Protein AF-0000000084841914 (afdb_homodimer)

Nearest PDB structures (foldseek):
  1tdq-assembly1_B  TM=9.506E-01  e=5.770E-16  Rattus norvegicus
  1wmy-assembly1_A  TM=9.144E-01  e=4.106E-11  Pseudocnus echinatus
  4wqq-assembly2_D  TM=9.062E-01  e=3.680E-11  Pseudocnus echinatus
  3oxu-assembly1_F  TM=9.462E-01  e=2.216E-05  Homo sapiens
  4muc-assembly1_A  TM=9.239E-01  e=6.627E-05  Homo sapiens

Solvent-accessible surface area (backbone atoms only — not comparable to full-atom values): 25103 Å² total; per-residue (Å²): 88,91,74,60,76,29,28,70,77,20,39,35,39,72,48,93,96,44,68,47,39,51,48,38,47,40,37,32,64,78,34,16,73,39,77,74,52,69,52,60,89,82,37,45,69,57,78,42,29,22,32,33,77,38,80,66,62,28,28,51,50,56,44,33,53,54,21,41,76,66,68,27,23,28,29,75,59,63,43,69,69,54,45,51,50,53,28,49,52,52,58,71,70,42,49,74,64,49,55,72,60,58,64,66,50,26,38,38,19,42,27,20,62,73,37,82,89,48,70,40,33,74,74,68,54,80,81,63,43,85,51,58,30,90,82,38,77,53,66,81,56,88,78,53,38,34,27,30,26,32,30,44,82,61,82,36,24,29,42,50,35,55,42,76,49,67,32,24,34,32,27,31,29,65,47,40,50,16,58,60,79,81,88,51,71,60,39,46,66,54,68,85,88,55,76,60,36,54,49,70,38,74,46,40,49,41,47,36,91,95,44,61,76,35,40,54,46,59,41,42,24,33,70,86,24,42,66,53,80,78,61,48,42,71,85,91,72,60,75,28,28,70,79,19,38,36,40,71,48,92,96,44,69,46,37,51,48,39,47,41,36,32,65,78,35,16,73,39,78,75,54,70,51,60,91,83,35,44,71,57,78,40,27,23,34,34,79,39,79,67,62,29,28,51,51,57,45,34,52,56,22,40,76,67,68,28,23,27,28,74,58,62,43,70,69,53,45,50,49,54,27,50,52,51,60,70,68,41,48,74,65,51,57,72,59,58,62,65,52,27,39,36,19,40,28,18,63,73,38,82,91,48,70,41,34,74,74,69,54,78,81,62,45,84,53,58,31,90,83,40,76,53,64,80,60,85,76,51,37,32,26,28,27,32,30,43,83,60,82,36,23,29,42,51,35,54,42,76,49,68,32,24,33,33,28,30,29,67,46,39,51,16,58,59,79,81,88,49,72,61,40,45,67,54,69,84,88,53,75,60,35,55,51,71,38,73,46,40,49,41,47,36,90,96,44,60,77,35,42,53,46,60,42,43,25,32,70,86,26,43,67,55,79,79,61,48,42,69

Secondary structure (DSSP, 8-state):
-TT----TTPEEEEETTEEEEEPPTTEESTTS-EE---PPTT-EEETTEEEEEEEEEE-HHHHHHHHHHTTEEEPP--SHHHHHHHHHHHHHHS-HHHHHHT--EEEEEEE-SSSTT--EETT--------BPTT-S---STTT--EEEEEGGGTTEEEEE-TT--EEEEEEEES-EE-SPPP-TTEEESS---S-EETT-EEEEEEPTT---BS--EEEB-TTS-BPPP--B-/-TT----TTPEEEEETTEEEEEPPTTEESTTS-EE---PPTT-EEETTEEEEEEEEEE-HHHHHHHHHHTTEEEPP--SHHHHHHHHHHHHHHS-HHHHHHT--EEEEEEE-SSSTT--EETT--------BPTT-S---STT---EEEEEGGGTTEEEEE-TT--EEEEEEEES-EE-SPPP-TTEEESS---S-EETT-EEEEEEPTT---BS--EEEB-TTS-BPPP--B-

pLDDT: mean 90.04, std 8.28, range [49.47, 98.69]

Radius of gyration: 23.68 Å; Cα contacts (8 Å, |Δi|>4): 1047; chains: 2; bounding box: 60×65×50 Å

Foldseek 3Di:
DVVLQAPLPWDWDDDDVDIATDAAFQFDDRRSPDRRFDDDPQWHDHSQKTKHWDFFWFFLVVQQVVLVVVVWGFADDADLVRLQVVLVVVCVPDDPVCNVVLDAWAFGQWWCVPHPPDIAGPVRDDHRDAFADPPPPDPPPVRAFTTWTFRSSVVRHIYTGGRGGTHITMIMAGRAWAAWDDDAPQKDWPDDTDGIHGAQDKIFIDGHPPDDWDDGRMWGHHSNRYIDDDPIDD/DVVLQAPLPWDWDDDDVDIATDAAFQFDDRRSPDRRFDDDPQWDDHSQKTKHWDFFWFFLVVQQVVLVVVVWGFDDDADLVRLQVVLVVVCVPDDPVCNVVLDAWAFGQWWCVPHPPDIAGPVRDDHRDAFADPPPPDPPPVRQFTTWTFRSSVVRHIYTGHRGGTHITMIMAGRAWAAWDDDAPQKDWPDDTDGIHGAQDKIFIDGHPPDDWDDGRMWGHHSNRYIDDDPIDD

InterPro domains:
  IPR000152 EGF-type aspartate/asparagine hydroxylation site [PS00010] (12-23)
  IPR000436 Sushi/SCR/CCP domain [PF00084] (178-234)
  IPR000436 Sushi/SCR/CCP domain [PS50923] (176-234)
  IPR000436 Sushi/SCR/CCP domain [SM00032] (178-234)
  IPR000436 Sushi/SCR/CCP domain [cd00033] (178-234)
  IPR000742 EGF-like domain [PS00022] (21-32)
  IPR000742 EGF-like domain [PS50026] (1-33)
  IPR000742 EGF-like domain [SM00181] (1-33)
  IPR001304 C-type lectin-like [PF00059] (58-173)
  IPR001304 C-type lectin-like [PS50041] (46-172)
  IPR001304 C-type lectin-like [SM00034] (39-172)
  IPR001881 EGF-like calcium-binding domain [SM00179] (1-33)
  IPR013032 EGF-like, conserved site [PF12661] (6-25)
  IPR016186 C-type lectin-like/link domain superfamily [G3DSA:3.10.100.10] (37-176)
  IPR016187 C-type lectin fold [SSF56436] (11-175)
  IPR018378 C-type lectin, conserved site [PS00615] (147-171)
  IPR035976 Sushi/SCR/CCP superfamily [SSF57535] (176-234)
  IPR050691 Hyaluronan-binding Proteoglycan [PTHR22804] (1-222)

Organism: Latimeria chalumnae (NCBI:txid7897)

Structure (mmCIF, N/CA/C/O backbone):
data_AF-0000000084841914-model_v1
#
loop_
_entity.id
_entity.type
_entity.pdbx_description
1 polymer Neurocan
#
loop_
_atom_site.group_PDB
_atom_site.id
_atom_site.type_symbol
_atom_site.label_atom_id
_atom_site.label_alt_id
_atom_site.label_comp_id
_atom_site.label_asym_id
_atom_site.label_entity_id
_atom_site.label_seq_id
_atom_site.pdbx_PDB_ins_code
_atom_site.Cartn_x
_atom_site.Cartn_y
_atom_site.Cartn_z
_atom_site.occupancy
_atom_site.B_iso_or_equiv
_atom_site.auth_seq_id
_atom_site.auth_comp_id
_atom_site.auth_asym_id
_atom_site.auth_atom_id
_atom_site.pdbx_PDB_model_num
ATOM 1 N N . CYS A 1 1 ? -25.125 -18.172 -10.359 1 81 1 CYS A N 1
ATOM 2 C CA . CYS A 1 1 ? -23.719 -18.594 -10.344 1 81 1 CYS A CA 1
ATOM 3 C C . CYS A 1 1 ? -23.594 -20 -9.789 1 81 1 CYS A C 1
ATOM 5 O O . CYS A 1 1 ? -22.5 -20.438 -9.43 1 81 1 CYS A O 1
ATOM 7 N N . GLN A 1 2 ? -24.656 -20.609 -9.781 1 68.81 2 GLN A N 1
ATOM 8 C CA . GLN A 1 2 ? -24.734 -21.922 -9.156 1 68.81 2 GLN A CA 1
ATOM 9 C C . GLN A 1 2 ? -23.734 -22.891 -9.781 1 68.81 2 GLN A C 1
ATOM 11 O O . GLN A 1 2 ? -23.172 -23.75 -9.094 1 68.81 2 GLN A O 1
ATOM 16 N N . PHE A 1 3 ? -23.297 -22.688 -11 1 68.62 3 PHE A N 1
ATOM 17 C CA . PHE A 1 3 ? -22.391 -23.656 -11.609 1 68.62 3 PHE A CA 1
ATOM 18 C C . PHE A 1 3 ? -21.047 -23.031 -11.906 1 68.62 3 PHE A C 1
ATOM 20 O O . PHE A 1 3 ? -20.281 -23.547 -12.727 1 68.62 3 PHE A O 1
ATOM 27 N N . THR A 1 4 ? -20.703 -22.078 -11.305 1 78.38 4 THR A N 1
ATOM 28 C CA . THR A 1 4 ? -19.422 -21.391 -11.508 1 78.38 4 THR A CA 1
ATOM 29 C C . THR A 1 4 ? -19.094 -21.266 -12.992 1 78.38 4 THR A C 1
ATOM 31 O O . THR A 1 4 ? -18.094 -21.812 -13.453 1 78.38 4 THR A O 1
ATOM 34 N N . PRO A 1 5 ? -20.016 -20.672 -13.703 1 87.06 5 PRO A N 1
ATOM 35 C CA . PRO A 1 5 ? -19.906 -20.609 -15.164 1 87.06 5 PRO A CA 1
ATOM 36 C C . PRO A 1 5 ? -18.656 -19.859 -15.633 1 87.06 5 PRO A C 1
ATOM 38 O O . PRO A 1 5 ? -18.25 -20 -16.781 1 87.06 5 PRO A O 1
ATOM 41 N N . CYS A 1 6 ? -17.984 -19.141 -14.773 1 91.75 6 CYS A N 1
ATOM 42 C CA . CYS A 1 6 ? -16.875 -18.297 -15.195 1 91.75 6 CYS A CA 1
ATOM 43 C C . CYS A 1 6 ? -15.57 -19.078 -15.227 1 91.75 6 CYS A C 1
ATOM 45 O O . CYS A 1 6 ? -15.336 -19.938 -14.375 1 91.75 6 CYS A O 1
ATOM 47 N N . GLN A 1 7 ? -14.789 -18.734 -16.219 1 92.31 7 GLN A N 1
ATOM 48 C CA . GLN A 1 7 ? -13.516 -19.422 -16.406 1 92.31 7 GLN A CA 1
ATOM 49 C C . GLN A 1 7 ? -12.344 -18.531 -16 1 92.31 7 GLN A C 1
ATOM 51 O O . GLN A 1 7 ? -12.516 -17.344 -15.758 1 92.31 7 GLN A O 1
ATOM 56 N N . ASN A 1 8 ? -11.125 -19.172 -15.844 1 92.06 8 ASN A N 1
ATOM 57 C CA . ASN A 1 8 ? -9.859 -18.484 -15.617 1 92.06 8 ASN A CA 1
ATOM 58 C C . ASN A 1 8 ? -9.93 -17.578 -14.398 1 92.06 8 ASN A C 1
ATOM 60 O O . ASN A 1 8 ? -9.469 -16.422 -14.445 1 92.06 8 ASN A O 1
ATOM 64 N N . GLY A 1 9 ? -10.609 -18.016 -13.43 1 87.5 9 GLY A N 1
ATOM 65 C CA . GLY A 1 9 ? -10.648 -17.297 -12.172 1 87.5 9 GLY A CA 1
ATOM 66 C C . GLY A 1 9 ? -11.68 -16.188 -12.148 1 87.5 9 GLY A C 1
ATOM 67 O O . GLY A 1 9 ? -11.711 -15.383 -11.219 1 87.5 9 GLY A O 1
ATOM 68 N N . GLY A 1 10 ? -12.508 -16.094 -13.148 1 88.94 10 GLY A N 1
ATOM 69 C CA . GLY A 1 10 ? -13.562 -15.094 -13.18 1 88.94 10 GLY A CA 1
ATOM 70 C C . GLY A 1 10 ? -14.562 -15.25 -12.055 1 88.94 10 GLY A C 1
ATOM 71 O O . GLY A 1 10 ? -14.867 -16.359 -11.633 1 88.94 10 GLY A O 1
ATOM 72 N N . THR A 1 11 ? -15.055 -14.078 -11.625 1 83.81 11 THR A N 1
ATOM 73 C CA . THR A 1 11 ? -16.047 -14.07 -10.555 1 83.81 11 THR A CA 1
ATOM 74 C C . THR A 1 11 ? -17.453 -13.914 -11.125 1 83.81 11 THR A C 1
ATOM 76 O O . THR A 1 11 ? -17.734 -12.977 -11.867 1 83.81 11 THR A O 1
ATOM 79 N N . CYS A 1 12 ? -18.281 -14.805 -10.734 1 87.94 12 CYS A N 1
ATOM 80 C CA . CYS A 1 12 ? -19.656 -14.781 -11.227 1 87.94 12 CYS A CA 1
ATOM 81 C C . CYS A 1 12 ? -20.531 -13.922 -10.328 1 87.94 12 CYS A C 1
ATOM 83 O O . CYS A 1 12 ? -20.453 -13.992 -9.102 1 87.94 12 CYS A O 1
ATOM 85 N N . ILE A 1 13 ? -21.266 -13.039 -10.898 1 83.81 13 ILE A N 1
ATOM 86 C CA . ILE A 1 13 ? -22.266 -12.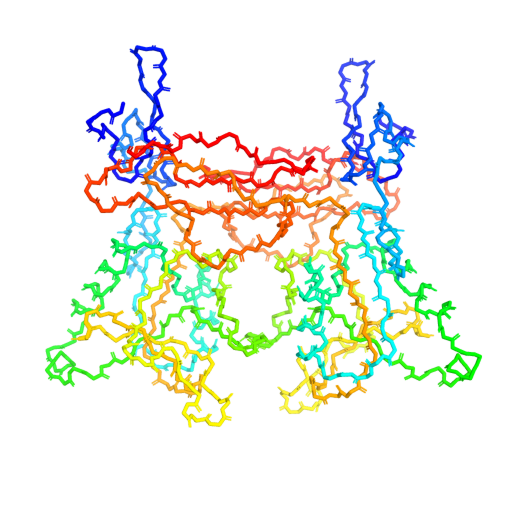234 -10.203 1 83.81 13 ILE A CA 1
ATOM 87 C C . ILE A 1 13 ? -23.656 -12.539 -10.75 1 83.81 13 ILE A C 1
ATOM 89 O O . ILE A 1 13 ? -23.891 -12.461 -11.961 1 83.81 13 ILE A O 1
ATOM 93 N N . ASP A 1 14 ? -24.531 -12.836 -9.789 1 84.31 14 ASP A N 1
ATOM 94 C CA . ASP A 1 14 ? -25.891 -13.156 -10.211 1 84.31 14 ASP A CA 1
ATOM 95 C C . ASP A 1 14 ? -26.641 -11.898 -10.609 1 84.31 14 ASP A C 1
ATOM 97 O O . ASP A 1 14 ? -26.516 -10.852 -9.969 1 84.31 14 ASP A O 1
ATOM 101 N N . GLU A 1 15 ? -27.25 -11.93 -11.758 1 83.75 15 GLU A N 1
ATOM 102 C CA . GLU A 1 15 ? -28.219 -10.914 -12.18 1 83.75 15 GLU A CA 1
ATOM 103 C C . GLU A 1 15 ? -29.625 -11.492 -12.312 1 83.75 15 GLU A C 1
ATOM 105 O O . GLU A 1 15 ? -29.844 -12.656 -11.977 1 83.75 15 GLU A O 1
ATOM 110 N N . ILE A 1 16 ? -30.562 -10.594 -12.602 1 86.94 16 ILE A N 1
ATOM 111 C CA . ILE A 1 16 ? -31.938 -11.07 -12.781 1 86.94 16 ILE A CA 1
ATOM 112 C C . ILE A 1 16 ? -31.984 -12.062 -13.945 1 86.94 16 ILE A C 1
ATOM 114 O O . ILE A 1 16 ? -31.891 -11.664 -15.109 1 86.94 16 ILE A O 1
ATOM 118 N N . ASN A 1 17 ? -32.125 -13.32 -13.711 1 84.88 17 ASN A N 1
ATOM 119 C CA . ASN A 1 17 ? -32.25 -14.438 -14.641 1 84.88 17 ASN A CA 1
ATOM 120 C C . ASN A 1 17 ? -30.984 -14.586 -15.508 1 84.88 17 ASN A C 1
ATOM 122 O O . ASN A 1 17 ? -31.062 -15.07 -16.641 1 84.88 17 ASN A O 1
ATOM 126 N N . SER A 1 18 ? -30.016 -13.898 -15.117 1 88.38 18 SER A N 1
ATOM 127 C CA . SER A 1 18 ? -28.75 -13.992 -15.852 1 88.38 18 SER A CA 1
ATOM 128 C C . SER A 1 18 ? -27.562 -13.883 -14.914 1 88.38 18 SER A C 1
ATOM 130 O O . SER A 1 18 ? -27.719 -13.875 -13.688 1 88.38 18 SER A O 1
ATOM 132 N N . PHE A 1 19 ? -26.359 -14.062 -15.469 1 88.69 19 PHE A N 1
ATOM 133 C CA . PHE A 1 19 ? -25.141 -13.875 -14.688 1 88.69 19 PHE A CA 1
ATOM 134 C C . PHE A 1 19 ? -24.094 -13.094 -15.492 1 88.69 19 PHE A C 1
ATOM 136 O O . PHE A 1 19 ? -24.188 -13 -16.719 1 88.69 19 PHE A O 1
ATOM 143 N N . VAL A 1 20 ? -23.234 -12.43 -14.812 1 90.62 20 VAL A N 1
ATOM 144 C CA . VAL A 1 20 ? -22.094 -11.758 -15.43 1 90.62 20 VAL A CA 1
ATOM 145 C C . VAL A 1 20 ? -20.797 -12.242 -14.789 1 90.62 20 VAL A C 1
ATOM 147 O O . VAL A 1 20 ? -20.766 -12.602 -13.609 1 90.62 20 VAL A O 1
ATOM 150 N N . CYS A 1 21 ? -19.812 -12.359 -15.664 1 91.19 21 CYS A N 1
ATOM 151 C CA . CYS A 1 21 ? -18.484 -12.75 -15.164 1 91.19 21 CYS A CA 1
ATOM 152 C C . CYS A 1 21 ? -17.547 -11.555 -15.148 1 91.19 21 CYS A C 1
ATOM 154 O O . CYS A 1 21 ? -17.375 -10.875 -16.156 1 91.19 21 CYS A O 1
ATOM 156 N N . LEU A 1 22 ? -17.031 -11.32 -13.953 1 88.69 22 LEU A N 1
ATOM 157 C CA . LEU A 1 22 ? -15.938 -10.352 -13.852 1 88.69 22 LEU A CA 1
ATOM 158 C C . LEU A 1 22 ? -14.594 -11.023 -14.102 1 88.69 22 LEU A C 1
ATOM 160 O O . LEU A 1 22 ? -14.125 -11.812 -13.281 1 88.69 22 LEU A O 1
ATOM 164 N N . CYS A 1 23 ? -14.008 -10.625 -15.227 1 92.38 23 CYS A N 1
ATOM 165 C CA . CYS A 1 23 ? -12.805 -11.32 -15.648 1 92.38 23 CYS A CA 1
ATOM 166 C C . CYS A 1 23 ? -11.562 -10.695 -15.016 1 92.38 23 CYS A C 1
ATOM 168 O O . CYS A 1 23 ? -11.531 -9.484 -14.766 1 92.38 23 CYS A O 1
ATOM 170 N N . LEU A 1 24 ? -10.57 -11.523 -14.789 1 91.75 24 LEU A N 1
ATOM 171 C CA . LEU A 1 24 ? -9.258 -11.047 -14.367 1 91.75 24 LEU A CA 1
ATOM 172 C C . LEU A 1 24 ? -8.547 -10.336 -15.516 1 91.75 24 LEU A C 1
ATOM 174 O O . LEU A 1 24 ? -8.93 -10.484 -16.688 1 91.75 24 LEU A O 1
ATOM 178 N N . PRO A 1 25 ? -7.496 -9.594 -15.117 1 91 25 PRO A N 1
ATOM 179 C CA . PRO A 1 25 ? -6.75 -8.922 -16.188 1 91 25 PRO A CA 1
ATOM 180 C C . PRO A 1 25 ? -6.215 -9.898 -17.234 1 91 25 PRO A C 1
ATOM 182 O O . PRO A 1 25 ? -5.773 -11 -16.891 1 91 25 PRO A O 1
ATOM 185 N N . SER A 1 26 ? -6.277 -9.531 -18.484 1 93.44 26 SER A N 1
ATOM 186 C CA . SER A 1 26 ? -5.77 -10.25 -19.641 1 93.44 26 SER A CA 1
ATOM 187 C C . SER A 1 26 ? -6.715 -11.375 -20.062 1 93.44 26 SER A C 1
ATOM 189 O O . SER A 1 26 ? -6.34 -12.258 -20.828 1 93.44 26 SER A O 1
ATOM 191 N N . TYR A 1 27 ? -7.91 -11.414 -19.422 1 94.25 27 TYR A N 1
ATOM 192 C CA . TYR A 1 27 ? -8.953 -12.336 -19.859 1 94.25 27 TYR A CA 1
ATOM 193 C C . TYR A 1 27 ? -10.188 -11.586 -20.328 1 94.25 27 TYR A C 1
ATOM 195 O O . TYR A 1 27 ? -10.477 -10.484 -19.844 1 94.25 27 TYR A O 1
ATOM 203 N N . GLY A 1 28 ? -10.844 -12.211 -21.312 1 93.38 28 GLY A N 1
ATOM 204 C CA . GLY A 1 28 ? -12.07 -11.633 -21.844 1 93.38 28 GLY A CA 1
ATOM 205 C C . GLY A 1 28 ? -13.078 -12.68 -22.281 1 93.38 28 GLY A C 1
ATOM 206 O O . GLY A 1 28 ? -12.93 -13.859 -21.969 1 93.38 28 GLY A O 1
ATOM 207 N N . GLY A 1 29 ? -14.156 -12.102 -22.797 1 93.94 29 GLY A N 1
ATOM 208 C CA . GLY A 1 29 ? -15.25 -12.984 -23.172 1 93.94 29 GLY A CA 1
ATOM 209 C C . GLY A 1 29 ? -16.359 -13.023 -22.141 1 93.94 29 GLY A C 1
ATOM 210 O O . GLY A 1 29 ? -16.172 -12.586 -21 1 93.94 29 GLY A O 1
ATOM 211 N N . GLY A 1 30 ? -17.469 -13.5 -22.5 1 92.62 30 GLY A N 1
ATOM 212 C CA . GLY A 1 30 ? -18.625 -13.523 -21.609 1 92.62 30 GLY A CA 1
ATOM 213 C C . GLY A 1 30 ? -18.391 -14.359 -20.375 1 92.62 30 GLY A C 1
ATOM 214 O O . GLY A 1 30 ? -18.969 -14.086 -19.312 1 92.62 30 GLY A O 1
ATOM 215 N N . ARG A 1 31 ? -17.578 -15.406 -20.5 1 94.5 31 ARG A N 1
ATOM 216 C CA . ARG A 1 31 ? -17.297 -16.281 -19.359 1 94.5 31 ARG A CA 1
ATOM 217 C C . ARG A 1 31 ? -15.82 -16.234 -18.984 1 94.5 31 ARG A C 1
ATOM 219 O O . ARG A 1 31 ? -15.328 -17.109 -18.281 1 94.5 31 ARG A O 1
ATOM 226 N N . CYS A 1 32 ? -15.078 -15.273 -19.484 1 95.5 32 CYS A N 1
ATOM 227 C CA . CYS A 1 32 ? -13.648 -15.102 -19.25 1 95.5 32 CYS A CA 1
ATOM 228 C C . CYS A 1 32 ? -12.844 -16.234 -19.875 1 95.5 32 CYS A C 1
ATOM 230 O O . CYS A 1 32 ? -11.852 -16.688 -19.297 1 95.5 32 CYS A O 1
ATOM 232 N N . GLU A 1 33 ? -13.344 -16.703 -21.062 1 95.69 33 GLU A N 1
ATOM 233 C CA . GLU A 1 33 ? -12.727 -17.875 -21.688 1 95.69 33 GLU A CA 1
ATOM 234 C C . GLU A 1 33 ? -11.578 -17.453 -22.594 1 95.69 33 GLU A C 1
ATOM 236 O O . GLU A 1 33 ? -10.742 -18.281 -22.953 1 95.69 33 GLU A O 1
ATOM 241 N N . LYS A 1 34 ? -11.492 -16.219 -22.953 1 95.69 34 LYS A N 1
ATOM 242 C CA . LYS A 1 34 ? -10.5 -15.758 -23.906 1 95.69 34 LYS A CA 1
ATOM 243 C C . LYS A 1 34 ? -9.25 -15.234 -23.203 1 95.69 34 LYS A C 1
ATOM 245 O O . LYS A 1 34 ? -9.344 -14.367 -22.328 1 95.69 34 LYS A O 1
ATOM 250 N N . ASP A 1 35 ? -8.141 -15.75 -23.516 1 93.75 35 ASP A N 1
ATOM 251 C CA . ASP A 1 35 ? -6.855 -15.227 -23.062 1 93.75 35 ASP A CA 1
ATOM 252 C C . ASP A 1 35 ? -6.324 -14.156 -24.016 1 93.75 35 ASP A C 1
ATOM 254 O O . ASP A 1 35 ? -5.93 -14.469 -25.141 1 93.75 35 ASP A O 1
ATOM 258 N N . THR A 1 36 ? -6.301 -12.93 -23.609 1 91.5 36 THR A N 1
ATOM 259 C CA . THR A 1 36 ? -6.066 -11.82 -24.531 1 91.5 36 THR A CA 1
ATOM 260 C C . THR A 1 36 ? -4.605 -11.383 -24.484 1 91.5 36 THR A C 1
ATOM 262 O O . THR A 1 36 ? -4.137 -10.68 -25.375 1 91.5 36 THR A O 1
ATOM 265 N N . GLU A 1 37 ? -3.896 -11.695 -23.422 1 91.38 37 GLU A N 1
ATOM 266 C CA . GLU A 1 37 ? -2.504 -11.281 -23.281 1 91.38 37 GLU A CA 1
ATOM 267 C C . GLU A 1 37 ? -1.692 -12.32 -22.516 1 91.38 37 GLU A C 1
ATOM 269 O O . GLU A 1 37 ? -2.145 -12.836 -21.5 1 91.38 37 GLU A O 1
ATOM 274 N N . GLY A 1 38 ? -0.531 -12.656 -22.984 1 92 38 GLY A N 1
ATOM 275 C CA . GLY A 1 38 ? 0.35 -13.602 -22.328 1 92 38 GLY A CA 1
ATOM 276 C C . GLY A 1 38 ? 1.521 -12.938 -21.625 1 92 38 GLY A C 1
ATOM 277 O O . GLY A 1 38 ? 1.534 -11.719 -21.453 1 92 38 GLY A O 1
ATOM 278 N N . CYS A 1 39 ? 2.379 -13.758 -21.078 1 95.12 39 CYS A N 1
ATOM 279 C CA . CYS A 1 39 ? 3.564 -13.266 -20.375 1 95.12 39 CYS A CA 1
ATOM 280 C C . CYS A 1 39 ? 4.777 -13.273 -21.297 1 95.12 39 CYS A C 1
ATOM 282 O O . CYS A 1 39 ? 4.773 -13.938 -22.344 1 95.12 39 CYS A O 1
ATOM 284 N N . GLU A 1 40 ? 5.793 -12.406 -20.969 1 93.31 40 GLU A N 1
ATOM 285 C CA . GLU A 1 40 ? 7.066 -12.383 -21.688 1 93.31 40 GLU A CA 1
ATOM 286 C C . GLU A 1 40 ? 7.762 -13.742 -21.609 1 93.31 40 GLU A C 1
ATOM 288 O O . GLU A 1 40 ? 7.391 -14.586 -20.797 1 93.31 40 GLU A O 1
ATOM 293 N N . HIS A 1 41 ? 8.766 -13.812 -22.438 1 93 41 HIS A N 1
ATOM 294 C CA . HIS A 1 41 ? 9.547 -15.047 -22.453 1 93 41 HIS A CA 1
ATOM 295 C C . HIS A 1 41 ? 10.102 -15.359 -21.062 1 93 41 HIS A C 1
ATOM 297 O O . HIS A 1 41 ? 10.523 -14.453 -20.344 1 93 41 HIS A O 1
ATOM 303 N N . SER A 1 42 ? 10.055 -16.578 -20.609 1 93.44 42 SER A N 1
ATOM 304 C CA . SER A 1 42 ? 10.617 -17.094 -19.359 1 93.44 42 SER A CA 1
ATOM 305 C C . SER A 1 42 ? 9.664 -16.859 -18.188 1 93.44 42 SER A C 1
ATOM 307 O O . SER A 1 42 ? 9.953 -17.25 -17.062 1 93.44 42 SER A O 1
ATOM 309 N N . TRP A 1 43 ? 8.648 -16.094 -18.5 1 97.25 43 TRP A N 1
ATOM 310 C CA . TRP A 1 43 ? 7.625 -15.891 -17.469 1 97.25 43 TRP A CA 1
ATOM 311 C C . TRP A 1 43 ? 6.461 -16.859 -17.672 1 97.25 43 TRP A C 1
ATOM 313 O O . TRP A 1 43 ? 6.148 -17.234 -18.812 1 97.25 43 TRP A O 1
ATOM 323 N N . HIS A 1 44 ? 5.805 -17.25 -16.625 1 97.44 44 HIS A N 1
ATOM 324 C CA . HIS A 1 44 ? 4.699 -18.188 -16.656 1 97.44 44 HIS A CA 1
ATOM 325 C C . HIS A 1 44 ? 3.414 -17.547 -16.125 1 97.44 44 HIS A C 1
ATOM 327 O O . HIS A 1 44 ? 3.414 -16.938 -15.062 1 97.44 44 HIS A O 1
ATOM 333 N N . LYS A 1 45 ? 2.422 -17.812 -16.844 1 96.81 45 LYS A N 1
ATOM 334 C CA . LYS A 1 45 ? 1.169 -17.125 -16.531 1 96.81 45 LYS A CA 1
ATOM 335 C C . LYS A 1 45 ? 0.294 -17.969 -15.609 1 96.81 45 LYS A C 1
ATOM 337 O O . LYS A 1 45 ? 0.198 -19.188 -15.781 1 96.81 45 LYS A O 1
ATOM 342 N N . PHE A 1 46 ? -0.306 -17.297 -14.633 1 96.5 46 PHE A N 1
ATOM 343 C CA . PHE A 1 46 ? -1.328 -17.891 -13.781 1 96.5 46 PHE A CA 1
ATOM 344 C C . PHE A 1 46 ? -2.359 -16.859 -13.359 1 96.5 46 PHE A C 1
ATOM 346 O O . PHE A 1 46 ? -2.039 -15.922 -12.625 1 96.5 46 PHE A O 1
ATOM 353 N N . LEU A 1 47 ? -3.557 -16.984 -13.812 1 93.69 47 LEU A N 1
ATOM 354 C CA . LEU A 1 47 ? -4.707 -16.172 -13.422 1 93.69 47 LEU A CA 1
ATOM 355 C C . LEU A 1 47 ? -4.398 -14.688 -13.531 1 93.69 47 LEU A C 1
ATOM 357 O O . LEU A 1 47 ? -4.586 -13.938 -12.578 1 93.69 47 LEU A O 1
ATOM 361 N N . GLY A 1 48 ? -3.906 -14.328 -14.625 1 93.75 48 GLY A N 1
ATOM 362 C CA . GLY A 1 48 ? -3.74 -12.922 -14.961 1 93.75 48 GLY A CA 1
ATOM 363 C C . GLY A 1 48 ? -2.455 -12.328 -14.414 1 93.75 48 GLY A C 1
ATOM 364 O O . GLY A 1 48 ? -2.285 -11.109 -14.406 1 93.75 48 GLY A O 1
ATOM 365 N N . GLN A 1 49 ? -1.576 -13.18 -13.883 1 96.31 49 GLN A N 1
ATOM 366 C CA . GLN A 1 49 ? -0.266 -12.773 -13.383 1 96.31 49 GLN A CA 1
ATOM 367 C C . GLN A 1 49 ? 0.848 -13.586 -14.039 1 96.31 49 GLN A C 1
ATOM 369 O O . GLN A 1 49 ? 0.608 -14.688 -14.539 1 96.31 49 GLN A O 1
ATOM 374 N N . CYS A 1 50 ? 2.004 -12.984 -14.07 1 97.75 50 CYS A N 1
ATOM 375 C CA . CYS A 1 50 ? 3.184 -13.641 -14.617 1 97.75 50 CYS A CA 1
ATOM 376 C C . CYS A 1 50 ? 4.227 -13.891 -13.531 1 97.75 50 CYS A C 1
ATOM 378 O O . CYS A 1 50 ? 4.461 -13.023 -12.688 1 97.75 50 CYS A O 1
ATOM 380 N N . TYR A 1 51 ? 4.793 -15.039 -13.617 1 98.5 51 TYR A N 1
ATOM 381 C CA . TYR A 1 51 ? 5.758 -15.453 -12.609 1 98.5 51 TYR A CA 1
ATOM 382 C C . TYR A 1 51 ? 7.07 -15.891 -13.258 1 98.5 51 TYR A C 1
ATOM 384 O O . TYR A 1 51 ? 7.07 -16.484 -14.336 1 98.5 51 TYR A O 1
ATOM 392 N N . ARG A 1 52 ? 8.156 -15.602 -12.594 1 98.12 52 ARG A N 1
ATOM 393 C CA . ARG A 1 52 ? 9.469 -16.016 -13.086 1 98.12 52 ARG A CA 1
ATOM 394 C C . ARG A 1 52 ? 10.359 -16.484 -11.938 1 98.12 52 ARG A C 1
ATOM 396 O O . ARG A 1 52 ? 10.57 -15.742 -10.969 1 98.12 52 ARG A O 1
ATOM 403 N N . TYR A 1 53 ? 10.797 -17.672 -12.078 1 96.56 53 TYR A N 1
ATOM 404 C CA . TYR A 1 53 ? 11.766 -18.219 -11.133 1 96.56 53 TYR A CA 1
ATOM 405 C C . TYR A 1 53 ? 13.188 -17.922 -11.57 1 96.56 53 TYR A C 1
ATOM 407 O O . TYR A 1 53 ? 13.555 -18.141 -12.727 1 96.56 53 TYR A O 1
ATOM 415 N N . SER A 1 54 ? 13.969 -17.359 -10.672 1 95.94 54 SER A N 1
ATOM 416 C CA . SER A 1 54 ? 15.375 -17.094 -10.945 1 95.94 54 SER A CA 1
ATOM 417 C C . SER A 1 54 ? 16.281 -17.953 -10.062 1 95.94 54 SER A C 1
ATOM 419 O O . SER A 1 54 ? 16.219 -17.859 -8.828 1 95.94 54 SER A O 1
ATOM 421 N N . SER A 1 55 ? 17.172 -18.641 -10.742 1 92.56 55 SER A N 1
ATOM 422 C CA . SER A 1 55 ? 18.109 -19.484 -10.008 1 92.56 55 SER A CA 1
ATOM 423 C C . SER A 1 55 ? 19.344 -18.703 -9.555 1 92.56 55 SER A C 1
ATOM 425 O O . SER A 1 55 ? 20.141 -19.188 -8.75 1 92.56 55 SER A O 1
ATOM 427 N N . HIS A 1 56 ? 19.469 -17.484 -10.047 1 94.25 56 HIS A N 1
ATOM 428 C CA . HIS A 1 56 ? 20.547 -16.625 -9.57 1 94.25 56 HIS A CA 1
ATOM 429 C C . HIS A 1 56 ? 20.391 -16.297 -8.086 1 94.25 56 HIS A C 1
ATOM 431 O O . HIS A 1 56 ? 19.375 -15.711 -7.688 1 94.25 56 HIS A O 1
ATOM 437 N N . ARG A 1 57 ? 21.344 -16.625 -7.363 1 96.56 57 ARG A N 1
ATOM 438 C CA . ARG A 1 57 ? 21.234 -16.469 -5.914 1 96.56 57 ARG A CA 1
ATOM 439 C C . ARG A 1 57 ? 21.531 -15.031 -5.5 1 96.56 57 ARG A C 1
ATOM 441 O O . ARG A 1 57 ? 22.531 -14.453 -5.906 1 96.56 57 ARG A O 1
ATOM 448 N N . ARG A 1 58 ? 20.609 -14.477 -4.742 1 97.81 58 ARG A N 1
ATOM 449 C CA . ARG A 1 58 ? 20.719 -13.086 -4.289 1 97.81 58 ARG A CA 1
ATOM 450 C C . ARG A 1 58 ? 20.156 -12.922 -2.885 1 97.81 58 ARG A C 1
ATOM 452 O O . ARG A 1 58 ? 19.422 -13.789 -2.402 1 97.81 58 ARG A O 1
ATOM 459 N N . SER A 1 59 ? 20.609 -11.875 -2.225 1 97.5 59 SER A N 1
ATOM 460 C CA . SER A 1 59 ? 19.922 -11.492 -0.996 1 97.5 59 SER A CA 1
ATOM 461 C C . SER A 1 59 ? 18.469 -11.094 -1.275 1 97.5 59 SER A C 1
ATOM 463 O O . SER A 1 59 ? 18.109 -10.844 -2.424 1 97.5 59 SER A O 1
ATOM 465 N N . TRP A 1 60 ? 17.688 -11.078 -0.271 1 97.62 60 TRP A N 1
ATOM 466 C CA . TRP A 1 60 ? 16.281 -10.742 -0.429 1 97.62 60 TRP A CA 1
ATOM 467 C C . TRP A 1 60 ? 16.109 -9.375 -1.082 1 97.62 60 TRP A C 1
ATOM 469 O O . TRP A 1 60 ? 15.305 -9.211 -1.999 1 97.62 60 TRP A O 1
ATOM 479 N N . GLU A 1 61 ? 16.922 -8.383 -0.632 1 96.69 61 GLU A N 1
ATOM 480 C CA . GLU A 1 61 ? 16.844 -7.02 -1.158 1 96.69 61 GLU A CA 1
ATOM 481 C C . GLU A 1 61 ? 17.234 -6.977 -2.631 1 96.69 61 GLU A C 1
ATOM 483 O O . GLU A 1 61 ? 16.578 -6.332 -3.441 1 96.69 61 GLU A O 1
ATOM 488 N N . GLU A 1 62 ? 18.297 -7.641 -2.904 1 97.81 62 GLU A N 1
ATOM 489 C CA . GLU A 1 62 ? 18.766 -7.668 -4.289 1 97.81 62 GLU A CA 1
ATOM 490 C C . GLU A 1 62 ? 17.75 -8.383 -5.191 1 97.81 62 GLU A C 1
ATOM 492 O O . GLU A 1 62 ? 17.578 -8 -6.348 1 97.81 62 GLU A O 1
ATOM 497 N N . ALA A 1 63 ? 17.188 -9.438 -4.695 1 98.38 63 ALA A N 1
ATOM 498 C CA . ALA A 1 63 ? 16.156 -10.148 -5.438 1 98.38 63 ALA A CA 1
ATOM 499 C C . ALA A 1 63 ? 14.969 -9.242 -5.73 1 98.38 63 ALA A C 1
ATOM 501 O O . ALA A 1 63 ? 14.461 -9.219 -6.855 1 98.38 63 ALA A O 1
ATOM 502 N N . GLU A 1 64 ? 14.547 -8.5 -4.707 1 98.19 64 GLU A N 1
ATOM 503 C CA . GLU A 1 64 ? 13.453 -7.551 -4.895 1 98.19 64 GLU A CA 1
ATOM 504 C C . GLU A 1 64 ? 13.805 -6.5 -5.945 1 98.19 64 GLU A C 1
ATOM 506 O O . GLU A 1 64 ? 12.984 -6.176 -6.805 1 98.19 64 GLU A O 1
ATOM 511 N N . LYS A 1 65 ? 14.992 -5.984 -5.906 1 96.94 65 LYS A N 1
ATOM 512 C CA . LYS A 1 65 ? 15.438 -4.992 -6.883 1 96.94 65 LYS A CA 1
ATOM 513 C C . LYS A 1 65 ? 15.391 -5.559 -8.297 1 96.94 65 LYS A C 1
ATOM 515 O O . LYS A 1 65 ? 14.977 -4.871 -9.234 1 96.94 65 LYS A O 1
ATOM 520 N N . ASP A 1 66 ? 15.781 -6.75 -8.422 1 97.44 66 ASP A N 1
ATOM 521 C CA . ASP A 1 66 ? 15.75 -7.387 -9.734 1 97.44 66 ASP A CA 1
ATOM 522 C C . ASP A 1 66 ? 14.32 -7.508 -10.25 1 97.44 66 ASP A C 1
ATOM 524 O O . ASP A 1 66 ? 14.047 -7.238 -11.422 1 97.44 66 ASP A O 1
ATOM 528 N N . CYS A 1 67 ? 13.383 -7.949 -9.391 1 97.25 67 CYS A N 1
ATOM 529 C CA . CYS A 1 67 ? 11.992 -8.086 -9.789 1 97.25 67 CYS A CA 1
ATOM 530 C C . CYS A 1 67 ? 11.414 -6.73 -10.195 1 97.25 67 CYS A C 1
ATOM 532 O O . CYS A 1 67 ? 10.633 -6.645 -11.148 1 97.25 67 CYS A O 1
ATOM 534 N N . ARG A 1 68 ? 11.781 -5.727 -9.523 1 94.12 68 ARG A N 1
ATOM 535 C CA . ARG A 1 68 ? 11.266 -4.387 -9.805 1 94.12 68 ARG A CA 1
ATOM 536 C C . ARG A 1 68 ? 11.75 -3.887 -11.164 1 94.12 68 ARG A C 1
ATOM 538 O O . ARG A 1 68 ? 11.047 -3.125 -11.828 1 94.12 68 ARG A O 1
ATOM 545 N N . LYS A 1 69 ? 12.945 -4.316 -11.586 1 93.31 69 LYS A N 1
ATOM 546 C CA . LYS A 1 69 ? 13.438 -3.965 -12.922 1 93.31 69 LYS A CA 1
ATOM 547 C C . LYS A 1 69 ? 12.477 -4.438 -14.008 1 93.31 69 LYS A C 1
ATOM 549 O O . LYS A 1 69 ? 12.461 -3.891 -15.109 1 93.31 69 LYS A O 1
ATOM 554 N N . HIS A 1 70 ? 11.68 -5.379 -13.664 1 92.94 70 HIS A N 1
ATOM 555 C CA . HIS A 1 70 ? 10.719 -5.93 -14.617 1 92.94 70 HIS A CA 1
ATOM 556 C C . HIS A 1 70 ? 9.297 -5.516 -14.266 1 92.94 70 HIS A C 1
ATOM 558 O O . HIS A 1 70 ? 8.344 -6.223 -14.594 1 92.94 70 HIS A O 1
ATOM 564 N N . VAL A 1 71 ? 9.148 -4.477 -13.5 1 92.31 71 VAL A N 1
ATOM 565 C CA . VAL A 1 71 ? 7.859 -3.908 -13.109 1 92.31 71 VAL A CA 1
ATOM 566 C C . VAL A 1 71 ? 7.102 -4.898 -12.234 1 92.31 71 VAL A C 1
ATOM 568 O O . VAL A 1 71 ? 5.887 -5.059 -12.375 1 92.31 71 VAL A O 1
ATOM 571 N N . GLY A 1 72 ? 7.812 -5.633 -11.516 1 95.56 72 GLY A N 1
ATOM 572 C CA . GLY A 1 72 ? 7.234 -6.602 -10.602 1 95.56 72 GLY A CA 1
ATOM 573 C C . GLY A 1 72 ? 7.828 -6.531 -9.203 1 95.56 72 GLY A C 1
ATOM 574 O O . GLY A 1 72 ? 8.391 -5.508 -8.82 1 95.56 72 GLY A O 1
ATOM 575 N N . HIS A 1 73 ? 7.539 -7.574 -8.445 1 97.19 73 HIS A N 1
ATOM 576 C CA . HIS A 1 73 ? 8.031 -7.75 -7.086 1 97.19 73 HIS A CA 1
ATOM 577 C C . HIS A 1 73 ? 8.289 -9.227 -6.781 1 97.19 73 HIS A C 1
ATOM 579 O O . HIS A 1 73 ? 7.879 -10.102 -7.543 1 97.19 73 HIS A O 1
ATOM 585 N N . LEU A 1 74 ? 9.086 -9.391 -5.734 1 98.69 74 LEU A N 1
ATOM 586 C CA . LEU A 1 74 ? 9.039 -10.742 -5.203 1 98.69 74 LEU A CA 1
ATOM 587 C C . LEU A 1 74 ? 7.602 -11.195 -4.992 1 98.69 74 LEU A C 1
ATOM 589 O O . LEU A 1 74 ? 6.758 -10.414 -4.543 1 98.69 74 LEU A O 1
ATOM 593 N N . ALA A 1 75 ? 7.312 -12.398 -5.242 1 98.62 75 ALA A N 1
ATOM 594 C CA . ALA A 1 75 ? 5.953 -12.891 -5.441 1 98.62 75 ALA A CA 1
ATOM 595 C C . ALA A 1 75 ? 5.145 -12.797 -4.148 1 98.62 75 ALA A C 1
ATOM 597 O O . ALA A 1 75 ? 5.621 -13.188 -3.08 1 98.62 75 ALA A O 1
ATOM 598 N N . SER A 1 76 ? 4.016 -12.188 -4.293 1 97.69 76 SER A N 1
ATOM 599 C CA . SER A 1 76 ? 2.994 -12.273 -3.254 1 97.69 76 SER A CA 1
ATOM 600 C C . SER A 1 76 ? 2.031 -13.43 -3.527 1 97.69 76 SER A C 1
ATOM 602 O O . SER A 1 76 ? 1.816 -13.805 -4.68 1 97.69 76 SER A O 1
ATOM 604 N N . ILE A 1 77 ? 1.485 -14.039 -2.523 1 96.56 77 ILE A N 1
ATOM 605 C CA . ILE A 1 77 ? 0.61 -15.195 -2.646 1 96.56 77 ILE A CA 1
ATOM 606 C C . ILE A 1 77 ? -0.708 -14.93 -1.923 1 96.56 77 ILE A C 1
ATOM 608 O O . ILE A 1 77 ? -0.716 -14.633 -0.726 1 96.56 77 ILE A O 1
ATOM 612 N N . HIS A 1 78 ? -1.784 -15.125 -2.678 1 91 78 HIS A N 1
ATOM 613 C CA . HIS A 1 78 ? -3.037 -14.633 -2.117 1 91 78 HIS A CA 1
ATOM 614 C C . HIS A 1 78 ? -4.051 -15.758 -1.958 1 91 78 HIS A C 1
ATOM 616 O O . HIS A 1 78 ? -5.086 -15.578 -1.307 1 91 78 HIS A O 1
ATOM 622 N N . MET A 1 79 ? -3.783 -16.891 -2.486 1 88 79 MET A N 1
ATOM 623 C CA . MET A 1 79 ? -4.723 -18 -2.398 1 88 79 MET A CA 1
ATOM 624 C C . MET A 1 79 ? -4 -19.344 -2.531 1 88 79 MET A C 1
ATOM 626 O O . MET A 1 79 ? -2.885 -19.391 -3.055 1 88 79 MET A O 1
ATOM 630 N N . PRO A 1 80 ? -4.648 -20.406 -2.127 1 89.5 80 PRO A N 1
ATOM 631 C CA . PRO A 1 80 ? -4.016 -21.734 -2.174 1 89.5 80 PRO A CA 1
ATOM 632 C C . PRO A 1 80 ? -3.658 -22.156 -3.596 1 89.5 80 PRO A C 1
ATOM 634 O O . PRO A 1 80 ? -2.611 -22.781 -3.811 1 89.5 80 PRO A O 1
ATOM 637 N N . GLU A 1 81 ? -4.531 -21.828 -4.527 1 91.81 81 GLU A N 1
ATOM 638 C CA . GLU A 1 81 ? -4.266 -22.203 -5.91 1 91.81 81 GLU A CA 1
ATOM 639 C C . GLU A 1 81 ? -2.998 -21.531 -6.43 1 91.81 81 GLU A C 1
ATOM 641 O O . GLU A 1 81 ? -2.209 -22.156 -7.145 1 91.81 81 GLU A O 1
ATOM 646 N N . GLU A 1 82 ? -2.871 -20.344 -6.027 1 95.19 82 GLU A N 1
ATOM 647 C CA . GLU A 1 82 ? -1.673 -19.609 -6.41 1 95.19 82 GLU A CA 1
ATOM 648 C C . GLU A 1 82 ? -0.428 -20.188 -5.75 1 95.19 82 GLU A C 1
ATOM 650 O O . GLU A 1 82 ? 0.615 -20.328 -6.395 1 95.19 82 GLU A O 1
ATOM 655 N N . GLN A 1 83 ? -0.54 -20.594 -4.531 1 96.12 83 GLN A N 1
ATOM 656 C CA . GLN A 1 83 ? 0.534 -21.234 -3.783 1 96.12 83 GLN A CA 1
ATOM 657 C C . GLN A 1 83 ? 0.991 -22.516 -4.477 1 96.12 83 GLN A C 1
ATOM 659 O O . GLN A 1 83 ? 2.189 -22.75 -4.645 1 96.12 83 GLN A O 1
ATOM 664 N N . ASN A 1 84 ? 0.068 -23.312 -4.832 1 96.38 84 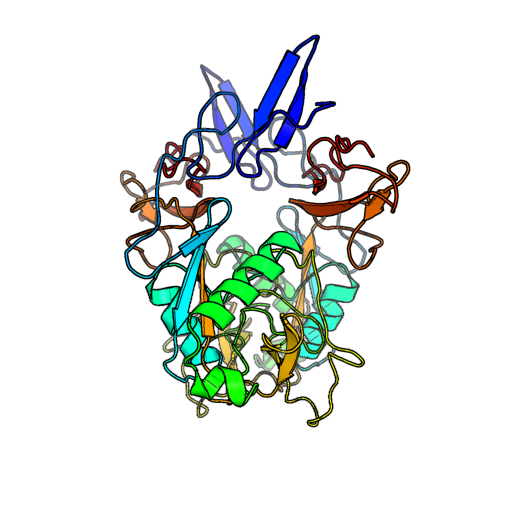ASN A N 1
ATOM 665 C CA . ASN A 1 84 ? 0.371 -24.594 -5.488 1 96.38 84 ASN A CA 1
ATOM 666 C C . ASN A 1 84 ? 1.008 -24.375 -6.859 1 96.38 84 ASN A C 1
ATOM 668 O O . ASN A 1 84 ? 1.927 -25.094 -7.242 1 96.38 84 ASN A O 1
ATOM 672 N N . PHE A 1 85 ? 0.477 -23.406 -7.523 1 97 85 PHE A N 1
ATOM 673 C CA . PHE A 1 85 ? 1.052 -23.094 -8.828 1 97 85 PHE A CA 1
ATOM 674 C C . PHE A 1 85 ? 2.529 -22.75 -8.695 1 97 85 PHE A C 1
ATOM 676 O O . PHE A 1 85 ? 3.365 -23.266 -9.438 1 97 85 PHE A O 1
ATOM 683 N N . ILE A 1 86 ? 2.83 -21.797 -7.77 1 97.44 86 ILE A N 1
ATOM 684 C CA . ILE A 1 86 ? 4.199 -21.328 -7.57 1 97.44 86 ILE A CA 1
ATOM 685 C C . ILE A 1 86 ? 5.082 -22.5 -7.141 1 97.44 86 ILE A C 1
ATOM 687 O O . ILE A 1 86 ? 6.188 -22.672 -7.668 1 97.44 86 ILE A O 1
ATOM 691 N N . LYS A 1 87 ? 4.625 -23.312 -6.215 1 95.38 87 LYS A N 1
ATOM 692 C CA . LYS A 1 87 ? 5.359 -24.5 -5.758 1 95.38 87 LYS A CA 1
ATOM 693 C C . LYS A 1 87 ? 5.688 -25.422 -6.926 1 95.38 87 LYS A C 1
ATOM 695 O O . LYS A 1 87 ? 6.836 -25.844 -7.09 1 95.38 87 LYS A O 1
ATOM 700 N N . A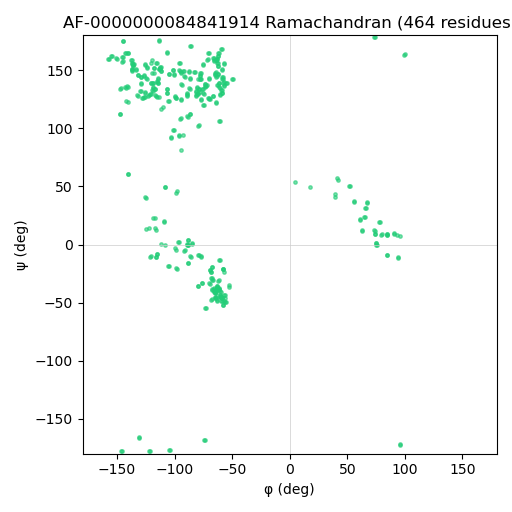SP A 1 88 ? 4.711 -25.703 -7.703 1 95.25 88 ASP A N 1
ATOM 701 C CA . ASP A 1 88 ? 4.887 -26.609 -8.828 1 95.25 88 ASP A CA 1
ATOM 702 C C . ASP A 1 88 ? 5.852 -26.031 -9.859 1 95.25 88 ASP A C 1
ATOM 704 O O . ASP A 1 88 ? 6.637 -26.75 -10.469 1 95.25 88 ASP A O 1
ATOM 708 N N . LEU A 1 89 ? 5.703 -24.75 -10.102 1 94.94 89 LEU A N 1
ATOM 709 C CA . LEU A 1 89 ? 6.613 -24.094 -11.023 1 94.94 89 LEU A CA 1
ATOM 710 C C . LEU A 1 89 ? 8.055 -24.219 -10.562 1 94.94 89 LEU A C 1
ATOM 712 O O . LEU A 1 89 ? 8.938 -24.594 -11.352 1 94.94 89 LEU A O 1
ATOM 716 N N . ILE A 1 90 ? 8.281 -23.984 -9.328 1 94.06 90 ILE A N 1
ATOM 717 C CA . ILE A 1 90 ? 9.625 -24.047 -8.766 1 94.06 90 ILE A CA 1
ATOM 718 C C . ILE A 1 90 ? 10.164 -25.469 -8.883 1 94.06 90 ILE A C 1
ATOM 720 O O . ILE A 1 90 ? 11.297 -25.672 -9.344 1 94.06 90 ILE A O 1
ATOM 724 N N . LEU A 1 91 ? 9.359 -26.422 -8.5 1 91.44 91 LEU A N 1
ATOM 725 C CA . LEU A 1 91 ? 9.773 -27.828 -8.531 1 91.44 91 LEU A CA 1
ATOM 726 C C . LEU A 1 91 ? 10.062 -28.266 -9.961 1 91.44 91 LEU A C 1
ATOM 728 O O . LEU A 1 91 ? 10.984 -29.047 -10.203 1 91.44 91 LEU A O 1
ATOM 732 N N . SER A 1 92 ? 9.281 -27.75 -10.891 1 91.31 92 SER A N 1
ATOM 733 C CA . SER A 1 92 ? 9.453 -28.141 -12.281 1 91.31 92 SER A CA 1
ATOM 734 C C . SER A 1 92 ? 10.766 -27.609 -12.852 1 91.31 92 SER A C 1
ATOM 736 O O . SER A 1 92 ? 11.289 -28.141 -13.828 1 91.31 92 SER A O 1
ATOM 738 N N . LEU A 1 93 ? 11.273 -26.547 -12.242 1 87.88 93 LEU A N 1
ATOM 739 C CA . LEU A 1 93 ? 12.469 -25.906 -12.766 1 87.88 93 LEU A CA 1
ATOM 740 C C . LEU A 1 93 ? 13.711 -26.344 -11.992 1 87.88 93 LEU A C 1
ATOM 742 O O . LEU A 1 93 ? 14.82 -25.922 -12.297 1 87.88 93 LEU A O 1
ATOM 746 N N . TRP A 1 94 ? 13.453 -27.141 -11.008 1 84.69 94 TRP A N 1
ATOM 747 C CA . TRP A 1 94 ? 14.57 -27.703 -10.266 1 84.69 94 TRP A CA 1
ATOM 748 C C . TRP A 1 94 ? 15.273 -28.781 -11.086 1 84.69 94 TRP A C 1
ATOM 750 O O . TRP A 1 94 ? 14.617 -29.562 -11.773 1 84.69 94 TRP A O 1
ATOM 760 N N . SER A 1 95 ? 16.609 -28.703 -11.062 1 75.88 95 SER A N 1
ATOM 761 C CA . SER A 1 95 ? 17.344 -29.844 -11.594 1 75.88 95 SER A CA 1
ATOM 762 C C . SER A 1 95 ? 17.094 -31.094 -10.766 1 75.88 95 SER A C 1
ATOM 764 O O . SER A 1 95 ? 16.609 -31.016 -9.633 1 75.88 95 SER A O 1
ATOM 766 N N . LYS A 1 96 ? 17.359 -32.188 -11.477 1 75.5 96 LYS A N 1
ATOM 767 C CA . LYS A 1 96 ? 17.219 -33.469 -10.781 1 75.5 96 LYS A CA 1
ATOM 768 C C . LYS A 1 96 ? 18.016 -33.5 -9.484 1 75.5 96 LYS A C 1
ATOM 770 O O . LYS A 1 96 ? 17.562 -34.031 -8.469 1 75.5 96 LYS A O 1
ATOM 775 N N . GLU A 1 97 ? 19.094 -32.844 -9.578 1 73.69 97 GLU A N 1
ATOM 776 C CA . GLU A 1 97 ? 19.969 -32.781 -8.406 1 73.69 97 GLU A CA 1
ATOM 777 C C . GLU A 1 97 ? 19.344 -31.969 -7.289 1 73.69 97 GLU A C 1
ATOM 779 O O . GLU A 1 97 ? 19.344 -32.375 -6.129 1 73.69 97 GLU A O 1
ATOM 784 N N . LEU A 1 98 ? 18.844 -30.828 -7.605 1 72.69 98 LEU A N 1
ATOM 785 C CA . LEU A 1 98 ? 18.219 -29.953 -6.617 1 72.69 98 LEU A CA 1
ATOM 786 C C . LEU A 1 98 ? 16.984 -30.625 -6.016 1 72.69 98 LEU A C 1
ATOM 788 O O . LEU A 1 98 ? 16.734 -30.484 -4.812 1 72.69 98 LEU A O 1
ATOM 792 N N . TYR A 1 99 ? 16.344 -31.281 -6.805 1 71 99 TYR A N 1
ATOM 793 C CA . TYR A 1 99 ? 15.141 -31.969 -6.363 1 71 99 TYR A CA 1
ATOM 794 C C . TYR A 1 99 ? 15.477 -33.031 -5.324 1 71 99 TYR A C 1
ATOM 796 O O . TYR A 1 99 ? 14.773 -33.188 -4.324 1 71 99 TYR A O 1
ATOM 804 N N . ARG A 1 100 ? 16.531 -33.688 -5.629 1 70.38 100 ARG A N 1
ATOM 805 C CA . ARG A 1 100 ? 16.953 -34.781 -4.742 1 70.38 100 ARG A CA 1
ATOM 806 C C . ARG A 1 100 ? 17.422 -34.219 -3.395 1 70.38 100 ARG A C 1
ATOM 808 O O . ARG A 1 100 ? 17.141 -34.812 -2.35 1 70.38 100 ARG A O 1
ATOM 815 N N . LEU A 1 101 ? 17.922 -33.031 -3.424 1 71.44 101 LEU A N 1
ATOM 816 C CA . LEU A 1 101 ? 18.516 -32.5 -2.205 1 71.44 101 LEU A CA 1
ATOM 817 C C . LEU A 1 101 ? 17.484 -31.734 -1.393 1 71.44 101 LEU A C 1
ATOM 819 O O . LEU A 1 101 ? 17.719 -31.406 -0.225 1 71.44 101 LEU A O 1
ATOM 823 N N . ALA A 1 102 ? 16.422 -31.609 -1.938 1 63.12 102 ALA A N 1
ATOM 824 C CA . ALA A 1 102 ? 15.258 -30.984 -1.319 1 63.12 102 ALA A CA 1
ATOM 825 C C . ALA A 1 102 ? 15.656 -29.781 -0.492 1 63.12 102 ALA A C 1
ATOM 827 O O . ALA A 1 102 ? 15.234 -29.641 0.66 1 63.12 102 ALA A O 1
ATOM 828 N N . ARG A 1 103 ? 16.453 -29.047 -0.978 1 65.75 103 ARG A N 1
ATOM 829 C CA . ARG A 1 103 ? 17.031 -28.141 0 1 65.75 103 ARG A CA 1
ATOM 830 C C . ARG A 1 103 ? 16.859 -26.688 -0.437 1 65.75 103 ARG A C 1
ATOM 832 O O . ARG A 1 103 ? 17.25 -25.766 0.285 1 65.75 103 ARG A O 1
ATOM 839 N N . GLU A 1 104 ? 16.062 -26.469 -1.363 1 84 104 GLU A N 1
ATOM 840 C CA . GLU A 1 104 ? 16.297 -25.094 -1.796 1 84 104 GLU A CA 1
ATOM 841 C C . GLU A 1 104 ? 15.141 -24.188 -1.417 1 84 104 GLU A C 1
ATOM 843 O O . GLU A 1 104 ? 13.992 -24.469 -1.759 1 84 104 GLU A O 1
ATOM 848 N N . ASN A 1 105 ? 15.445 -23.219 -0.597 1 92.62 105 ASN A N 1
ATOM 849 C CA . ASN A 1 105 ? 14.523 -22.156 -0.249 1 92.62 105 ASN A CA 1
ATOM 850 C C . ASN A 1 105 ? 14.461 -21.094 -1.344 1 92.62 105 ASN A C 1
ATOM 852 O O . ASN A 1 105 ? 15.445 -20.844 -2.037 1 92.62 105 ASN A O 1
ATOM 856 N N . THR A 1 106 ? 13.273 -20.609 -1.525 1 96.88 106 THR A N 1
ATOM 857 C CA . THR A 1 106 ? 13.062 -19.594 -2.545 1 96.88 106 THR A CA 1
ATOM 858 C C . THR A 1 106 ? 12.461 -18.328 -1.932 1 96.88 106 THR A C 1
ATOM 860 O O . THR A 1 106 ? 11.453 -18.406 -1.222 1 96.88 106 THR A O 1
ATOM 863 N N . TRP A 1 107 ? 13.125 -17.188 -2.232 1 98.25 107 TRP A N 1
ATOM 864 C CA . TRP A 1 107 ? 12.594 -15.93 -1.718 1 98.25 107 TRP A CA 1
ATOM 865 C C . TRP A 1 107 ? 11.211 -15.648 -2.283 1 98.25 107 TRP A C 1
ATOM 867 O O . TRP A 1 107 ? 10.969 -15.836 -3.479 1 98.25 107 TRP A O 1
ATOM 877 N N . ILE A 1 108 ? 10.297 -15.188 -1.41 1 98.56 108 ILE A N 1
ATOM 878 C CA . ILE A 1 108 ? 9.047 -14.555 -1.82 1 98.56 108 ILE A CA 1
ATOM 879 C C . ILE A 1 108 ? 8.961 -13.141 -1.236 1 98.56 108 ILE A C 1
ATOM 881 O O . ILE A 1 108 ? 9.891 -12.688 -0.562 1 98.56 108 ILE A O 1
ATOM 885 N N . GLY A 1 109 ? 7.855 -12.453 -1.479 1 98.56 109 GLY A N 1
ATOM 886 C CA . GLY A 1 109 ? 7.836 -11.016 -1.223 1 98.56 109 GLY A CA 1
ATOM 887 C C . GLY A 1 109 ? 7.406 -10.672 0.19 1 98.56 109 GLY A C 1
ATOM 888 O O . GLY A 1 109 ? 7.352 -9.492 0.556 1 98.56 109 GLY A O 1
ATOM 889 N N . LEU A 1 110 ? 7.109 -11.625 0.997 1 97.19 110 LEU A N 1
ATOM 890 C CA . LEU A 1 110 ? 6.637 -11.375 2.354 1 97.19 110 LEU A CA 1
ATOM 891 C C . LEU A 1 110 ? 7.797 -11.023 3.279 1 97.19 110 LEU A C 1
ATOM 893 O O . LEU A 1 110 ? 8.859 -11.648 3.217 1 97.19 110 LEU A O 1
ATOM 897 N N . ASN A 1 111 ? 7.648 -9.945 4.125 1 95.69 111 ASN A N 1
ATOM 898 C CA . ASN A 1 111 ? 8.688 -9.508 5.051 1 95.69 111 ASN A CA 1
ATOM 899 C C . ASN A 1 111 ? 8.102 -8.703 6.207 1 95.69 111 ASN A C 1
ATOM 901 O O . ASN A 1 111 ? 6.953 -8.258 6.141 1 95.69 111 ASN A O 1
ATOM 905 N N . ASP A 1 112 ? 8.781 -8.586 7.273 1 92.94 112 ASP A N 1
ATOM 906 C CA . ASP A 1 112 ? 8.414 -7.711 8.383 1 92.94 112 ASP A CA 1
ATOM 907 C C . ASP A 1 112 ? 9.555 -6.754 8.727 1 92.94 112 ASP A C 1
ATOM 909 O O . ASP A 1 112 ? 9.82 -6.496 9.906 1 92.94 112 ASP A O 1
ATOM 913 N N . ARG A 1 113 ? 10.195 -6.254 7.719 1 91.88 113 ARG A N 1
ATOM 914 C CA . ARG A 1 113 ? 11.367 -5.395 7.859 1 91.88 113 ARG A CA 1
ATOM 915 C C . ARG A 1 113 ? 10.984 -4.039 8.438 1 91.88 113 ARG A C 1
ATOM 917 O O . ARG A 1 113 ? 11.773 -3.418 9.156 1 91.88 113 ARG A O 1
ATOM 924 N N . ILE A 1 114 ? 9.797 -3.533 8.117 1 90.25 114 ILE A N 1
ATOM 925 C CA . ILE A 1 114 ? 9.367 -2.213 8.578 1 90.25 114 ILE A CA 1
ATOM 926 C C . ILE A 1 114 ? 9.039 -2.264 10.07 1 90.25 114 ILE A C 1
ATOM 928 O O . ILE A 1 114 ? 9.609 -1.51 10.859 1 90.25 114 ILE A O 1
ATOM 932 N N . VAL A 1 115 ? 8.227 -3.1 10.422 1 88.25 115 VAL A N 1
ATOM 933 C CA . VAL A 1 115 ? 7.844 -3.326 11.812 1 88.25 115 VAL A CA 1
ATOM 934 C C . VAL A 1 115 ? 7.883 -4.82 12.125 1 88.25 115 VAL A C 1
ATOM 936 O O . VAL A 1 115 ? 7.219 -5.617 11.461 1 88.25 115 VAL A O 1
ATOM 939 N N . GLU A 1 116 ? 8.562 -5.16 13.164 1 86.75 116 GLU A N 1
ATOM 940 C CA . GLU A 1 116 ? 8.719 -6.559 13.547 1 86.75 116 GLU A CA 1
ATOM 941 C C . GLU A 1 116 ? 7.367 -7.219 13.805 1 86.75 116 GLU A C 1
ATOM 943 O O . GLU A 1 116 ? 6.508 -6.645 14.469 1 86.75 116 GLU A O 1
ATOM 948 N N . GLN A 1 117 ? 7.223 -8.469 13.195 1 84.69 117 GLN A N 1
ATOM 949 C CA . GLN A 1 117 ? 6.062 -9.336 13.367 1 84.69 117 GLN A CA 1
ATOM 950 C C . GLN A 1 117 ? 4.867 -8.812 12.578 1 84.69 117 GLN A C 1
ATOM 952 O O . GLN A 1 117 ? 3.779 -9.391 12.625 1 84.69 117 GLN A O 1
ATOM 957 N N . ASP A 1 118 ? 5.062 -7.73 11.914 1 85.94 118 ASP A N 1
ATOM 958 C CA . ASP A 1 118 ? 4.043 -7.246 10.992 1 85.94 118 ASP A CA 1
ATOM 959 C C . ASP A 1 118 ? 4.426 -7.547 9.539 1 85.94 118 ASP A C 1
ATOM 961 O O . ASP A 1 118 ? 5.027 -6.707 8.867 1 85.94 118 ASP A O 1
ATOM 965 N N . PHE A 1 119 ? 3.951 -8.68 9.117 1 90.88 119 PHE A N 1
ATOM 966 C CA . PHE A 1 119 ? 4.352 -9.156 7.801 1 90.88 119 PHE A CA 1
ATOM 967 C C . PHE A 1 119 ? 3.531 -8.484 6.707 1 90.88 119 PHE A C 1
ATOM 969 O O . PHE A 1 119 ? 2.309 -8.375 6.82 1 90.88 119 PHE A O 1
ATOM 976 N N . GLN A 1 120 ? 4.297 -8 5.719 1 92 120 GLN A N 1
ATOM 977 C CA . GLN A 1 120 ? 3.652 -7.336 4.59 1 92 120 GLN A CA 1
ATOM 978 C C . GLN A 1 120 ? 4.273 -7.773 3.268 1 92 120 GLN A C 1
ATOM 980 O O . GLN A 1 120 ? 5.453 -8.133 3.219 1 92 120 GLN A O 1
ATOM 985 N N . TRP A 1 121 ? 3.438 -7.727 2.273 1 94.88 121 TRP A N 1
ATOM 986 C CA . TRP A 1 121 ? 3.953 -7.984 0.934 1 94.88 121 TRP A CA 1
ATOM 987 C C . TRP A 1 121 ? 4.684 -6.758 0.39 1 94.88 121 TRP A C 1
ATOM 989 O O . TRP A 1 121 ? 4.262 -5.621 0.624 1 94.88 121 TRP A O 1
ATOM 999 N N . THR A 1 122 ? 5.734 -6.973 -0.372 1 95.31 122 THR A N 1
ATOM 1000 C CA . THR A 1 122 ? 6.508 -5.867 -0.931 1 95.31 122 THR A CA 1
ATOM 1001 C C . THR A 1 122 ? 5.695 -5.121 -1.986 1 95.31 122 THR A C 1
ATOM 1003 O O . THR A 1 122 ? 5.98 -3.959 -2.287 1 95.31 122 THR A O 1
ATOM 1006 N N . ASP A 1 123 ? 4.699 -5.797 -2.541 1 91.94 123 ASP A N 1
ATOM 1007 C CA . ASP A 1 123 ? 3.891 -5.137 -3.562 1 91.94 123 ASP A CA 1
ATOM 1008 C C . ASP A 1 123 ? 2.727 -4.375 -2.936 1 91.94 123 ASP A C 1
ATOM 1010 O O . ASP A 1 123 ? 1.828 -3.912 -3.641 1 91.94 123 ASP A O 1
ATOM 1014 N N . SER A 1 124 ? 2.648 -4.332 -1.646 1 87.19 124 SER A N 1
ATOM 1015 C CA . SER A 1 124 ? 1.695 -3.551 -0.863 1 87.19 124 SER A CA 1
ATOM 1016 C C . SER A 1 124 ? 0.301 -4.168 -0.917 1 87.19 124 SER A C 1
ATOM 1018 O O . SER A 1 124 ? -0.675 -3.543 -0.492 1 87.19 124 SER A O 1
ATOM 1020 N N . SER A 1 125 ? 0.174 -5.355 -1.473 1 88.44 125 SER A N 1
ATOM 1021 C CA . SER A 1 125 ? -1.11 -6.043 -1.413 1 88.44 125 SER A CA 1
ATOM 1022 C C . SER A 1 125 ? -1.404 -6.543 -0.003 1 88.44 125 SER A C 1
ATOM 1024 O O . SER A 1 125 ? -0.498 -6.648 0.826 1 88.44 125 SER A O 1
ATOM 1026 N N . THR A 1 126 ? -2.666 -6.773 0.234 1 84.5 126 THR A N 1
ATOM 1027 C CA . THR A 1 126 ? -3.088 -7.203 1.562 1 84.5 126 THR A CA 1
ATOM 1028 C C . THR A 1 126 ? -2.777 -8.68 1.777 1 84.5 126 THR A C 1
ATOM 1030 O O . THR A 1 126 ? -2.898 -9.484 0.853 1 84.5 126 THR A O 1
ATOM 1033 N N . LEU A 1 127 ? -2.389 -8.977 2.975 1 86.94 127 LEU A N 1
ATOM 1034 C CA . LEU A 1 127 ? -2.127 -10.359 3.354 1 86.94 127 LEU A CA 1
ATOM 1035 C C . LEU A 1 127 ? -3.428 -11.094 3.646 1 86.94 127 LEU A C 1
ATOM 1037 O O . LEU A 1 127 ? -4.016 -10.93 4.715 1 86.94 127 LEU A O 1
ATOM 1041 N N . GLN A 1 128 ? -3.846 -11.891 2.701 1 82 128 GLN A N 1
ATOM 1042 C CA . GLN A 1 128 ? -5.145 -12.547 2.811 1 82 128 GLN A CA 1
ATOM 1043 C C . GLN A 1 128 ? -4.984 -14.062 2.916 1 82 128 GLN A C 1
ATOM 1045 O O . GLN A 1 128 ? -5.969 -14.789 3.092 1 82 128 GLN A O 1
ATOM 1050 N N . TYR A 1 129 ? -3.861 -14.508 2.738 1 85.88 129 TYR A N 1
ATOM 1051 C CA . TYR A 1 129 ? -3.533 -15.922 2.756 1 85.88 129 TYR A CA 1
ATOM 1052 C C . TYR A 1 129 ? -2.172 -16.156 3.398 1 85.88 129 TYR A C 1
ATOM 1054 O O . TYR A 1 129 ? -1.229 -15.398 3.174 1 85.88 129 TYR A O 1
ATOM 1062 N N . GLU A 1 130 ? -2.137 -17.188 4.281 1 88.81 130 GLU A N 1
ATOM 1063 C CA . GLU A 1 130 ? -0.872 -17.562 4.906 1 88.81 130 GLU A CA 1
ATOM 1064 C C . GLU A 1 130 ? -0.641 -19.062 4.828 1 88.81 130 GLU A C 1
ATOM 1066 O O . GLU A 1 130 ? -1.595 -19.844 4.84 1 88.81 130 GLU A O 1
ATOM 1071 N N . ASN A 1 131 ? 0.618 -19.422 4.684 1 93 131 ASN A N 1
ATOM 1072 C CA . ASN A 1 131 ? 1.001 -20.828 4.617 1 93 131 ASN A CA 1
ATOM 1073 C C . ASN A 1 131 ? 2.297 -21.094 5.375 1 93 131 ASN A C 1
ATOM 1075 O O . ASN A 1 131 ? 3.234 -21.688 4.824 1 93 131 ASN A O 1
ATOM 1079 N N . TRP A 1 132 ? 2.256 -20.828 6.605 1 93.38 132 TRP A N 1
ATOM 1080 C CA . TRP A 1 132 ? 3.451 -20.922 7.438 1 93.38 132 TRP A CA 1
ATOM 1081 C C . TRP A 1 132 ? 3.766 -22.375 7.781 1 93.38 132 TRP A C 1
ATOM 1083 O O . TRP A 1 132 ? 2.855 -23.188 7.957 1 93.38 132 TRP A O 1
ATOM 1093 N N . ARG A 1 133 ? 5 -22.609 7.891 1 91.31 133 ARG A N 1
ATOM 1094 C CA . ARG A 1 133 ? 5.449 -23.859 8.484 1 91.31 133 ARG A CA 1
ATOM 1095 C C . ARG A 1 133 ? 5.074 -23.938 9.961 1 91.31 133 ARG A C 1
ATOM 1097 O O . ARG A 1 133 ? 4.832 -22.906 10.594 1 91.31 133 ARG A O 1
ATOM 1104 N N . GLU A 1 134 ? 5.074 -25.125 10.43 1 86.81 134 GLU A N 1
ATOM 1105 C CA . GLU A 1 134 ? 4.758 -25.281 11.844 1 86.81 134 GLU A CA 1
ATOM 1106 C C . GLU A 1 134 ? 5.73 -24.5 12.719 1 86.81 134 GLU A C 1
ATOM 1108 O O . GLU A 1 134 ? 6.941 -24.531 12.484 1 86.81 134 GLU A O 1
ATOM 1113 N N . ASN A 1 135 ? 5.289 -23.672 13.688 1 81.88 135 ASN A N 1
ATOM 1114 C CA . ASN A 1 135 ? 6.043 -22.891 14.656 1 81.88 135 ASN A CA 1
ATOM 1115 C C . ASN A 1 135 ? 6.715 -21.688 14.008 1 81.88 135 ASN A C 1
ATOM 1117 O O . ASN A 1 135 ? 7.684 -21.141 14.539 1 81.88 135 ASN A O 1
ATOM 1121 N N . GLN A 1 136 ? 6.297 -21.5 12.852 1 84.62 136 GLN A N 1
ATOM 1122 C CA . GLN A 1 136 ? 6.781 -20.312 12.148 1 84.62 136 GLN A CA 1
ATOM 1123 C C . GLN A 1 136 ? 5.66 -19.312 11.938 1 84.62 136 GLN A C 1
ATOM 1125 O O . GLN A 1 136 ? 4.484 -19.672 11.875 1 84.62 136 GLN A O 1
ATOM 1130 N N . PRO A 1 137 ? 5.953 -18 11.828 1 76.94 137 PRO A N 1
ATOM 1131 C CA . PRO A 1 137 ? 7.27 -17.359 11.914 1 76.94 137 PRO A CA 1
ATOM 1132 C C . PRO A 1 137 ? 7.828 -17.344 13.336 1 76.94 137 PRO A C 1
ATOM 1134 O O . PRO A 1 137 ? 7.062 -17.281 14.297 1 76.94 137 PRO A O 1
ATOM 1137 N N . ASP A 1 138 ? 9.055 -17.625 13.539 1 75.31 138 ASP A N 1
ATOM 1138 C CA . ASP A 1 138 ? 9.688 -17.578 14.852 1 75.31 138 ASP A CA 1
ATOM 1139 C C . ASP A 1 138 ? 10.852 -16.594 14.875 1 75.31 138 ASP A C 1
ATOM 1141 O O . ASP A 1 138 ? 11.141 -15.945 13.859 1 75.31 138 ASP A O 1
ATOM 1145 N N . ASN A 1 139 ? 11.227 -16.078 16.047 1 64.81 139 ASN A N 1
ATOM 1146 C CA . ASN A 1 139 ? 12.367 -15.195 16.203 1 64.81 139 ASN A CA 1
ATOM 1147 C C . ASN A 1 139 ? 13.609 -15.961 16.672 1 64.81 139 ASN A C 1
ATOM 1149 O O . ASN A 1 139 ? 14.188 -15.641 17.719 1 64.81 139 ASN A O 1
ATOM 1153 N N . PHE A 1 140 ? 13.773 -17.047 15.992 1 57.38 140 PHE A N 1
ATOM 1154 C CA . PHE A 1 140 ? 14.875 -17.891 16.469 1 57.38 140 PHE A CA 1
ATOM 1155 C C . PHE A 1 140 ? 16.172 -17.094 16.469 1 57.38 140 PHE A C 1
ATOM 1157 O O . PHE A 1 140 ? 16.969 -17.219 17.406 1 57.38 140 PHE A O 1
ATOM 1164 N N . PHE A 1 141 ? 16.453 -16.453 15.445 1 52.81 141 PHE A N 1
ATOM 1165 C CA . PHE A 1 141 ? 17.672 -15.656 15.375 1 52.81 141 PHE A CA 1
ATOM 1166 C C . PHE A 1 141 ? 17.406 -14.219 15.805 1 52.81 141 PHE A C 1
ATOM 1168 O O . PHE A 1 141 ? 16.875 -13.422 15.039 1 52.81 141 PHE A O 1
ATOM 1175 N N . ALA A 1 142 ? 17.656 -13.922 17.172 1 49.47 142 ALA A N 1
ATOM 1176 C CA . ALA A 1 142 ? 17.609 -12.656 17.891 1 49.47 142 ALA A CA 1
ATOM 1177 C C . ALA A 1 142 ? 17.109 -11.523 17 1 49.47 142 ALA A C 1
ATOM 1179 O O . ALA A 1 142 ? 17.797 -10.516 16.844 1 49.47 142 ALA A O 1
ATOM 1180 N N . GLY A 1 143 ? 16.016 -11.617 16.375 1 60.69 143 GLY A N 1
ATOM 1181 C CA . GLY A 1 143 ? 15.453 -10.406 15.789 1 60.69 143 GLY A CA 1
ATOM 1182 C C . GLY A 1 143 ? 15.844 -10.195 14.344 1 60.69 143 GLY A C 1
ATOM 1183 O O . GLY A 1 143 ? 15.469 -9.188 13.734 1 60.69 143 GLY A O 1
ATOM 1184 N N . GLY A 1 144 ? 16.484 -11.141 13.68 1 72.62 144 GLY A N 1
ATOM 1185 C CA . GLY A 1 144 ? 17.078 -10.891 12.383 1 72.62 144 GLY A CA 1
ATOM 1186 C C . GLY A 1 144 ? 16.391 -11.625 11.25 1 72.62 144 GLY A C 1
ATOM 1187 O O . GLY A 1 144 ? 16.719 -11.414 10.078 1 72.62 144 GLY A O 1
ATOM 1188 N N . GLU A 1 145 ? 15.336 -12.391 11.586 1 86.5 145 GLU A N 1
ATOM 1189 C CA . GLU A 1 145 ? 14.664 -13.117 10.516 1 86.5 145 GLU A CA 1
ATOM 1190 C C . GLU A 1 145 ? 13.445 -12.352 10.008 1 86.5 145 GLU A C 1
ATOM 1192 O O . GLU A 1 145 ? 12.328 -12.555 10.492 1 86.5 145 GLU A O 1
ATOM 1197 N N . ASP A 1 146 ? 13.664 -11.617 9.023 1 92.44 146 ASP A N 1
ATOM 1198 C CA . ASP A 1 146 ? 12.633 -10.672 8.617 1 92.44 146 ASP A CA 1
ATOM 1199 C C . ASP A 1 146 ? 12.109 -11 7.219 1 92.44 146 ASP A C 1
ATOM 1201 O O . ASP A 1 146 ? 11.133 -10.406 6.758 1 92.44 146 ASP A O 1
ATOM 1205 N N . CYS A 1 147 ? 12.758 -11.883 6.523 1 96.62 147 CYS A N 1
ATOM 1206 C CA . CYS A 1 147 ? 12.391 -12.188 5.145 1 96.62 147 CYS A CA 1
ATOM 1207 C C . CYS A 1 147 ? 11.875 -13.609 5.023 1 96.62 147 CYS A C 1
ATOM 1209 O O . CYS A 1 147 ? 12.289 -14.5 5.77 1 96.62 147 CYS A O 1
ATOM 1211 N N . VAL A 1 148 ? 11 -13.828 4.055 1 97.12 148 VAL A N 1
ATOM 1212 C CA . VAL A 1 148 ? 10.281 -15.094 4.031 1 97.12 148 VAL A CA 1
ATOM 1213 C C . VAL A 1 148 ? 10.672 -15.891 2.785 1 97.12 148 VAL A C 1
ATOM 1215 O O . VAL A 1 148 ? 10.828 -15.32 1.702 1 97.12 148 VAL A O 1
ATOM 1218 N N . VAL A 1 149 ? 10.805 -17.188 3.02 1 97.12 149 VAL A N 1
ATOM 1219 C CA . VAL A 1 149 ? 11.109 -18.109 1.93 1 97.12 149 VAL A CA 1
ATOM 1220 C C . VAL A 1 149 ? 9.969 -19.109 1.772 1 97.12 149 VAL A C 1
ATOM 1222 O O . VAL A 1 149 ? 9.211 -19.359 2.711 1 97.12 149 VAL A O 1
ATOM 1225 N N . LEU A 1 150 ? 9.828 -19.562 0.618 1 96.56 150 LEU A N 1
ATOM 1226 C CA . LEU A 1 150 ? 8.969 -20.688 0.295 1 96.56 150 LEU A CA 1
ATOM 1227 C C . LEU A 1 150 ? 9.781 -21.969 0.176 1 96.56 150 LEU A C 1
ATOM 1229 O O . LEU A 1 150 ? 10.766 -22.016 -0.562 1 96.56 150 LEU A O 1
ATOM 1233 N N . VAL A 1 151 ? 9.352 -22.953 0.919 1 93.5 151 VAL A N 1
ATOM 1234 C CA . VAL A 1 151 ? 10.023 -24.25 0.889 1 93.5 151 VAL A CA 1
ATOM 1235 C C . VAL A 1 151 ? 9.227 -25.234 0.017 1 93.5 151 VAL A C 1
ATOM 1237 O O . VAL A 1 151 ? 8.359 -25.938 0.511 1 93.5 151 VAL A O 1
ATOM 1240 N N . ALA A 1 152 ? 9.695 -25.344 -1.196 1 88.69 152 ALA A N 1
ATOM 1241 C CA . ALA A 1 152 ? 8.891 -26.016 -2.215 1 88.69 152 ALA A CA 1
ATOM 1242 C C . ALA A 1 152 ? 8.727 -27.5 -1.887 1 88.69 152 ALA A C 1
ATOM 1244 O O . ALA A 1 152 ? 7.641 -28.062 -2.068 1 88.69 152 ALA A O 1
ATOM 1245 N N . HIS A 1 153 ? 9.719 -28.156 -1.364 1 85.31 153 HIS A N 1
ATOM 1246 C CA . HIS A 1 153 ? 9.672 -29.594 -1.141 1 85.31 153 HIS A CA 1
ATOM 1247 C C . HIS A 1 153 ? 8.883 -29.938 0.121 1 85.31 153 HIS A C 1
ATOM 1249 O O . HIS A 1 153 ? 8.539 -31.094 0.352 1 85.31 153 HIS A O 1
ATOM 1255 N N . GLU A 1 154 ? 8.547 -28.891 0.876 1 87.56 154 GLU A N 1
ATOM 1256 C CA . GLU A 1 154 ? 7.676 -29.047 2.037 1 87.56 154 GLU A CA 1
ATOM 1257 C C . GLU A 1 154 ? 6.297 -28.453 1.785 1 87.56 154 GLU A C 1
ATOM 1259 O O . GLU A 1 154 ? 5.812 -27.641 2.58 1 87.56 154 GLU A O 1
ATOM 1264 N N . HIS A 1 155 ? 5.762 -28.828 0.689 1 87.44 155 HIS A N 1
ATOM 1265 C CA . HIS A 1 155 ? 4.418 -28.422 0.294 1 87.44 155 HIS A CA 1
ATOM 1266 C C . HIS A 1 155 ? 4.316 -26.906 0.153 1 87.44 155 HIS A C 1
ATOM 1268 O O . HIS A 1 155 ? 3.244 -26.328 0.353 1 87.44 155 HIS A O 1
ATOM 1274 N N . GLY A 1 156 ? 5.461 -26.297 -0.029 1 92.56 156 GLY A N 1
ATOM 1275 C CA . GLY A 1 156 ? 5.461 -24.875 -0.283 1 92.56 156 GLY A CA 1
ATOM 1276 C C . GLY A 1 156 ? 5.27 -24.047 0.974 1 92.56 156 GLY A C 1
ATOM 1277 O O . GLY A 1 156 ? 4.875 -22.875 0.9 1 92.56 156 GLY A O 1
ATOM 1278 N N . LYS A 1 157 ? 5.508 -24.625 2.1 1 94.88 157 LYS A N 1
ATOM 1279 C CA . LYS A 1 157 ? 5.348 -23.891 3.357 1 94.88 157 LYS A CA 1
ATOM 1280 C C . LYS A 1 157 ? 6.312 -22.719 3.439 1 94.88 157 LYS A C 1
ATOM 1282 O O . LYS A 1 157 ? 7.316 -22.688 2.727 1 94.88 157 LYS A O 1
ATOM 1287 N N . TRP A 1 158 ? 5.883 -21.719 4.305 1 96.06 158 TRP A N 1
ATOM 1288 C CA . TRP A 1 158 ? 6.668 -20.484 4.418 1 96.06 158 TRP A CA 1
ATOM 1289 C C . TRP A 1 158 ? 7.539 -20.516 5.672 1 96.06 158 TRP A C 1
ATOM 1291 O O . TRP A 1 158 ? 7.16 -21.109 6.684 1 96.06 158 TRP A O 1
ATOM 1301 N N . ASN A 1 159 ? 8.711 -19.938 5.609 1 93.69 159 ASN A N 1
ATOM 1302 C CA . ASN A 1 159 ? 9.633 -19.781 6.73 1 93.69 159 ASN A CA 1
ATOM 1303 C C . ASN A 1 159 ? 10.32 -18.422 6.715 1 93.69 159 ASN A C 1
ATOM 1305 O O . ASN A 1 159 ? 10.719 -17.938 5.656 1 93.69 159 ASN A O 1
ATOM 1309 N N . ASP A 1 160 ? 10.406 -17.781 7.867 1 93.31 160 ASP A N 1
ATOM 1310 C CA . ASP A 1 160 ? 11.164 -16.531 7.93 1 93.31 160 ASP A CA 1
ATOM 1311 C C . ASP A 1 160 ? 12.641 -16.797 8.203 1 93.31 160 ASP A C 1
ATOM 1313 O O . ASP A 1 160 ? 12.984 -17.641 9.031 1 93.31 160 ASP A O 1
ATOM 1317 N N . VAL A 1 161 ? 13.5 -16.172 7.5 1 93.12 161 VAL A N 1
ATOM 1318 C CA . VAL A 1 161 ? 14.945 -16.359 7.582 1 93.12 161 VAL A CA 1
ATOM 1319 C C . VAL A 1 161 ? 15.641 -15 7.461 1 93.12 161 VAL A C 1
ATOM 1321 O O . VAL A 1 161 ? 15.008 -13.992 7.141 1 93.12 161 VAL A O 1
ATOM 1324 N N . PRO A 1 162 ? 16.938 -15.008 7.836 1 93.25 162 PRO A N 1
ATOM 1325 C CA . PRO A 1 162 ? 17.672 -13.75 7.645 1 93.25 162 PRO A CA 1
ATOM 1326 C C . PRO A 1 162 ? 17.672 -13.289 6.191 1 93.25 162 PRO A C 1
ATOM 1328 O O . PRO A 1 162 ? 17.797 -14.102 5.277 1 93.25 162 PRO A O 1
ATOM 1331 N N . CYS A 1 163 ? 17.609 -11.984 5.965 1 95.06 163 CYS A N 1
ATOM 1332 C CA . CYS A 1 163 ? 17.406 -11.391 4.645 1 95.06 163 CYS A CA 1
ATOM 1333 C C . CYS A 1 163 ? 18.688 -11.43 3.828 1 95.06 163 CYS A C 1
ATOM 1335 O O . CYS A 1 163 ? 18.672 -11.18 2.621 1 95.06 163 CYS A O 1
ATOM 1337 N N . ASN A 1 164 ? 19.781 -11.766 4.473 1 94.56 164 ASN A N 1
ATOM 1338 C CA . ASN A 1 164 ? 21.062 -11.641 3.785 1 94.56 164 ASN A CA 1
ATOM 1339 C C . ASN A 1 164 ? 21.5 -12.969 3.166 1 94.56 164 ASN A C 1
ATOM 1341 O O . ASN A 1 164 ? 22.594 -13.062 2.602 1 94.56 164 ASN A O 1
ATOM 1345 N N . TYR A 1 165 ? 20.641 -14.008 3.305 1 94.44 165 TYR A N 1
ATOM 1346 C CA . TYR A 1 165 ? 20.953 -15.242 2.6 1 94.44 165 TYR A CA 1
ATOM 1347 C C . TYR A 1 165 ? 20.922 -15.039 1.09 1 94.44 165 TYR A C 1
ATOM 1349 O O . TYR A 1 165 ? 20.203 -14.172 0.591 1 94.44 165 TYR A O 1
ATOM 1357 N N . ASN A 1 166 ? 21.828 -15.75 0.448 1 96.81 166 ASN A N 1
ATOM 1358 C CA . ASN A 1 166 ? 21.75 -15.781 -1.01 1 96.81 166 ASN A CA 1
ATOM 1359 C C . ASN A 1 166 ? 20.969 -16.984 -1.515 1 96.81 166 ASN A C 1
ATOM 1361 O O . ASN A 1 166 ? 21.438 -18.125 -1.427 1 96.81 166 ASN A O 1
ATOM 1365 N N . LEU A 1 167 ? 19.734 -16.672 -2.041 1 96.62 167 LEU A N 1
ATOM 1366 C CA . LEU A 1 167 ? 18.812 -17.734 -2.428 1 96.62 167 LEU A CA 1
ATOM 1367 C C . LEU A 1 167 ? 18.172 -17.438 -3.781 1 96.62 167 LEU A C 1
ATOM 1369 O O . LEU A 1 167 ? 18.188 -16.281 -4.234 1 96.62 167 LEU A O 1
ATOM 1373 N N . PRO A 1 168 ? 17.734 -18.5 -4.457 1 96.5 168 PRO A N 1
ATOM 1374 C CA . PRO A 1 168 ? 16.875 -18.234 -5.609 1 96.5 168 PRO A CA 1
ATOM 1375 C C . PRO A 1 168 ? 15.578 -17.531 -5.223 1 96.5 168 PRO A C 1
ATOM 1377 O O . PRO A 1 168 ? 15.258 -17.422 -4.035 1 96.5 168 PRO A O 1
ATOM 1380 N N . TYR A 1 169 ? 14.906 -16.984 -6.191 1 97.94 169 TYR A N 1
ATOM 1381 C CA . TYR A 1 169 ? 13.719 -16.188 -5.879 1 97.94 169 TYR A CA 1
ATOM 1382 C C . TYR A 1 169 ? 12.703 -16.25 -7.016 1 97.94 169 TYR A C 1
ATOM 1384 O O . TYR A 1 169 ? 13.047 -16.656 -8.133 1 97.94 169 TYR A O 1
ATOM 1392 N N . ILE A 1 170 ? 11.492 -15.945 -6.676 1 98.38 170 ILE A N 1
ATOM 1393 C CA . ILE A 1 170 ? 10.414 -15.914 -7.656 1 98.38 170 ILE A CA 1
ATOM 1394 C C . ILE A 1 170 ? 9.797 -14.523 -7.707 1 98.38 170 ILE A C 1
ATOM 1396 O O . ILE A 1 170 ? 9.5 -13.93 -6.664 1 98.38 170 ILE A O 1
ATOM 1400 N N . CYS A 1 171 ? 9.672 -13.984 -8.945 1 98.62 171 CYS A N 1
ATOM 1401 C CA . CYS A 1 171 ? 9.078 -12.672 -9.188 1 98.62 171 CYS A CA 1
ATOM 1402 C C . CYS A 1 171 ? 7.641 -12.805 -9.68 1 98.62 171 CYS A C 1
ATOM 1404 O O . CYS A 1 171 ? 7.281 -13.812 -10.289 1 98.62 171 CYS A O 1
ATOM 1406 N N . LYS A 1 172 ? 6.906 -11.828 -9.344 1 98.38 172 LYS A N 1
ATOM 1407 C CA . LYS A 1 172 ? 5.523 -11.719 -9.797 1 98.38 172 LYS A CA 1
ATOM 1408 C C . LYS A 1 172 ? 5.246 -10.336 -10.391 1 98.38 172 LYS A C 1
ATOM 1410 O O . LYS A 1 172 ? 5.676 -9.32 -9.844 1 98.38 172 LYS A O 1
ATOM 1415 N N . LYS A 1 173 ? 4.617 -10.297 -11.594 1 96.62 173 LYS A N 1
ATOM 1416 C CA . LYS A 1 173 ? 4.199 -9.047 -12.211 1 96.62 173 LYS A CA 1
ATOM 1417 C C . LYS A 1 173 ? 2.859 -9.203 -12.922 1 96.62 173 LYS A C 1
ATOM 1419 O O . LYS A 1 173 ? 2.389 -10.32 -13.133 1 96.62 173 LYS A O 1
ATOM 1424 N N . GLY A 1 174 ? 2.281 -8.117 -13.227 1 95 174 GLY A N 1
ATOM 1425 C CA . GLY A 1 174 ? 1.023 -8.148 -13.953 1 95 174 GLY A CA 1
ATOM 1426 C C . GLY A 1 174 ? 1.195 -8.477 -15.43 1 95 174 GLY A C 1
ATOM 1427 O O . GLY A 1 174 ? 2.242 -8.195 -16.016 1 95 174 GLY A O 1
ATOM 1428 N N . THR A 1 175 ? 0.126 -9.023 -15.984 1 95.19 175 THR A N 1
ATOM 1429 C CA . THR A 1 175 ? 0.127 -9.312 -17.406 1 95.19 175 THR A CA 1
ATOM 1430 C C . THR A 1 175 ? -0.156 -8.055 -18.219 1 95.19 175 THR A C 1
ATOM 1432 O O . THR A 1 175 ? 0.35 -7.898 -19.328 1 95.19 175 THR A O 1
ATOM 1435 N N . VAL A 1 176 ? -1.012 -7.262 -17.625 1 93.88 176 VAL A N 1
ATOM 1436 C CA . VAL A 1 176 ? -1.432 -6.035 -18.297 1 93.88 176 VAL A CA 1
ATOM 1437 C C . VAL A 1 176 ? -0.771 -4.832 -17.625 1 93.88 176 VAL A C 1
ATOM 1439 O O . VAL A 1 176 ? -0.783 -4.707 -16.406 1 93.88 176 VAL A O 1
ATOM 1442 N N . LEU A 1 177 ? -0.191 -3.992 -18.438 1 93.44 177 LEU A N 1
ATOM 1443 C CA . LEU A 1 177 ? 0.498 -2.805 -17.953 1 93.44 177 LEU A CA 1
ATOM 1444 C C . LEU A 1 177 ? 0.104 -1.573 -18.75 1 93.44 177 LEU A C 1
ATOM 1446 O O . LEU A 1 177 ? -0.236 -1.685 -19.938 1 93.44 177 LEU A O 1
ATOM 1450 N N . CYS A 1 178 ? 0.146 -0.483 -18.094 1 94.69 178 CYS A N 1
ATOM 1451 C CA . CYS A 1 178 ? -0.06 0.782 -18.781 1 94.69 178 CYS A CA 1
ATOM 1452 C C . CYS A 1 178 ? 1.265 1.363 -19.266 1 94.69 178 CYS A C 1
ATOM 1454 O O . CYS A 1 178 ? 2.297 1.186 -18.625 1 94.69 178 CYS A O 1
ATOM 1456 N N . GLY A 1 179 ? 1.203 1.994 -20.422 1 94.31 179 GLY A N 1
ATOM 1457 C CA . GLY A 1 179 ? 2.35 2.775 -20.859 1 94.31 179 GLY A CA 1
ATOM 1458 C C . GLY A 1 179 ? 2.508 4.078 -20.094 1 94.31 179 GLY A C 1
ATOM 1459 O O . GLY A 1 179 ? 1.913 4.258 -19.031 1 94.31 179 GLY A O 1
ATOM 1460 N N . PRO A 1 180 ? 3.35 4.934 -20.578 1 94.38 180 PRO A N 1
ATOM 1461 C CA . PRO A 1 180 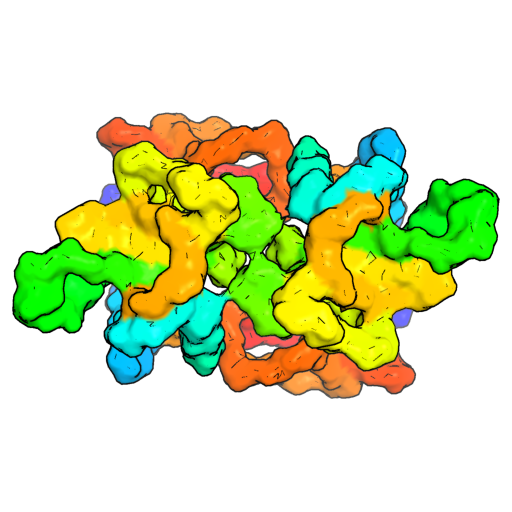? 3.516 6.23 -19.922 1 94.38 180 PRO A CA 1
ATOM 1462 C C . PRO A 1 180 ? 2.215 7.027 -19.844 1 94.38 180 PRO A C 1
ATOM 1464 O O . PRO A 1 180 ? 1.387 6.949 -20.75 1 94.38 180 PRO A O 1
ATOM 1467 N N . PRO A 1 181 ? 2.031 7.723 -18.719 1 94.88 181 PRO A N 1
ATOM 1468 C CA . PRO A 1 181 ? 0.819 8.539 -18.609 1 94.88 181 PRO A CA 1
ATOM 1469 C C . PRO A 1 181 ? 0.719 9.586 -19.719 1 94.88 181 PRO A C 1
ATOM 1471 O O . PRO A 1 181 ? 1.74 10.023 -20.25 1 94.88 181 PRO A O 1
ATOM 1474 N N . PRO A 1 182 ? -0.506 9.914 -20.062 1 95.56 182 PRO A N 1
ATOM 1475 C CA . PRO A 1 182 ? -0.7 10.914 -21.109 1 95.56 182 PRO A CA 1
ATOM 1476 C C . PRO A 1 182 ? -0.139 12.281 -20.734 1 95.56 182 PRO A C 1
ATOM 1478 O O . PRO A 1 182 ? -0.072 12.625 -19.547 1 95.56 182 PRO A O 1
ATOM 1481 N N . VAL A 1 183 ? 0.195 12.984 -21.797 1 94.44 183 VAL A N 1
ATOM 1482 C CA . VAL A 1 183 ? 0.722 14.328 -21.594 1 94.44 183 VAL A CA 1
ATOM 1483 C C . VAL A 1 183 ? -0.429 15.305 -21.359 1 94.44 183 VAL A C 1
ATOM 1485 O O . VAL A 1 183 ? -1.461 15.234 -22.031 1 94.44 183 VAL A O 1
ATOM 1488 N N . VAL A 1 184 ? -0.255 16.141 -20.375 1 94.75 184 VAL A N 1
ATOM 1489 C CA . VAL A 1 184 ? -1.217 17.188 -20.078 1 94.75 184 VAL A CA 1
ATOM 1490 C C . VAL A 1 184 ? -0.565 18.562 -20.266 1 94.75 184 VAL A C 1
ATOM 1492 O O . VAL A 1 184 ? 0.546 18.797 -19.797 1 94.75 184 VAL A O 1
ATOM 1495 N N . GLU A 1 185 ? -1.281 19.422 -20.938 1 95.19 185 GLU A N 1
ATOM 1496 C CA . GLU A 1 185 ? -0.75 20.75 -21.234 1 95.19 185 GLU A CA 1
ATOM 1497 C C . GLU A 1 185 ? -0.444 21.516 -19.938 1 95.19 185 GLU A C 1
ATOM 1499 O O . GLU A 1 185 ? -1.278 21.578 -19.031 1 95.19 185 GLU A O 1
ATOM 1504 N N . ASN A 1 186 ? 0.771 22.047 -19.859 1 95.69 186 ASN A N 1
ATOM 1505 C CA . ASN A 1 186 ? 1.229 22.906 -18.766 1 95.69 186 ASN A CA 1
ATOM 1506 C C . ASN A 1 186 ? 1.292 22.156 -17.438 1 95.69 186 ASN A C 1
ATOM 1508 O O . ASN A 1 186 ? 1.029 22.734 -16.391 1 95.69 186 ASN A O 1
ATOM 1512 N N . ALA A 1 187 ? 1.405 20.906 -17.484 1 95.19 187 ALA A N 1
ATOM 1513 C CA . ALA A 1 187 ? 1.511 20.094 -16.281 1 95.19 187 ALA A CA 1
ATOM 1514 C C . ALA A 1 187 ? 2.57 19 -16.453 1 95.19 187 ALA A C 1
ATOM 1516 O O . ALA A 1 187 ? 3.004 18.719 -17.562 1 95.19 187 ALA A O 1
ATOM 1517 N N . PHE A 1 188 ? 3.053 18.516 -15.414 1 93.19 188 PHE A N 1
ATOM 1518 C CA . PHE A 1 188 ? 3.975 17.375 -15.445 1 93.19 188 PHE A CA 1
ATOM 1519 C C . PHE A 1 188 ? 3.631 16.375 -14.352 1 93.19 188 PHE A C 1
ATOM 1521 O O . PHE A 1 188 ? 2.951 16.719 -13.383 1 93.19 188 PHE A O 1
ATOM 1528 N N . VAL A 1 189 ? 4.031 15.125 -14.555 1 90.38 189 VAL A N 1
ATOM 1529 C CA . VAL A 1 189 ? 3.779 14.062 -13.586 1 90.38 189 VAL A CA 1
ATOM 1530 C C . VAL A 1 189 ? 4.809 14.133 -12.461 1 90.38 189 VAL A C 1
ATOM 1532 O O . VAL A 1 189 ? 6.008 14.242 -12.711 1 90.38 189 VAL A O 1
ATOM 1535 N N . ILE A 1 190 ? 4.312 14.117 -11.328 1 84.62 190 ILE A N 1
ATOM 1536 C CA . ILE A 1 190 ? 5.191 14.172 -10.164 1 84.62 190 ILE A CA 1
ATOM 1537 C C . ILE A 1 190 ? 5.902 12.836 -9.984 1 84.62 190 ILE A C 1
ATOM 1539 O O . ILE A 1 190 ? 5.285 11.773 -10.109 1 84.62 190 ILE A O 1
ATOM 1543 N N . GLY A 1 191 ? 7.188 12.828 -9.656 1 77.94 191 GLY A N 1
ATOM 1544 C CA . GLY A 1 191 ? 7.934 11.609 -9.383 1 77.94 191 GLY A CA 1
ATOM 1545 C C . GLY A 1 191 ? 8.695 11.094 -10.586 1 77.94 191 GLY A C 1
ATOM 1546 O O . GLY A 1 191 ? 8.789 11.781 -11.609 1 77.94 191 GLY A O 1
ATOM 1547 N N . ARG A 1 192 ? 9.242 9.898 -10.438 1 76.38 192 ARG A N 1
ATOM 1548 C CA . ARG A 1 192 ? 10.047 9.289 -11.492 1 76.38 192 ARG A CA 1
ATOM 1549 C C . ARG A 1 192 ? 9.164 8.68 -12.578 1 76.38 192 ARG A C 1
ATOM 1551 O O . ARG A 1 192 ? 8.234 7.938 -12.281 1 76.38 192 ARG A O 1
ATOM 1558 N N . LYS A 1 193 ? 9.492 9.047 -13.805 1 81.88 193 LYS A N 1
ATOM 1559 C CA . LYS A 1 193 ? 8.773 8.508 -14.953 1 81.88 193 LYS A CA 1
ATOM 1560 C C . LYS A 1 193 ? 9.188 7.066 -15.234 1 81.88 193 LYS A C 1
ATOM 1562 O O . LYS A 1 193 ? 10.367 6.73 -15.156 1 81.88 193 LYS A O 1
ATOM 1567 N N . LYS A 1 194 ? 8.203 6.203 -15.461 1 86.69 194 LYS A N 1
ATOM 1568 C CA . LYS A 1 194 ? 8.438 4.805 -15.812 1 86.69 194 LYS A CA 1
ATOM 1569 C C . LYS A 1 194 ? 7.918 4.496 -17.219 1 86.69 194 LYS A C 1
ATOM 1571 O O . LYS A 1 194 ? 7.078 5.227 -17.75 1 86.69 194 LYS A O 1
ATOM 1576 N N . GLU A 1 195 ? 8.539 3.414 -17.781 1 91.06 195 GLU A N 1
ATOM 1577 C CA . GLU A 1 195 ? 8.086 3.012 -19.109 1 91.06 195 GLU A CA 1
ATOM 1578 C C . GLU A 1 195 ? 6.75 2.281 -19.031 1 91.06 195 GLU A C 1
ATOM 1580 O O . GLU A 1 195 ? 5.969 2.311 -19.984 1 91.06 195 GLU A O 1
ATOM 1585 N N . ARG A 1 196 ? 6.582 1.601 -18 1 93.5 196 ARG A N 1
ATOM 1586 C CA . ARG A 1 196 ? 5.355 0.842 -17.781 1 93.5 196 ARG A CA 1
ATOM 1587 C C . ARG A 1 196 ? 4.871 0.99 -16.344 1 93.5 196 ARG A C 1
ATOM 1589 O O . ARG A 1 196 ? 5.664 1.272 -15.438 1 93.5 196 ARG A O 1
ATOM 1596 N N . TYR A 1 197 ? 3.549 0.903 -16.234 1 92 197 TYR A N 1
ATOM 1597 C CA . TYR A 1 197 ? 2.906 1.034 -14.938 1 92 197 TYR A CA 1
ATOM 1598 C C . TYR A 1 197 ? 1.941 -0.118 -14.688 1 92 197 TYR A C 1
ATOM 1600 O O . TYR A 1 197 ? 1.233 -0.553 -15.602 1 92 197 TYR A O 1
ATOM 1608 N N . SER A 1 198 ? 1.972 -0.6 -13.484 1 91.44 198 SER A N 1
ATOM 1609 C CA . SER A 1 198 ? 1.021 -1.648 -13.125 1 91.44 198 SER A CA 1
ATOM 1610 C C . SER A 1 198 ? -0.412 -1.127 -13.148 1 91.44 198 SER A C 1
ATOM 1612 O O . SER A 1 198 ? -0.647 0.067 -12.953 1 91.44 198 SER A O 1
ATOM 1614 N N . ILE A 1 199 ? -1.275 -2.006 -13.273 1 91.75 199 ILE A N 1
ATOM 1615 C CA . ILE A 1 199 ? -2.684 -1.628 -13.195 1 91.75 199 ILE A CA 1
ATOM 1616 C C . ILE A 1 199 ? -3.006 -1.108 -11.797 1 91.75 199 ILE A C 1
ATOM 1618 O O . ILE A 1 199 ? -2.375 -1.513 -10.82 1 91.75 199 ILE A O 1
ATOM 1622 N N . HIS A 1 200 ? -3.947 -0.118 -11.734 1 86.56 200 HIS A N 1
ATOM 1623 C CA . HIS A 1 200 ? -4.434 0.504 -10.508 1 86.56 200 HIS A CA 1
ATOM 1624 C C . HIS A 1 200 ? -3.398 1.46 -9.93 1 86.56 200 HIS A C 1
ATOM 1626 O O . HIS A 1 200 ? -3.609 2.035 -8.859 1 86.56 200 HIS A O 1
ATOM 1632 N N . SER A 1 201 ? -2.275 1.607 -10.609 1 88 201 SER A N 1
ATOM 1633 C CA . SER A 1 201 ? -1.328 2.645 -10.219 1 88 201 SER A CA 1
ATOM 1634 C C . SER A 1 201 ? -1.921 4.035 -10.406 1 88 201 SER A C 1
ATOM 1636 O O . SER A 1 201 ? -2.77 4.242 -11.281 1 88 201 SER A O 1
ATOM 1638 N N . MET A 1 202 ? -1.481 4.918 -9.516 1 88.75 202 MET A N 1
ATOM 1639 C CA . MET A 1 202 ? -1.936 6.305 -9.586 1 88.75 202 MET A CA 1
ATOM 1640 C C . MET A 1 202 ? -0.758 7.254 -9.781 1 88.75 202 MET A C 1
ATOM 1642 O O . MET A 1 202 ? 0.295 7.078 -9.164 1 88.75 202 MET A O 1
ATOM 1646 N N . VAL A 1 203 ? -0.997 8.242 -10.648 1 90.56 203 VAL A N 1
ATOM 1647 C CA . VAL A 1 203 ? 0.003 9.289 -10.836 1 90.56 203 VAL A CA 1
ATOM 1648 C C . VAL A 1 203 ? -0.623 10.656 -10.57 1 90.56 203 VAL A C 1
ATOM 1650 O O . VAL A 1 203 ? -1.841 10.82 -10.664 1 90.56 203 VAL A O 1
ATOM 1653 N N . ARG A 1 204 ? 0.186 11.539 -10.164 1 90.12 204 ARG A N 1
ATOM 1654 C CA . ARG A 1 204 ? -0.293 12.891 -9.875 1 90.12 204 ARG A CA 1
ATOM 1655 C C . ARG A 1 204 ? 0.396 13.922 -10.766 1 90.12 204 ARG A C 1
ATOM 1657 O O . ARG A 1 204 ? 1.617 13.883 -10.93 1 90.12 204 ARG A O 1
ATOM 1664 N N . TYR A 1 205 ? -0.415 14.734 -11.305 1 90.44 205 TYR A N 1
ATOM 1665 C CA . TYR A 1 205 ? 0.089 15.844 -12.109 1 90.44 205 TYR A CA 1
ATOM 1666 C C . TYR A 1 205 ? 0.232 17.109 -11.273 1 90.44 205 TYR A C 1
ATOM 1668 O O . TYR A 1 205 ? -0.498 17.297 -10.297 1 90.44 205 TYR A O 1
ATOM 1676 N N . GLN A 1 206 ? 1.176 17.844 -11.641 1 88.56 206 GLN A N 1
ATOM 1677 C CA . GLN A 1 206 ? 1.357 19.172 -11.07 1 88.56 206 GLN A CA 1
ATOM 1678 C C . GLN A 1 206 ? 1.42 20.234 -12.156 1 88.56 206 GLN A C 1
ATOM 1680 O O . GLN A 1 206 ? 2.086 20.062 -13.18 1 88.56 206 GLN A O 1
ATOM 1685 N N . CYS A 1 207 ? 0.62 21.297 -11.938 1 90.56 207 CYS A N 1
ATOM 1686 C CA . CYS A 1 207 ? 0.622 22.391 -12.906 1 90.56 207 CYS A CA 1
ATOM 1687 C C . CYS A 1 207 ? 1.931 23.156 -12.844 1 90.56 207 CYS A C 1
ATOM 1689 O O . CYS A 1 207 ? 2.502 23.344 -11.766 1 90.56 207 CYS A O 1
ATOM 1691 N N . GLU A 1 208 ? 2.348 23.562 -14.039 1 92.69 208 GLU A N 1
ATOM 1692 C CA . GLU A 1 208 ? 3.545 24.391 -14.125 1 92.69 208 GLU A CA 1
ATOM 1693 C C . GLU A 1 208 ? 3.338 25.719 -13.414 1 92.69 208 GLU A C 1
ATOM 1695 O O . GLU A 1 208 ? 2.201 26.141 -13.172 1 92.69 208 GLU A O 1
ATOM 1700 N N . ASP A 1 209 ? 4.52 26.312 -13.094 1 89.38 209 ASP A N 1
ATOM 1701 C CA . ASP A 1 209 ? 4.457 27.609 -12.422 1 89.38 209 ASP A CA 1
ATOM 1702 C C . ASP A 1 209 ? 3.643 28.609 -13.242 1 89.38 209 ASP A C 1
ATOM 1704 O O . ASP A 1 209 ? 3.793 28.688 -14.461 1 89.38 209 ASP A O 1
ATOM 1708 N N . GLY A 1 210 ? 2.873 29.344 -12.617 1 89.69 210 GLY A N 1
ATOM 1709 C CA . GLY A 1 210 ? 2.049 30.344 -13.289 1 89.69 210 GLY A CA 1
ATOM 1710 C C . GLY A 1 210 ? 0.659 29.828 -13.625 1 89.69 210 GLY A C 1
ATOM 1711 O O . GLY A 1 210 ? -0.204 30.609 -14.039 1 89.69 210 GLY A O 1
ATOM 1712 N N . PHE A 1 211 ? 0.426 28.516 -13.492 1 88.31 211 PHE A N 1
ATOM 1713 C CA . PHE A 1 211 ? -0.873 27.922 -13.781 1 88.31 211 PHE A CA 1
ATOM 1714 C C . PHE A 1 211 ? -1.54 27.422 -12.508 1 88.31 211 PHE A C 1
ATOM 1716 O O . PHE A 1 211 ? -0.858 27.062 -11.547 1 88.31 211 PHE A O 1
ATOM 1723 N N . ILE A 1 212 ? -2.852 27.469 -12.539 1 81.06 212 ILE A N 1
ATOM 1724 C CA . ILE A 1 212 ? -3.629 27 -11.398 1 81.06 212 ILE A CA 1
ATOM 1725 C C . ILE A 1 212 ? -4.281 25.656 -11.734 1 81.06 212 ILE A C 1
ATOM 1727 O O . ILE A 1 212 ? -4.844 25.484 -12.82 1 81.06 212 ILE A O 1
ATOM 1731 N N . GLN A 1 213 ? -4.168 24.75 -10.805 1 83.31 213 GLN A N 1
ATOM 1732 C CA . GLN A 1 213 ? -4.73 23.406 -11 1 83.31 213 GLN A CA 1
ATOM 1733 C C . GLN A 1 213 ? -6.25 23.438 -10.852 1 83.31 213 GLN A C 1
ATOM 1735 O O . GLN A 1 213 ? -6.77 23.875 -9.82 1 83.31 213 GLN A O 1
ATOM 1740 N N . ARG A 1 214 ? -6.789 23.047 -11.922 1 83 214 ARG A N 1
ATOM 1741 C CA . ARG A 1 214 ? -8.227 22.812 -11.859 1 83 214 ARG A CA 1
ATOM 1742 C C . ARG A 1 214 ? -8.562 21.344 -12.062 1 83 214 ARG A C 1
ATOM 1744 O O . ARG A 1 214 ? -7.891 20.656 -12.828 1 83 214 ARG A O 1
ATOM 1751 N N . HIS A 1 215 ? -9.617 20.734 -11.344 1 84.56 215 HIS A N 1
ATOM 1752 C CA . HIS A 1 215 ? -10.07 19.344 -11.422 1 84.56 215 HIS A CA 1
ATOM 1753 C C . HIS A 1 215 ? -9.086 18.406 -10.742 1 84.56 215 HIS A C 1
ATOM 1755 O O . HIS A 1 215 ? -8.117 18.844 -10.133 1 84.56 215 HIS A O 1
ATOM 1761 N N . VAL A 1 216 ? -9.438 17.188 -10.758 1 84.88 216 VAL A N 1
ATOM 1762 C CA . VAL A 1 216 ? -8.648 16.188 -10.039 1 84.88 216 VAL A CA 1
ATOM 1763 C C . VAL A 1 216 ? -7.309 15.992 -10.734 1 84.88 216 VAL A C 1
ATOM 1765 O O . VAL A 1 216 ? -7.262 15.789 -11.953 1 84.88 216 VAL A O 1
ATOM 1768 N N . PRO A 1 217 ? -6.23 16.156 -9.977 1 88.06 217 PRO A N 1
ATOM 1769 C CA . PRO A 1 217 ? -4.898 16.094 -10.594 1 88.06 217 PRO A CA 1
ATOM 1770 C C . PRO A 1 217 ? -4.383 14.656 -10.703 1 88.06 217 PRO A C 1
ATOM 1772 O O . PRO A 1 217 ? -3.273 14.438 -11.195 1 88.06 217 PRO A O 1
ATOM 1775 N N . THR A 1 218 ? -5.125 13.688 -10.281 1 89.25 218 THR A N 1
ATOM 1776 C CA . THR A 1 218 ? -4.637 12.312 -10.25 1 89.25 218 THR A CA 1
ATOM 1777 C C . THR A 1 218 ? -5.242 11.492 -11.383 1 89.25 218 THR A C 1
ATOM 1779 O O . THR A 1 218 ? -6.344 11.789 -11.852 1 89.25 218 THR A O 1
ATOM 1782 N N . LEU A 1 219 ? -4.418 10.578 -11.836 1 92.25 219 LEU A N 1
ATOM 1783 C CA . LEU A 1 219 ? -4.824 9.664 -12.898 1 92.25 219 LEU A CA 1
ATOM 1784 C C . LEU A 1 219 ? -4.539 8.219 -12.508 1 92.25 219 LEU A C 1
ATOM 1786 O O . LEU A 1 219 ? -3.508 7.926 -11.898 1 92.25 219 LEU A O 1
ATOM 1790 N N . LYS A 1 220 ? -5.438 7.332 -12.922 1 93.69 220 LYS A N 1
ATOM 1791 C CA . LYS A 1 220 ? -5.293 5.926 -12.555 1 93.69 220 LYS A CA 1
ATOM 1792 C C . LYS A 1 220 ? -5.145 5.051 -13.797 1 93.69 220 LYS A C 1
ATOM 1794 O O . LYS A 1 220 ? -5.824 5.266 -14.797 1 93.69 220 LYS A O 1
ATOM 1799 N N . CYS A 1 221 ? -4.227 4.035 -13.742 1 95.06 221 CYS A N 1
ATOM 1800 C CA . CYS A 1 221 ? -4.145 2.98 -14.75 1 95.06 221 CYS A CA 1
ATOM 1801 C C . CYS A 1 221 ? -5.246 1.949 -14.547 1 95.06 221 CYS A C 1
ATOM 1803 O O . CYS A 1 221 ? -5.344 1.333 -13.484 1 95.06 221 CYS A O 1
ATOM 1805 N N . ARG A 1 222 ? -6.027 1.74 -15.633 1 92.62 222 ARG A N 1
ATOM 1806 C CA . ARG A 1 222 ? -7.168 0.838 -15.531 1 92.62 222 ARG A CA 1
ATOM 1807 C C . ARG A 1 222 ? -6.75 -0.606 -15.781 1 92.62 222 ARG A C 1
ATOM 1809 O O . ARG A 1 222 ? -5.625 -0.866 -16.203 1 92.62 222 ARG A O 1
ATOM 1816 N N . SER A 1 223 ? -7.68 -1.5 -15.516 1 88.12 223 SER A N 1
ATOM 1817 C CA . SER A 1 223 ? -7.395 -2.93 -15.602 1 88.12 223 SER A CA 1
ATOM 1818 C C . SER A 1 223 ? -7.148 -3.359 -17.047 1 88.12 223 SER A C 1
ATOM 1820 O O . SER A 1 223 ? -6.57 -4.418 -17.281 1 88.12 223 SER A O 1
ATOM 1822 N N . ASN A 1 224 ? -7.617 -2.533 -17.953 1 88.38 224 ASN A N 1
ATOM 1823 C CA . ASN A 1 224 ? -7.457 -2.877 -19.359 1 88.38 224 ASN A CA 1
ATOM 1824 C C . ASN A 1 224 ? -6.129 -2.371 -19.906 1 88.38 224 ASN A C 1
ATOM 1826 O O . ASN A 1 224 ? -5.863 -2.494 -21.109 1 88.38 224 ASN A O 1
ATOM 1830 N N . GLY A 1 225 ? -5.34 -1.721 -19.078 1 92.06 225 GLY A N 1
ATOM 1831 C CA . GLY A 1 225 ? -4.023 -1.263 -19.5 1 92.06 225 GLY A CA 1
ATOM 1832 C C . GLY A 1 225 ? -4.039 0.139 -20.078 1 92.06 225 GLY A C 1
ATOM 1833 O O . GLY A 1 225 ? -3.068 0.568 -20.703 1 92.06 225 GLY A O 1
ATOM 1834 N N . LYS A 1 226 ? -5.148 0.747 -19.922 1 94.12 226 LYS A N 1
ATOM 1835 C CA . LYS A 1 226 ? -5.254 2.125 -20.391 1 94.12 226 LYS A CA 1
ATOM 1836 C C . LYS A 1 226 ? -5.41 3.096 -19.219 1 94.12 226 LYS A C 1
ATOM 1838 O O . LYS A 1 226 ? -5.934 2.727 -18.172 1 94.12 226 LYS A O 1
ATOM 1843 N N . TRP A 1 227 ? -4.906 4.352 -19.469 1 95.56 227 TRP A N 1
ATOM 1844 C CA . TRP A 1 227 ? -5.059 5.383 -18.453 1 95.56 227 TRP A CA 1
ATOM 1845 C C . TRP A 1 227 ? -6.441 6.027 -18.531 1 95.56 227 TRP A C 1
ATOM 1847 O O . TRP A 1 227 ? -7.02 6.133 -19.609 1 95.56 227 TRP A O 1
ATOM 1857 N N . ASP A 1 228 ? -6.93 6.453 -17.375 1 94.62 228 ASP A N 1
ATOM 1858 C CA . ASP A 1 228 ? -8.094 7.336 -17.391 1 94.62 228 ASP A CA 1
ATOM 1859 C C . ASP A 1 228 ? -7.82 8.586 -18.219 1 94.62 228 ASP A C 1
ATOM 1861 O O . ASP A 1 228 ? -6.664 8.969 -18.422 1 94.62 228 ASP A O 1
ATOM 1865 N N . ARG A 1 229 ? -8.914 9.133 -18.672 1 92.44 229 ARG A N 1
ATOM 1866 C CA . ARG A 1 229 ? -8.75 10.438 -19.312 1 92.44 229 ARG A CA 1
ATOM 1867 C C . ARG A 1 229 ? -8.422 11.508 -18.281 1 92.44 229 ARG A C 1
ATOM 1869 O O . ARG A 1 229 ? -9.125 11.664 -17.281 1 92.44 229 ARG A O 1
ATOM 1876 N N . PRO A 1 230 ? -7.328 12.18 -18.562 1 92.44 230 PRO A N 1
ATOM 1877 C CA . PRO A 1 230 ? -6.988 13.219 -17.594 1 92.44 230 PRO A CA 1
ATOM 1878 C C . PRO A 1 230 ? -8.07 14.297 -17.484 1 92.44 230 PRO A C 1
ATOM 1880 O O . PRO A 1 230 ? -8.594 14.758 -18.5 1 92.44 230 PRO A O 1
ATOM 1883 N N . LYS A 1 231 ? -8.375 14.648 -16.312 1 88.25 231 LYS A N 1
ATOM 1884 C CA . LYS A 1 231 ? -9.391 15.672 -16.078 1 88.25 231 LYS A CA 1
ATOM 1885 C C . LYS A 1 231 ? -8.758 16.984 -15.648 1 88.25 231 LYS A C 1
ATOM 1887 O O . LYS A 1 231 ? -9.398 18.047 -15.695 1 88.25 231 LYS A O 1
ATOM 1892 N N . ILE A 1 232 ? -7.508 16.875 -15.195 1 89 232 ILE A N 1
ATOM 1893 C CA . ILE A 1 232 ? -6.812 18.047 -14.695 1 89 232 ILE A CA 1
ATOM 1894 C C . ILE A 1 232 ? -6.684 19.094 -15.812 1 89 232 ILE A C 1
ATOM 1896 O O . ILE A 1 232 ? -6.461 18.734 -16.969 1 89 232 ILE A O 1
ATOM 1900 N N . ILE A 1 233 ? -6.898 20.312 -15.406 1 86.94 233 ILE A N 1
ATOM 1901 C CA . ILE A 1 233 ? -6.68 21.453 -16.297 1 86.94 233 ILE A CA 1
ATOM 1902 C C . ILE A 1 233 ? -5.777 22.469 -15.625 1 86.94 233 ILE A C 1
ATOM 1904 O O . ILE A 1 233 ? -6.012 22.859 -14.469 1 86.94 233 ILE A O 1
ATOM 1908 N N . CYS A 1 234 ? -4.734 22.797 -16.328 1 89.62 234 CYS A N 1
ATOM 1909 C CA . CYS A 1 234 ? -3.822 23.812 -15.828 1 89.62 234 CYS A CA 1
ATOM 1910 C C . CYS A 1 234 ? -3.918 25.094 -16.656 1 89.62 234 CYS A C 1
ATOM 1912 O O . CYS A 1 234 ? -3.961 25.031 -17.875 1 89.62 234 CYS A O 1
ATOM 1914 N N . CYS B 1 1 ? -15.328 25.562 -12.633 1 80.31 1 CYS B N 1
ATOM 1915 C CA . CYS B 1 1 ? -14.484 25.547 -11.445 1 80.31 1 CYS B CA 1
ATOM 1916 C C . CYS B 1 1 ? -13.555 26.75 -11.422 1 80.31 1 CYS B C 1
ATOM 1918 O O . CYS B 1 1 ? -12.594 26.797 -10.656 1 80.31 1 CYS B O 1
ATOM 1920 N N . GLN B 1 2 ? -13.891 27.641 -12.195 1 68.31 2 GLN B N 1
ATOM 1921 C CA . GLN B 1 2 ? -13.031 28.797 -12.391 1 68.31 2 GLN B CA 1
ATOM 1922 C C . GLN B 1 2 ? -12.766 29.516 -11.062 1 68.31 2 GLN B C 1
ATOM 1924 O O . GLN B 1 2 ? -11.68 30.062 -10.859 1 68.31 2 GLN B O 1
ATOM 1929 N N . PHE B 1 3 ? -13.586 29.344 -10.055 1 67.62 3 PHE B N 1
ATOM 1930 C CA . PHE B 1 3 ? -13.359 30.094 -8.828 1 67.62 3 PHE B CA 1
ATOM 1931 C C . PHE B 1 3 ? -13.109 29.141 -7.656 1 67.62 3 PHE B C 1
ATOM 1933 O O . PHE B 1 3 ? -13.25 29.531 -6.496 1 67.62 3 PHE B O 1
ATOM 1940 N N . THR B 1 4 ? -12.734 28.062 -7.859 1 77.94 4 THR B N 1
ATOM 1941 C CA . THR B 1 4 ? -12.477 27.062 -6.824 1 77.94 4 THR B CA 1
ATOM 1942 C C . THR B 1 4 ? -13.562 27.109 -5.754 1 77.94 4 THR B C 1
ATOM 1944 O O . THR B 1 4 ? -13.289 27.406 -4.59 1 77.94 4 THR B O 1
ATOM 1947 N N . PRO B 1 5 ? -14.773 26.938 -6.219 1 86.81 5 PRO B N 1
ATOM 1948 C CA . PRO B 1 5 ? -15.93 27.078 -5.328 1 86.81 5 PRO B CA 1
ATOM 1949 C C . PRO B 1 5 ? -15.922 26.094 -4.172 1 86.81 5 PRO B C 1
ATOM 1951 O O . PRO B 1 5 ? -16.625 26.281 -3.178 1 86.81 5 PRO B O 1
ATOM 1954 N N . CYS B 1 6 ? -15.094 25.078 -4.215 1 91.62 6 CYS B N 1
ATOM 1955 C CA . CYS B 1 6 ? -15.141 24.016 -3.213 1 91.62 6 CYS B CA 1
ATOM 1956 C C . CYS B 1 6 ? -14.297 24.375 -1.997 1 91.62 6 CYS B C 1
ATOM 1958 O O . CYS B 1 6 ? -13.227 24.969 -2.135 1 91.62 6 CYS B O 1
ATOM 1960 N N . GLN B 1 7 ? -14.82 23.984 -0.873 1 92.19 7 GLN B N 1
ATOM 1961 C CA . GLN B 1 7 ? -14.156 24.281 0.388 1 92.19 7 GLN B CA 1
ATOM 1962 C C . GLN B 1 7 ? -13.508 23.047 0.987 1 92.19 7 GLN B C 1
ATOM 1964 O O . GLN B 1 7 ? -13.742 21.922 0.519 1 92.19 7 GLN B O 1
ATOM 1969 N N . ASN B 1 8 ? -12.594 23.25 1.99 1 91.94 8 ASN B N 1
ATOM 1970 C CA . ASN B 1 8 ? -11.984 22.188 2.795 1 91.94 8 ASN B CA 1
ATOM 1971 C C . ASN B 1 8 ? -11.297 21.156 1.922 1 91.94 8 ASN B C 1
ATOM 1973 O O . ASN B 1 8 ? -11.438 19.953 2.146 1 91.94 8 ASN B O 1
ATOM 1977 N N . GLY B 1 9 ? -10.711 21.625 0.901 1 87.44 9 GLY B N 1
ATOM 1978 C CA . GLY B 1 9 ? -9.906 20.75 0.06 1 87.44 9 GLY B CA 1
ATOM 1979 C C . GLY B 1 9 ? -10.727 20 -0.978 1 87.44 9 GLY B C 1
ATOM 1980 O O . GLY B 1 9 ? -10.219 19.109 -1.647 1 87.44 9 GLY B O 1
ATOM 1981 N N . GLY B 1 10 ? -11.969 20.328 -1.112 1 88.88 10 GLY B N 1
ATOM 1982 C CA . GLY B 1 10 ? -12.812 19.703 -2.113 1 88.88 10 GLY B CA 1
ATOM 1983 C C . GLY B 1 10 ? -12.344 19.953 -3.535 1 88.88 10 GLY B C 1
ATOM 1984 O O . GLY B 1 10 ? -11.812 21.031 -3.838 1 88.88 10 GLY B O 1
ATOM 1985 N N . THR B 1 11 ? -12.586 18.922 -4.363 1 83.81 11 THR B N 1
ATOM 1986 C CA . THR B 1 11 ? -12.195 19.047 -5.766 1 83.81 11 THR B CA 1
ATOM 1987 C C . THR B 1 11 ? -13.398 19.406 -6.629 1 83.81 11 THR B C 1
ATOM 1989 O O . THR B 1 11 ? -14.422 18.719 -6.594 1 83.81 11 THR B O 1
ATOM 1992 N N . CYS B 1 12 ? -13.227 20.422 -7.387 1 87.75 12 CYS B N 1
ATOM 1993 C CA . CYS B 1 12 ? -14.312 20.875 -8.25 1 87.75 12 CYS B CA 1
ATOM 1994 C C . CYS B 1 12 ? -14.273 20.188 -9.602 1 87.75 12 CYS B C 1
ATOM 1996 O O . CYS B 1 12 ? -13.203 20.031 -10.195 1 87.75 12 CYS B O 1
ATOM 1998 N N . ILE B 1 13 ? -15.359 19.656 -10.023 1 83.62 13 ILE B N 1
ATOM 1999 C CA . ILE B 1 13 ? -15.516 19.062 -11.352 1 83.62 13 ILE B CA 1
ATOM 2000 C C . ILE B 1 13 ? -16.562 19.859 -12.141 1 83.62 13 ILE B C 1
ATOM 2002 O O . ILE B 1 13 ? -17.688 20.062 -11.672 1 83.62 13 ILE B O 1
ATOM 2006 N N . ASP B 1 14 ? -16.109 20.234 -13.328 1 83.75 14 ASP B N 1
ATOM 2007 C CA . ASP B 1 14 ? -17.016 21 -14.164 1 83.75 14 ASP B CA 1
ATOM 2008 C C . ASP B 1 14 ? -18.094 20.109 -14.766 1 83.75 14 ASP B C 1
ATOM 2010 O O . ASP B 1 14 ? -17.828 18.984 -15.18 1 83.75 14 ASP B O 1
ATOM 2014 N N . GLU B 1 15 ? -19.328 20.516 -14.617 1 83.31 15 GLU B N 1
ATOM 2015 C CA . GLU B 1 15 ? -20.453 19.906 -15.336 1 83.31 15 GLU B CA 1
ATOM 2016 C C . GLU B 1 15 ? -21.062 20.891 -16.328 1 83.31 15 GLU B C 1
ATOM 2018 O O . GLU B 1 15 ? -20.562 22 -16.516 1 83.31 15 GLU B O 1
ATOM 2023 N N . ILE B 1 16 ? -22.047 20.375 -17.094 1 86.38 16 ILE B N 1
ATOM 2024 C CA . ILE B 1 16 ? -22.719 21.25 -18.031 1 86.38 16 ILE B CA 1
ATOM 2025 C C . ILE B 1 16 ? -23.406 22.391 -17.266 1 86.38 16 ILE B C 1
ATOM 2027 O O . ILE B 1 16 ? -24.438 22.172 -16.625 1 86.38 16 ILE B O 1
ATOM 2031 N N . ASN B 1 17 ? -22.906 23.562 -17.312 1 84.25 17 ASN B N 1
ATOM 2032 C CA . ASN B 1 17 ? -23.406 24.812 -16.719 1 84.25 17 ASN B CA 1
ATOM 2033 C C . ASN B 1 17 ? -23.453 24.719 -15.195 1 84.25 17 ASN B C 1
ATOM 2035 O O . ASN B 1 17 ? -24.281 25.375 -14.555 1 84.25 17 ASN B O 1
ATOM 2039 N N . SER B 1 18 ? -22.844 23.719 -14.727 1 88.12 18 SER B N 1
ATOM 2040 C CA . SER B 1 18 ? -22.812 23.562 -13.273 1 88.12 18 SER B CA 1
ATOM 2041 C C . SER B 1 18 ? -21.484 22.953 -12.82 1 88.12 18 SER B C 1
ATOM 2043 O O . SER B 1 18 ? -20.562 22.781 -13.633 1 88.12 18 SER B O 1
ATOM 2045 N N . PHE B 1 19 ? -21.312 22.859 -11.492 1 88.38 19 PHE B N 1
ATOM 2046 C CA . PHE B 1 19 ? -20.125 22.203 -10.953 1 88.38 19 PHE B CA 1
ATOM 2047 C C . PHE B 1 19 ? -20.5 21.281 -9.789 1 88.38 19 PHE B C 1
ATOM 2049 O O . PHE B 1 19 ? -21.578 21.422 -9.211 1 88.38 19 PHE B O 1
ATOM 2056 N N . VAL B 1 20 ? -19.703 20.297 -9.562 1 90.44 20 VAL B N 1
ATOM 2057 C CA . VAL B 1 20 ? -19.844 19.438 -8.398 1 90.44 20 VAL B CA 1
ATOM 2058 C C . VAL B 1 20 ? -18.531 19.406 -7.613 1 90.44 20 VAL B C 1
ATOM 2060 O O . VAL B 1 20 ? -17.453 19.547 -8.188 1 90.44 20 VAL B O 1
ATOM 2063 N N . CYS B 1 21 ? -18.719 19.359 -6.301 1 91.06 21 CYS B N 1
ATOM 2064 C CA . CYS B 1 21 ? -17.547 19.25 -5.438 1 91.06 21 CYS B CA 1
ATOM 2065 C C . CYS B 1 21 ? -17.422 17.844 -4.863 1 91.06 21 CYS B C 1
ATOM 2067 O O . CYS B 1 21 ? -18.375 17.328 -4.273 1 91.06 21 CYS B O 1
ATOM 2069 N N . LEU B 1 22 ? -16.266 17.281 -5.141 1 88.56 22 LEU B N 1
ATOM 2070 C CA . LEU B 1 22 ? -15.938 16.031 -4.461 1 88.56 22 LEU B CA 1
ATOM 2071 C C . LEU B 1 22 ? -15.281 16.312 -3.109 1 88.56 22 LEU B C 1
ATOM 2073 O O . LEU B 1 22 ? -14.148 16.781 -3.051 1 88.56 22 LEU B O 1
ATOM 2077 N N . CYS B 1 23 ? -16.031 15.953 -2.082 1 92.25 23 CYS B N 1
ATOM 2078 C CA . CYS B 1 23 ? -15.578 16.328 -0.744 1 92.25 23 CYS B CA 1
ATOM 2079 C C . CYS B 1 23 ? -14.641 15.266 -0.175 1 92.25 23 CYS B C 1
ATOM 2081 O O . CYS B 1 23 ? -14.773 14.078 -0.484 1 92.25 23 CYS B O 1
ATOM 2083 N N . LEU B 1 24 ? -13.719 15.711 0.637 1 91.56 24 LEU B N 1
ATOM 2084 C CA . LEU B 1 24 ? -12.875 14.812 1.409 1 91.56 24 LEU B CA 1
ATOM 2085 C C . LEU B 1 24 ? -13.672 14.117 2.506 1 91.56 24 LEU B C 1
ATOM 2087 O O . LEU B 1 24 ? -14.766 14.562 2.859 1 91.56 24 LEU B O 1
ATOM 2091 N N . PRO B 1 25 ? -13.047 13.055 3.031 1 90.88 25 PRO B N 1
ATOM 2092 C CA . PRO B 1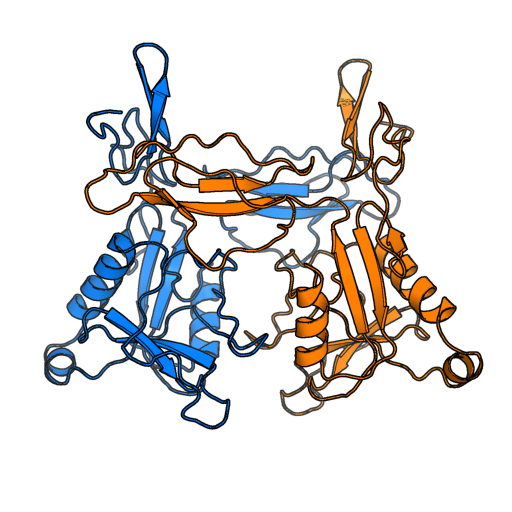 25 ? -13.75 12.383 4.125 1 90.88 25 PRO B CA 1
ATOM 2093 C C . PRO B 1 25 ? -14.047 13.312 5.297 1 90.88 25 PRO B C 1
ATOM 2095 O O . PRO B 1 25 ? -13.219 14.156 5.645 1 90.88 25 PRO B O 1
ATOM 2098 N N . SER B 1 26 ? -15.219 13.195 5.871 1 93.38 26 SER B N 1
ATOM 2099 C CA . SER B 1 26 ? -15.703 13.914 7.043 1 93.38 26 SER B CA 1
ATOM 2100 C C . SER B 1 26 ? -16.172 15.312 6.676 1 93.38 26 SER B C 1
ATOM 2102 O O . SER B 1 26 ? -16.344 16.156 7.551 1 93.38 26 SER B O 1
ATOM 2104 N N . TYR B 1 27 ? -16.25 15.594 5.355 1 94.12 27 TYR B N 1
ATOM 2105 C CA . TYR B 1 27 ? -16.844 16.844 4.895 1 94.12 27 TYR B CA 1
ATOM 2106 C C . TYR B 1 27 ? -18.047 16.578 4.016 1 94.12 27 TYR B C 1
ATOM 2108 O O . TYR B 1 27 ? -18.125 15.547 3.34 1 94.12 27 TYR B O 1
ATOM 2116 N N . GLY B 1 28 ? -18.984 17.516 4.117 1 93.38 28 GLY B N 1
ATOM 2117 C CA . GLY B 1 28 ? -20.203 17.438 3.314 1 93.38 28 GLY B CA 1
ATOM 2118 C C . GLY B 1 28 ? -20.734 18.781 2.893 1 93.38 28 GLY B C 1
ATOM 2119 O O . GLY B 1 28 ? -20.047 19.797 3.023 1 93.38 28 GLY B O 1
ATOM 2120 N N . GLY B 1 29 ? -21.875 18.641 2.201 1 93.88 29 GLY B N 1
ATOM 2121 C CA . GLY B 1 29 ? -22.453 19.859 1.646 1 93.88 29 GLY B CA 1
ATOM 2122 C C . GLY B 1 29 ? -22.125 20.047 0.176 1 93.88 29 GLY B C 1
ATOM 2123 O O . GLY B 1 29 ? -21.219 19.391 -0.36 1 93.88 29 GLY B O 1
ATOM 2124 N N . GLY B 1 30 ? -22.828 20.859 -0.46 1 92.5 30 GLY B N 1
ATOM 2125 C CA . GLY B 1 30 ? -22.656 21.078 -1.888 1 92.5 30 GLY B CA 1
ATOM 2126 C C . GLY B 1 30 ? -21.281 21.609 -2.252 1 92.5 30 GLY B C 1
ATOM 2127 O O . GLY B 1 30 ? -20.781 21.344 -3.348 1 92.5 30 GLY B O 1
ATOM 2128 N N . ARG B 1 31 ? -20.688 22.375 -1.328 1 94.38 31 ARG B N 1
ATOM 2129 C CA . ARG B 1 31 ? -19.359 22.938 -1.579 1 94.38 31 ARG B CA 1
ATOM 2130 C C . ARG B 1 31 ? -18.328 22.391 -0.591 1 94.38 31 ARG B C 1
ATOM 2132 O O . ARG B 1 31 ? -17.25 22.953 -0.427 1 94.38 31 ARG B O 1
ATOM 2139 N N . CYS B 1 32 ? -18.672 21.359 0.138 1 95.44 32 CYS B N 1
ATOM 2140 C CA . CYS B 1 32 ? -17.828 20.719 1.144 1 95.44 32 CYS B CA 1
ATOM 2141 C C . CYS B 1 32 ? -17.594 21.656 2.332 1 95.44 32 CYS B C 1
ATOM 2143 O O . CYS B 1 32 ? -16.516 21.688 2.9 1 95.44 32 CYS B O 1
ATOM 2145 N N . GLU B 1 33 ? -18.688 22.438 2.652 1 95.62 33 GLU B N 1
ATOM 2146 C CA . GLU B 1 33 ? -18.547 23.453 3.693 1 95.62 33 GLU B CA 1
ATOM 2147 C C . GLU B 1 33 ? -18.844 22.875 5.074 1 95.62 33 GLU B C 1
ATOM 2149 O O . GLU B 1 33 ? -18.469 23.453 6.094 1 95.62 33 GLU B O 1
ATOM 2154 N N . LYS B 1 34 ? -19.453 21.75 5.133 1 95.69 34 LYS B N 1
ATOM 2155 C CA . LYS B 1 34 ? -19.891 21.172 6.402 1 95.69 34 LYS B CA 1
ATOM 2156 C C . LYS B 1 34 ? -18.844 20.188 6.949 1 95.69 34 LYS B C 1
ATOM 2158 O O . LYS B 1 34 ? -18.438 19.266 6.25 1 95.69 34 LYS B O 1
ATOM 2163 N N . ASP B 1 35 ? -18.422 20.406 8.125 1 93.69 35 ASP B N 1
ATOM 2164 C CA . ASP B 1 35 ? -17.562 19.469 8.836 1 93.69 35 ASP B CA 1
ATOM 2165 C C . ASP B 1 35 ? -18.406 18.453 9.625 1 93.69 35 ASP B C 1
ATOM 2167 O O . ASP B 1 35 ? -19.047 18.812 10.609 1 93.69 35 ASP B O 1
ATOM 2171 N N . THR B 1 36 ? -18.406 17.234 9.219 1 91.56 36 THR B N 1
ATOM 2172 C CA . THR B 1 36 ? -19.375 16.266 9.734 1 91.56 36 THR B CA 1
ATOM 2173 C C . THR B 1 36 ? -18.75 15.414 10.836 1 91.56 36 THR B C 1
ATOM 2175 O O . THR B 1 36 ? -19.453 14.758 11.594 1 91.56 36 THR B O 1
ATOM 2178 N N . GLU B 1 37 ? -17.453 15.336 10.891 1 91.38 37 GLU B N 1
ATOM 2179 C CA . GLU B 1 37 ? -16.781 14.516 11.891 1 91.38 37 GLU B CA 1
ATOM 2180 C C . GLU B 1 37 ? -15.445 15.125 12.297 1 91.38 37 GLU B C 1
ATOM 2182 O O . GLU B 1 37 ? -14.68 15.578 11.445 1 91.38 37 GLU B O 1
ATOM 2187 N N . GLY B 1 38 ? -15.172 15.195 13.555 1 92.06 38 GLY B N 1
ATOM 2188 C CA . GLY B 1 38 ? -13.922 15.719 14.062 1 92.06 38 GLY B CA 1
ATOM 2189 C C . GLY B 1 38 ? -12.969 14.633 14.539 1 92.06 38 GLY B C 1
ATOM 2190 O O . GLY B 1 38 ? -13.18 13.453 14.266 1 92.06 38 GLY B O 1
ATOM 2191 N N . CYS B 1 39 ? -11.852 15.062 15.07 1 95.12 39 CYS B N 1
ATOM 2192 C CA . CYS B 1 39 ? -10.844 14.141 15.586 1 95.12 39 CYS B CA 1
ATOM 2193 C C . CYS B 1 39 ? -11.008 13.938 17.094 1 95.12 39 CYS B C 1
ATOM 2195 O O . CYS B 1 39 ? -11.664 14.734 17.766 1 95.12 39 CYS B O 1
ATOM 2197 N N . GLU B 1 40 ? -10.5 12.773 17.594 1 93.25 40 GLU B N 1
ATOM 2198 C CA . GLU B 1 40 ? -10.469 12.5 19.031 1 93.25 40 GLU B CA 1
ATOM 2199 C C . GLU B 1 40 ? -9.656 13.555 19.781 1 93.25 40 GLU B C 1
ATOM 2201 O O . GLU B 1 40 ? -8.922 14.328 19.156 1 93.25 40 GLU B O 1
ATOM 2206 N N . HIS B 1 41 ? -9.82 13.461 21.062 1 93.06 41 HIS B N 1
ATOM 2207 C CA . HIS B 1 41 ? -9.086 14.391 21.906 1 93.06 41 HIS B CA 1
ATOM 2208 C C . HIS B 1 41 ? -7.582 14.297 21.656 1 93.06 41 HIS B C 1
ATOM 2210 O O . HIS B 1 41 ? -7.047 13.203 21.469 1 93.06 41 HIS B O 1
ATOM 2216 N N . SER B 1 42 ? -6.867 15.391 21.562 1 93.56 42 SER B N 1
ATOM 2217 C CA . SER B 1 42 ? -5.418 15.516 21.422 1 93.56 42 SER B CA 1
ATOM 2218 C C . SER B 1 42 ? -4.996 15.383 19.953 1 93.56 42 SER B C 1
ATOM 2220 O O . SER B 1 42 ? -3.811 15.492 19.641 1 93.56 42 SER B O 1
ATOM 2222 N N . TRP B 1 43 ? -5.977 15 19.172 1 97.25 43 TRP B N 1
ATOM 2223 C CA . TRP B 1 43 ? -5.699 14.945 17.734 1 97.25 43 TRP B CA 1
ATOM 2224 C C . TRP B 1 43 ? -6.148 16.234 17.047 1 97.25 43 TRP B C 1
ATOM 2226 O O . TRP B 1 43 ? -7.121 16.859 17.469 1 97.25 43 TRP B O 1
ATOM 2236 N N . HIS B 1 44 ? -5.484 16.625 15.992 1 97.44 44 HIS B N 1
ATOM 2237 C CA . HIS B 1 44 ? -5.77 17.844 15.25 1 97.44 44 HIS B CA 1
ATOM 2238 C C . HIS B 1 44 ? -6.152 17.531 13.805 1 97.44 44 HIS B C 1
ATOM 2240 O O . HIS B 1 44 ? -5.457 16.781 13.125 1 97.44 44 HIS B O 1
ATOM 2246 N N . LYS B 1 45 ? -7.156 18.172 13.43 1 96.88 45 LYS B N 1
ATOM 2247 C CA . LYS B 1 45 ? -7.715 17.844 12.117 1 96.88 45 LYS B CA 1
ATOM 2248 C C . LYS B 1 45 ? -7.141 18.75 11.031 1 96.88 45 LYS B C 1
ATOM 2250 O O . LYS B 1 45 ? -6.973 19.953 11.242 1 96.88 45 LYS B O 1
ATOM 2255 N N . PHE B 1 46 ? -6.824 18.125 9.898 1 96.5 46 PHE B N 1
ATOM 2256 C CA . PHE B 1 46 ? -6.449 18.859 8.695 1 96.5 46 PHE B CA 1
ATOM 2257 C C . PHE B 1 46 ? -6.91 18.109 7.445 1 96.5 46 PHE B C 1
ATOM 2259 O O . PHE B 1 46 ? -6.422 17.016 7.152 1 96.5 46 PHE B O 1
ATOM 2266 N N . LEU B 1 47 ? -7.844 18.656 6.738 1 93.56 47 LEU B N 1
ATOM 2267 C CA . LEU B 1 47 ? -8.32 18.172 5.445 1 93.56 47 LEU B CA 1
ATOM 2268 C C . LEU B 1 47 ? -8.695 16.688 5.523 1 93.56 47 LEU B C 1
ATOM 2270 O O . LEU B 1 47 ? -8.227 15.883 4.727 1 93.56 47 LEU B O 1
ATOM 2274 N N . GLY B 1 48 ? -9.453 16.391 6.461 1 93.69 48 GLY B N 1
ATOM 2275 C CA . GLY B 1 48 ? -10.062 15.078 6.559 1 93.69 48 GLY B CA 1
ATOM 2276 C C . GLY B 1 48 ? -9.164 14.047 7.219 1 93.69 48 GLY B C 1
ATOM 2277 O O . GLY B 1 48 ? -9.445 12.844 7.168 1 93.69 48 GLY B O 1
ATOM 2278 N N . GLN B 1 49 ? -8.047 14.5 7.789 1 96.25 49 GLN B N 1
ATOM 2279 C CA . GLN B 1 49 ? -7.117 13.656 8.531 1 96.25 49 GLN B CA 1
ATOM 2280 C C . GLN B 1 49 ? -6.871 14.203 9.93 1 96.25 49 GLN B C 1
ATOM 2282 O O . GLN B 1 49 ? -7.07 15.391 10.18 1 96.25 49 GLN B O 1
ATOM 2287 N N . CYS B 1 50 ? -6.504 13.305 10.789 1 97.69 50 CYS B N 1
ATOM 2288 C CA . CYS B 1 50 ? -6.184 13.672 12.164 1 97.69 50 CYS B CA 1
ATOM 2289 C C . CYS B 1 50 ? -4.715 13.422 12.469 1 97.69 50 CYS B C 1
ATOM 2291 O O . CYS B 1 50 ? -4.156 12.398 12.062 1 97.69 50 CYS B O 1
ATOM 2293 N N . TYR B 1 51 ? -4.172 14.344 13.172 1 98.5 51 TYR B N 1
ATOM 2294 C CA . TYR B 1 51 ? -2.746 14.289 13.484 1 98.5 51 TYR B CA 1
ATOM 2295 C C . TYR B 1 51 ? -2.51 14.414 14.984 1 98.5 51 TYR B C 1
ATOM 2297 O O . TYR B 1 51 ? -3.223 15.148 15.672 1 98.5 51 TYR B O 1
ATOM 2305 N N . ARG B 1 52 ? -1.513 13.734 15.461 1 98.12 52 ARG B N 1
ATOM 2306 C CA . ARG B 1 52 ? -1.15 13.82 16.875 1 98.12 52 ARG B CA 1
ATOM 2307 C C . ARG B 1 52 ? 0.364 13.797 17.047 1 98.12 52 ARG B C 1
ATOM 2309 O O . ARG B 1 52 ? 1.04 12.883 16.578 1 98.12 52 ARG B O 1
ATOM 2316 N N . TYR B 1 53 ? 0.807 14.812 17.688 1 96.62 53 TYR B N 1
ATOM 2317 C CA . TYR B 1 53 ? 2.217 14.891 18.062 1 96.62 53 TYR B CA 1
ATOM 2318 C C . TYR B 1 53 ? 2.465 14.258 19.422 1 96.62 53 TYR B C 1
ATOM 2320 O O . TYR B 1 53 ? 1.751 14.547 20.391 1 96.62 53 TYR B O 1
ATOM 2328 N N . SER B 1 54 ? 3.432 13.375 19.484 1 96 54 SER B N 1
ATOM 2329 C CA . SER B 1 54 ? 3.816 12.758 20.75 1 96 54 SER B CA 1
ATOM 2330 C C . SER B 1 54 ? 5.238 13.141 21.141 1 96 54 SER B C 1
ATOM 2332 O O . SER B 1 54 ? 6.188 12.875 20.406 1 96 54 SER B O 1
ATOM 2334 N N . SER B 1 55 ? 5.312 13.641 22.359 1 92.75 55 SER B N 1
ATOM 2335 C CA . SER B 1 55 ? 6.621 14.047 22.859 1 92.75 55 SER B CA 1
ATOM 2336 C C . SER B 1 55 ? 7.359 12.867 23.484 1 92.75 55 SER B C 1
ATOM 2338 O O . SER B 1 55 ? 8.555 12.953 23.781 1 92.75 55 SER B O 1
ATOM 2340 N N . HIS B 1 56 ? 6.652 11.766 23.672 1 94.38 56 HIS B N 1
ATOM 2341 C CA . HIS B 1 56 ? 7.32 10.562 24.156 1 94.38 56 HIS B CA 1
ATOM 2342 C C . HIS B 1 56 ? 8.352 10.062 23.156 1 94.38 56 HIS B C 1
ATOM 2344 O O . HIS B 1 56 ? 8.016 9.734 22.031 1 94.38 56 HIS B O 1
ATOM 2350 N N . ARG B 1 57 ? 9.508 9.969 23.594 1 96.62 57 ARG B N 1
ATOM 2351 C CA . ARG B 1 57 ? 10.602 9.609 22.688 1 96.62 57 ARG B CA 1
ATOM 2352 C C . ARG B 1 57 ? 10.656 8.102 22.469 1 96.62 57 ARG B C 1
ATOM 2354 O O . ARG B 1 57 ? 10.641 7.324 23.438 1 96.62 57 ARG B O 1
ATOM 2361 N N . ARG B 1 58 ? 10.68 7.723 21.219 1 97.81 58 ARG B N 1
ATOM 2362 C CA . ARG B 1 58 ? 10.695 6.316 20.844 1 97.81 58 ARG B CA 1
ATOM 2363 C C . ARG B 1 58 ? 11.523 6.102 19.578 1 97.81 58 ARG B C 1
ATOM 2365 O O . ARG B 1 58 ? 11.82 7.055 18.859 1 97.81 58 ARG B O 1
ATOM 2372 N N . SER B 1 59 ? 11.984 4.867 19.422 1 97.5 59 SER B N 1
ATOM 2373 C CA . SER B 1 59 ? 12.547 4.512 18.125 1 97.5 59 SER B CA 1
ATOM 2374 C C . SER B 1 59 ? 11.492 4.605 17.031 1 97.5 59 SER B C 1
ATOM 2376 O O . SER B 1 59 ? 10.297 4.672 17.312 1 97.5 59 SER B O 1
ATOM 2378 N N . TRP B 1 60 ? 11.938 4.656 15.828 1 97.62 60 TRP B N 1
ATOM 2379 C CA . TRP B 1 60 ? 11.016 4.785 14.703 1 97.62 60 TRP B CA 1
ATOM 2380 C C . TRP B 1 60 ? 10 3.65 14.695 1 97.62 60 TRP B C 1
ATOM 2382 O O . TRP B 1 60 ? 8.797 3.885 14.508 1 97.62 60 TRP B O 1
ATOM 2392 N N . GLU B 1 61 ? 10.461 2.414 14.945 1 96.69 61 GLU B N 1
ATOM 2393 C CA . GLU B 1 61 ? 9.586 1.243 14.945 1 96.69 61 GLU B CA 1
ATOM 2394 C C . GLU B 1 61 ? 8.562 1.319 16.078 1 96.69 61 GLU B C 1
ATOM 2396 O O . GLU B 1 61 ? 7.379 1.047 15.867 1 96.69 61 GLU B O 1
ATOM 2401 N N . GLU B 1 62 ? 9.055 1.67 17.203 1 97.81 62 GLU B N 1
ATOM 2402 C CA . GLU B 1 62 ? 8.148 1.783 18.344 1 97.81 62 GLU B CA 1
ATOM 2403 C C . GLU B 1 62 ? 7.125 2.898 18.141 1 97.81 62 GLU B C 1
ATOM 2405 O O . GLU B 1 62 ? 5.973 2.783 18.562 1 97.81 62 GLU B O 1
ATOM 2410 N N . ALA B 1 63 ? 7.574 3.975 17.578 1 98.38 63 ALA B N 1
ATOM 2411 C CA . ALA B 1 63 ? 6.668 5.07 17.25 1 98.38 63 ALA B CA 1
ATOM 2412 C C . ALA B 1 63 ? 5.578 4.613 16.281 1 98.38 63 ALA B C 1
ATOM 2414 O O . ALA B 1 63 ? 4.398 4.926 16.469 1 98.38 63 ALA B O 1
ATOM 2415 N N . GLU B 1 64 ? 5.996 3.873 15.25 1 98.19 64 GLU B N 1
ATOM 2416 C CA . GLU B 1 64 ? 5.027 3.334 14.305 1 98.19 64 GLU B CA 1
ATOM 2417 C C . GLU B 1 64 ? 4.027 2.412 14.992 1 98.19 64 GLU B C 1
ATOM 2419 O O . GLU B 1 64 ? 2.822 2.49 14.742 1 98.19 64 GLU B O 1
ATOM 2424 N N . LYS B 1 65 ? 4.492 1.571 15.859 1 97 65 LYS B N 1
ATOM 2425 C CA . LYS B 1 65 ? 3.613 0.666 16.594 1 97 65 LYS B CA 1
ATOM 2426 C C . LYS B 1 65 ? 2.598 1.442 17.438 1 97 65 LYS B C 1
ATOM 2428 O O . LYS B 1 65 ? 1.425 1.068 17.5 1 97 65 LYS B O 1
ATOM 2433 N N . ASP B 1 66 ? 3.035 2.461 18.016 1 97.44 66 ASP B N 1
ATOM 2434 C CA . ASP B 1 66 ? 2.129 3.283 18.812 1 97.44 66 ASP B CA 1
ATOM 2435 C C . ASP B 1 66 ? 1.041 3.904 17.938 1 97.44 66 ASP B C 1
ATOM 2437 O O . ASP B 1 66 ? -0.132 3.922 18.312 1 97.44 66 ASP B O 1
ATOM 2441 N N . CYS B 1 67 ? 1.43 4.461 16.781 1 97.25 67 CYS B N 1
ATOM 2442 C CA . CYS B 1 67 ? 0.453 5.062 15.875 1 97.25 67 CYS B CA 1
ATOM 2443 C C . CYS B 1 67 ? -0.561 4.027 15.398 1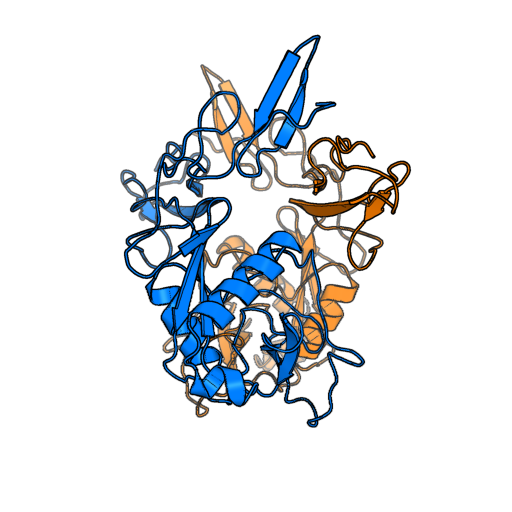 97.25 67 CYS B C 1
ATOM 2445 O O . CYS B 1 67 ? -1.749 4.332 15.273 1 97.25 67 CYS B O 1
ATOM 2447 N N . ARG B 1 68 ? -0.13 2.865 15.18 1 94.06 68 ARG B N 1
ATOM 2448 C CA . ARG B 1 68 ? -1.003 1.801 14.695 1 94.06 68 ARG B CA 1
ATOM 2449 C C . ARG B 1 68 ? -2.029 1.411 15.75 1 94.06 68 ARG B C 1
ATOM 2451 O O . ARG B 1 68 ? -3.146 1.007 15.422 1 94.06 68 ARG B O 1
ATOM 2458 N N . LYS B 1 69 ? -1.67 1.532 17.031 1 93.31 69 LYS B N 1
ATOM 2459 C CA . LYS B 1 69 ? -2.621 1.275 18.109 1 93.31 69 LYS B CA 1
ATOM 2460 C C . LYS B 1 69 ? -3.844 2.184 17.984 1 93.31 69 LYS B C 1
ATOM 2462 O O . LYS B 1 69 ? -4.918 1.857 18.5 1 93.31 69 LYS B O 1
ATOM 2467 N N . HIS B 1 70 ? -3.684 3.242 17.297 1 92.94 70 HIS B N 1
ATOM 2468 C CA . HIS B 1 70 ? -4.77 4.199 17.125 1 92.94 70 HIS B CA 1
ATOM 2469 C C . HIS B 1 70 ? -5.301 4.172 15.695 1 92.94 70 HIS B C 1
ATOM 2471 O O . HIS B 1 70 ? -5.828 5.172 15.211 1 92.94 70 HIS B O 1
ATOM 2477 N N . VAL B 1 71 ? -5.043 3.113 14.984 1 92.19 71 VAL B N 1
ATOM 2478 C CA . VAL B 1 71 ? -5.523 2.893 13.625 1 92.19 71 VAL B CA 1
ATOM 2479 C C . VAL B 1 71 ? -4.883 3.906 12.68 1 92.19 71 VAL B C 1
ATOM 2481 O O . VAL B 1 71 ? -5.551 4.438 11.789 1 92.19 71 VAL B O 1
ATOM 2484 N N . GLY B 1 72 ? -3.736 4.273 13 1 95.56 72 GLY B N 1
ATOM 2485 C CA . GLY B 1 72 ? -2.982 5.207 12.18 1 95.56 72 GLY B CA 1
ATOM 2486 C C . GLY B 1 72 ? -1.569 4.738 11.891 1 95.56 72 GLY B C 1
ATOM 2487 O O . GLY B 1 72 ? -1.273 3.545 11.984 1 95.56 72 GLY B O 1
ATOM 2488 N N . HIS B 1 73 ? -0.778 5.668 11.398 1 97.19 73 HIS B N 1
ATOM 2489 C CA . HIS B 1 73 ? 0.633 5.473 11.086 1 97.19 73 HIS B CA 1
ATOM 2490 C C . HIS B 1 73 ? 1.442 6.734 11.367 1 97.19 73 HIS B C 1
ATOM 2492 O O . HIS B 1 73 ? 0.873 7.801 11.594 1 97.19 73 HIS B O 1
ATOM 2498 N N . LEU B 1 74 ? 2.738 6.488 11.469 1 98.69 74 LEU B N 1
ATOM 2499 C CA . LEU B 1 74 ? 3.553 7.691 11.359 1 98.69 74 LEU B CA 1
ATOM 2500 C C . LEU B 1 74 ? 3.154 8.508 10.133 1 98.69 74 LEU B C 1
ATOM 2502 O O . LEU B 1 74 ? 2.881 7.949 9.07 1 98.69 74 LEU B O 1
ATOM 2506 N N . ALA B 1 75 ? 3.156 9.758 10.227 1 98.62 75 ALA B N 1
ATOM 2507 C CA . ALA B 1 75 ? 2.473 10.656 9.297 1 98.62 75 ALA B CA 1
ATOM 2508 C C . ALA B 1 75 ? 3.109 10.594 7.914 1 98.62 75 ALA B C 1
ATOM 2510 O O . ALA B 1 75 ? 4.336 10.648 7.785 1 98.62 75 ALA B O 1
ATOM 2511 N N . SER B 1 76 ? 2.273 10.367 6.973 1 97.75 76 SER B N 1
ATOM 2512 C CA . SER B 1 76 ? 2.65 10.586 5.578 1 97.75 76 SER B CA 1
ATOM 2513 C C . SER B 1 76 ? 2.297 12 5.125 1 97.75 76 SER B C 1
ATOM 2515 O O . SER B 1 76 ? 1.354 12.602 5.637 1 97.75 76 SER B O 1
ATOM 2517 N N . ILE B 1 77 ? 3.033 12.57 4.219 1 96.62 77 ILE B N 1
ATOM 2518 C CA . ILE B 1 77 ? 2.846 13.938 3.756 1 96.62 77 ILE B CA 1
ATOM 2519 C C . ILE B 1 77 ? 2.719 13.961 2.234 1 96.62 77 ILE B C 1
ATOM 2521 O O . ILE B 1 77 ? 3.611 13.484 1.526 1 96.62 77 ILE B O 1
ATOM 2525 N N . HIS B 1 78 ? 1.635 14.586 1.79 1 91.12 78 HIS B N 1
ATOM 2526 C CA . HIS B 1 78 ? 1.34 14.391 0.375 1 91.12 78 HIS B CA 1
ATOM 2527 C C . HIS B 1 78 ? 1.307 15.727 -0.366 1 91.12 78 HIS B C 1
ATOM 2529 O O . HIS B 1 78 ? 1.29 15.75 -1.599 1 91.12 78 HIS B O 1
ATOM 2535 N N . MET B 1 79 ? 1.321 16.797 0.328 1 88 79 MET B N 1
ATOM 2536 C CA . MET B 1 79 ? 1.262 18.109 -0.311 1 88 79 MET B CA 1
ATOM 2537 C C . MET B 1 79 ? 1.9 19.172 0.574 1 88 79 MET B C 1
ATOM 2539 O O . MET B 1 79 ? 2.033 18.984 1.784 1 88 79 MET B O 1
ATOM 2543 N N . PRO B 1 80 ? 2.232 20.297 -0.007 1 89.44 80 PRO B N 1
ATOM 2544 C CA . PRO B 1 80 ? 2.893 21.375 0.752 1 89.44 80 PRO B CA 1
ATOM 2545 C C . PRO B 1 80 ? 2.029 21.906 1.895 1 89.44 80 PRO B C 1
ATOM 2547 O O . PRO B 1 80 ? 2.545 22.203 2.971 1 89.44 80 PRO B O 1
ATOM 2550 N N . GLU B 1 81 ? 0.739 22 1.633 1 91.75 81 GLU B N 1
ATOM 2551 C CA . GLU B 1 81 ? -0.157 22.5 2.672 1 91.75 81 GLU B CA 1
ATOM 2552 C C . GLU B 1 81 ? -0.161 21.578 3.889 1 91.75 81 GLU B C 1
ATOM 2554 O O . GLU B 1 81 ? -0.178 22.047 5.027 1 91.75 81 GLU B O 1
ATOM 2559 N N . GLU B 1 82 ? -0.115 20.359 3.582 1 95.25 82 GLU B N 1
ATOM 2560 C CA . GLU B 1 82 ? -0.061 19.375 4.656 1 95.25 82 GLU B CA 1
ATOM 2561 C C . GLU B 1 82 ? 1.263 19.453 5.41 1 95.25 82 GLU B C 1
ATOM 2563 O O . GLU B 1 82 ? 1.286 19.375 6.641 1 95.25 82 GLU B O 1
ATOM 2568 N N . GLN B 1 83 ? 2.33 19.656 4.719 1 96.12 83 GLN B N 1
ATOM 2569 C CA . GLN B 1 83 ? 3.658 19.828 5.297 1 96.12 83 GLN B CA 1
ATOM 2570 C C . GLN B 1 83 ? 3.688 21.016 6.258 1 96.12 83 GLN B C 1
ATOM 2572 O O . GLN B 1 83 ? 4.203 20.906 7.371 1 96.12 83 GLN B O 1
ATOM 2577 N N . ASN B 1 84 ? 3.176 22.094 5.82 1 96.38 84 ASN B N 1
ATOM 2578 C CA . ASN B 1 84 ? 3.16 23.312 6.633 1 96.38 84 ASN B CA 1
ATOM 2579 C C . ASN B 1 84 ? 2.283 23.141 7.871 1 96.38 84 ASN B C 1
ATOM 2581 O O . ASN B 1 84 ? 2.631 23.609 8.953 1 96.38 84 ASN B O 1
ATOM 2585 N N . PHE B 1 85 ? 1.195 22.5 7.641 1 97 85 PHE B N 1
ATOM 2586 C CA . PHE B 1 85 ? 0.314 22.234 8.773 1 97 85 PHE B CA 1
ATOM 2587 C C . PHE B 1 85 ? 1.042 21.453 9.859 1 97 85 PHE B C 1
ATOM 2589 O O . PHE B 1 85 ? 0.998 21.828 11.039 1 97 85 PHE B O 1
ATOM 2596 N N . ILE B 1 86 ? 1.67 20.328 9.453 1 97.44 86 ILE B N 1
ATOM 2597 C CA . ILE B 1 86 ? 2.367 19.453 10.391 1 97.44 86 ILE B CA 1
ATOM 2598 C C . ILE B 1 86 ? 3.494 20.234 11.07 1 97.44 86 ILE B C 1
ATOM 2600 O O . ILE B 1 86 ? 3.652 20.156 12.297 1 97.44 86 ILE B O 1
ATOM 2604 N N . LYS B 1 87 ? 4.273 20.984 10.32 1 95.38 87 LYS B N 1
ATOM 2605 C CA . LYS B 1 87 ? 5.352 21.812 10.859 1 95.38 87 LYS B CA 1
ATOM 2606 C C . LYS B 1 87 ? 4.828 22.766 11.922 1 95.38 87 LYS B C 1
ATOM 2608 O O . LYS B 1 87 ? 5.379 22.859 13.016 1 95.38 87 LYS B O 1
ATOM 2613 N N . ASP B 1 88 ? 3.785 23.453 11.586 1 95.25 88 ASP B N 1
ATOM 2614 C CA . ASP B 1 88 ? 3.215 24.438 12.5 1 95.25 88 ASP B CA 1
ATOM 2615 C C . ASP B 1 88 ? 2.664 23.766 13.758 1 95.25 88 ASP B C 1
ATOM 2617 O O . ASP B 1 88 ? 2.764 24.328 14.852 1 95.25 88 ASP B O 1
ATOM 2621 N N . LEU B 1 89 ? 2.027 22.656 13.555 1 95 89 LEU B N 1
ATOM 2622 C CA . LEU B 1 89 ? 1.512 21.906 14.703 1 95 89 LEU B CA 1
ATOM 2623 C C . LEU B 1 89 ? 2.639 21.531 15.656 1 95 89 LEU B C 1
ATOM 2625 O O . LEU B 1 89 ? 2.527 21.75 16.875 1 95 89 LEU B O 1
ATOM 2629 N N . ILE B 1 90 ? 3.691 21.047 15.133 1 94.12 90 ILE B N 1
ATOM 2630 C CA . ILE B 1 90 ? 4.828 20.609 15.938 1 94.12 90 ILE B CA 1
ATOM 2631 C C . ILE B 1 90 ? 5.406 21.812 16.688 1 94.12 90 ILE B C 1
ATOM 2633 O O . ILE B 1 90 ? 5.641 21.75 17.891 1 94.12 90 ILE B O 1
ATOM 2637 N N . LEU B 1 91 ? 5.617 22.891 15.961 1 91.5 91 LEU B N 1
ATOM 2638 C CA . LEU B 1 91 ? 6.203 24.094 16.562 1 91.5 91 LEU B CA 1
ATOM 2639 C C . LEU B 1 91 ? 5.297 24.656 17.641 1 91.5 91 LEU B C 1
ATOM 2641 O O . LEU B 1 91 ? 5.777 25.156 18.672 1 91.5 91 LEU B O 1
ATOM 2645 N N . SER B 1 92 ? 4.012 24.547 17.422 1 91.38 92 SER B N 1
ATOM 2646 C CA . SER B 1 92 ? 3.062 25.078 18.391 1 91.38 92 SER B CA 1
ATOM 2647 C C . SER B 1 92 ? 3.076 24.281 19.688 1 91.38 92 SER B C 1
ATOM 2649 O O . SER B 1 92 ? 2.688 24.781 20.734 1 91.38 92 SER B O 1
ATOM 2651 N N . LEU B 1 93 ? 3.51 23.047 19.594 1 88.12 93 LEU B N 1
ATOM 2652 C CA . LEU B 1 93 ? 3.473 22.156 20.766 1 88.12 93 LEU B CA 1
ATOM 2653 C C . LEU B 1 93 ? 4.84 22.094 21.438 1 88.12 93 LEU B C 1
ATOM 2655 O O . LEU B 1 93 ? 5.004 21.406 22.453 1 88.12 93 LEU B O 1
ATOM 2659 N N . TRP B 1 94 ? 5.754 22.734 20.812 1 85 94 TRP B N 1
ATOM 2660 C CA . TRP B 1 94 ? 7.074 22.812 21.422 1 85 94 TRP B CA 1
ATOM 2661 C C . TRP B 1 94 ? 7.066 23.75 22.625 1 85 94 TRP B C 1
ATOM 2663 O O . TRP B 1 94 ? 6.414 24.797 22.609 1 85 94 TRP B O 1
ATOM 2673 N N . SER B 1 95 ? 7.711 23.297 23.688 1 76.12 95 SER B N 1
ATOM 2674 C CA . SER B 1 95 ? 7.969 24.25 24.766 1 76.12 95 SER B CA 1
ATOM 2675 C C . SER B 1 95 ? 8.891 25.375 24.328 1 76.12 95 SER B C 1
ATOM 2677 O O . SER B 1 95 ? 9.562 25.25 23.297 1 76.12 95 SER B O 1
ATOM 2679 N N . LYS B 1 96 ? 8.766 26.422 25.109 1 75.94 96 LYS B N 1
ATOM 2680 C CA . LYS B 1 96 ? 9.641 27.562 24.828 1 75.94 96 LYS B CA 1
ATOM 2681 C C . LYS B 1 96 ? 11.102 27.125 24.766 1 75.94 96 LYS B C 1
ATOM 2683 O O . LYS B 1 96 ? 11.859 27.609 23.922 1 75.94 96 LYS B O 1
ATOM 2688 N N . GLU B 1 97 ? 11.367 26.219 25.609 1 73.62 97 GLU B N 1
ATOM 2689 C CA . GLU B 1 97 ? 12.742 25.734 25.656 1 73.62 97 GLU B CA 1
ATOM 2690 C C . GLU B 1 97 ? 13.109 24.969 24.391 1 73.62 97 GLU B C 1
ATOM 2692 O O . GLU B 1 97 ? 14.188 25.188 23.828 1 73.62 97 GLU B O 1
ATOM 2697 N N . LEU B 1 98 ? 12.273 24.094 23.969 1 73.12 98 LEU B N 1
ATOM 2698 C CA . LEU B 1 98 ? 12.516 23.297 22.766 1 73.12 98 LEU B CA 1
ATOM 2699 C C . LEU B 1 98 ? 12.594 24.188 21.531 1 73.12 98 LEU B C 1
ATOM 2701 O O . LEU B 1 98 ? 13.414 23.953 20.641 1 73.12 98 LEU B O 1
ATOM 2705 N N . TYR B 1 99 ? 11.836 25.125 21.562 1 71.62 99 TYR B N 1
ATOM 2706 C CA . TYR B 1 99 ? 11.805 26.062 20.438 1 71.62 99 TYR B CA 1
ATOM 2707 C C . TYR B 1 99 ? 13.133 26.812 20.312 1 71.62 99 TYR B C 1
ATOM 2709 O O . TYR B 1 99 ? 13.648 26.984 19.219 1 71.62 99 TYR B O 1
ATOM 2717 N N . ARG B 1 100 ? 13.602 27.156 21.469 1 70.75 100 ARG B N 1
ATOM 2718 C CA . ARG B 1 100 ? 14.852 27.906 21.5 1 70.75 100 ARG B CA 1
ATOM 2719 C C . ARG B 1 100 ? 16.031 27.047 21.062 1 70.75 100 ARG B C 1
ATOM 2721 O O . ARG B 1 100 ? 16.922 27.516 20.359 1 70.75 100 ARG B O 1
ATOM 2728 N N . LEU B 1 101 ? 15.891 25.781 21.297 1 71.75 101 LEU B N 1
ATOM 2729 C CA . LEU B 1 101 ? 17.016 24.906 21.031 1 71.75 101 LEU B CA 1
ATOM 2730 C C . LEU B 1 101 ? 16.969 24.344 19.609 1 71.75 101 LEU B C 1
ATOM 2732 O O . LEU B 1 101 ? 17.938 23.781 19.125 1 71.75 101 LEU B O 1
ATOM 2736 N N . ALA B 1 102 ? 15.969 24.656 19.016 1 63.09 102 ALA B N 1
ATOM 2737 C CA . ALA B 1 102 ? 15.727 24.297 17.625 1 63.09 102 ALA B CA 1
ATOM 2738 C C . ALA B 1 102 ? 16.219 22.875 17.312 1 63.09 102 ALA B C 1
ATOM 2740 O O . ALA B 1 102 ? 16.938 22.656 16.328 1 63.09 102 ALA B O 1
ATOM 2741 N N . ARG B 1 103 ? 16 22.062 18.141 1 65.38 103 ARG B N 1
ATOM 2742 C CA . ARG B 1 103 ? 16.812 20.859 17.969 1 65.38 103 ARG B CA 1
ATOM 2743 C C . ARG B 1 103 ? 15.938 19.625 17.828 1 65.38 103 ARG B C 1
ATOM 2745 O O . ARG B 1 103 ? 16.438 18.516 17.625 1 65.38 103 ARG B O 1
ATOM 2752 N N . GLU B 1 104 ? 14.719 19.812 17.594 1 83.75 104 GLU B N 1
ATOM 2753 C CA . GLU B 1 104 ? 14.086 18.516 17.812 1 83.75 104 GLU B CA 1
ATOM 2754 C C . GLU B 1 104 ? 13.562 17.922 16.5 1 83.75 104 GLU B C 1
ATOM 2756 O O . GLU B 1 104 ? 12.789 18.578 15.789 1 83.75 104 GLU B O 1
ATOM 2761 N N . ASN B 1 105 ? 14.133 16.797 16.141 1 92.69 105 ASN B N 1
ATOM 2762 C CA . ASN B 1 105 ? 13.656 16 15.016 1 92.69 105 ASN B CA 1
ATOM 2763 C C . ASN B 1 105 ? 12.414 15.203 15.391 1 92.69 105 ASN B C 1
ATOM 2765 O O . ASN B 1 105 ? 12.25 14.797 16.547 1 92.69 105 ASN B O 1
ATOM 2769 N N . THR B 1 106 ? 11.547 15.133 14.43 1 96.94 106 THR B N 1
ATOM 2770 C CA . THR B 1 106 ? 10.305 14.398 14.648 1 96.94 106 THR B CA 1
ATOM 2771 C C . THR B 1 106 ? 10.148 13.289 13.617 1 96.94 106 THR B C 1
ATOM 2773 O O . THR B 1 106 ? 10.258 13.539 12.414 1 96.94 106 THR B O 1
ATOM 2776 N N . TRP B 1 107 ? 9.883 12.07 14.141 1 98.31 107 TRP B N 1
ATOM 2777 C CA . TRP B 1 107 ? 9.68 10.961 13.219 1 98.31 107 TRP B CA 1
ATOM 2778 C C . TRP B 1 107 ? 8.453 11.195 12.344 1 98.31 107 TRP B C 1
ATOM 2780 O O . TRP B 1 107 ? 7.41 11.641 12.828 1 98.31 107 TRP B O 1
ATOM 2790 N N . ILE B 1 108 ? 8.594 10.875 11.039 1 98.56 108 ILE B N 1
ATOM 2791 C CA . ILE B 1 108 ? 7.461 10.719 10.133 1 98.56 108 ILE B CA 1
ATOM 2792 C C . ILE B 1 108 ? 7.484 9.32 9.523 1 98.56 108 ILE B C 1
ATOM 2794 O O . ILE B 1 108 ? 8.359 8.508 9.836 1 98.56 108 ILE B O 1
ATOM 2798 N N . GLY B 1 109 ? 6.535 9.039 8.625 1 98.56 109 GLY B N 1
ATOM 2799 C CA . GLY B 1 109 ? 6.316 7.652 8.234 1 98.56 109 GLY B CA 1
ATOM 2800 C C . GLY B 1 109 ? 7.164 7.223 7.051 1 98.56 109 GLY B C 1
ATOM 2801 O O . GLY B 1 109 ? 7.094 6.07 6.617 1 98.56 109 GLY B O 1
ATOM 2802 N N . LEU B 1 110 ? 7.965 8.062 6.527 1 97.25 110 LEU B N 1
ATOM 2803 C CA . LEU B 1 110 ? 8.773 7.75 5.355 1 97.25 110 LEU B CA 1
ATOM 2804 C C . LEU B 1 110 ? 9.992 6.926 5.742 1 97.25 110 LEU B C 1
ATOM 2806 O O . LEU B 1 110 ? 10.648 7.215 6.746 1 97.25 110 LEU B O 1
ATOM 2810 N N . ASN B 1 111 ? 10.297 5.828 4.977 1 95.75 111 ASN B N 1
ATOM 2811 C CA . ASN B 1 111 ? 11.438 4.953 5.25 1 95.75 111 ASN B CA 1
ATOM 2812 C C . ASN B 1 111 ? 11.867 4.188 4.004 1 95.75 111 ASN B C 1
ATOM 2814 O O . ASN B 1 111 ? 11.117 4.109 3.025 1 95.75 111 ASN B O 1
ATOM 2818 N N . ASP B 1 112 ? 13.039 3.703 3.959 1 93 112 ASP B N 1
ATOM 2819 C CA . ASP B 1 112 ? 13.508 2.809 2.906 1 93 112 ASP B CA 1
ATOM 2820 C C . ASP B 1 112 ? 14.07 1.516 3.496 1 93 112 ASP B C 1
ATOM 2822 O O . ASP B 1 112 ? 15.086 1.005 3.027 1 93 112 ASP B O 1
ATOM 2826 N N . ARG B 1 113 ? 13.414 1.014 4.488 1 91.81 113 ARG B N 1
ATOM 2827 C CA . ARG B 1 113 ? 13.852 -0.165 5.23 1 91.81 113 ARG B CA 1
ATOM 2828 C C . ARG B 1 113 ? 13.734 -1.423 4.375 1 91.81 113 ARG B C 1
ATOM 2830 O O . ARG B 1 113 ? 14.523 -2.359 4.531 1 91.81 113 ARG B O 1
ATOM 2837 N N . ILE B 1 114 ? 12.758 -1.494 3.492 1 90.25 114 ILE B N 1
ATOM 2838 C CA . ILE B 1 114 ? 12.531 -2.682 2.676 1 90.25 114 ILE B CA 1
ATOM 2839 C C . ILE B 1 114 ? 13.609 -2.781 1.603 1 90.25 114 ILE B C 1
ATOM 2841 O O . ILE B 1 114 ? 14.32 -3.789 1.515 1 90.25 114 ILE B O 1
ATOM 2845 N N . VAL B 1 115 ? 13.758 -1.804 0.875 1 88.19 115 VAL B N 1
ATOM 2846 C CA . VAL B 1 115 ? 14.781 -1.699 -0.161 1 88.19 115 VAL B CA 1
ATOM 2847 C C . VAL B 1 115 ? 15.492 -0.354 -0.049 1 88.19 115 VAL B C 1
ATOM 2849 O O . VAL B 1 115 ? 14.859 0.701 -0.102 1 88.19 115 VAL B O 1
ATOM 2852 N N . GLU B 1 116 ? 16.781 -0.402 -0.009 1 86.81 116 GLU B N 1
ATOM 2853 C CA . GLU B 1 116 ? 17.578 0.808 0.142 1 86.81 116 GLU B CA 1
ATOM 2854 C C . GLU B 1 116 ? 17.328 1.786 -1.001 1 86.81 116 GLU B C 1
ATOM 2856 O O . GLU B 1 116 ? 17.281 1.39 -2.168 1 86.81 116 GLU B O 1
ATOM 2861 N N . GLN B 1 117 ? 17.109 3.096 -0.586 1 85 117 GLN B N 1
ATOM 2862 C CA . GLN B 1 117 ? 16.938 4.227 -1.491 1 85 117 GLN B CA 1
ATOM 2863 C C . GLN B 1 117 ? 15.547 4.215 -2.125 1 85 117 GLN B C 1
ATOM 2865 O O . GLN B 1 117 ? 15.234 5.07 -2.953 1 85 117 GLN B O 1
ATOM 2870 N N . ASP B 1 118 ? 14.781 3.238 -1.778 1 86.06 118 ASP B N 1
ATOM 2871 C CA . ASP B 1 118 ? 13.383 3.23 -2.189 1 86.06 118 ASP B CA 1
ATOM 2872 C C . ASP B 1 118 ? 12.469 3.627 -1.032 1 86.06 118 ASP B C 1
ATOM 2874 O O . ASP B 1 118 ? 11.969 2.766 -0.307 1 86.06 118 ASP B O 1
ATOM 2878 N N . PHE B 1 119 ? 12.219 4.906 -0.993 1 91 119 PHE B N 1
ATOM 2879 C CA . PHE B 1 119 ? 11.477 5.445 0.139 1 91 119 PHE B CA 1
ATOM 2880 C C . PHE B 1 119 ? 9.977 5.227 -0.045 1 91 119 PHE B C 1
ATOM 2882 O O . PHE B 1 119 ? 9.438 5.457 -1.129 1 91 119 PHE B O 1
ATOM 2889 N N . GLN B 1 120 ? 9.398 4.711 1.045 1 92 120 GLN B N 1
ATOM 2890 C CA . GLN B 1 120 ? 7.961 4.461 1.028 1 92 120 GLN B CA 1
ATOM 2891 C C . GLN B 1 120 ? 7.312 4.902 2.338 1 92 120 GLN B C 1
ATOM 2893 O O . GLN B 1 120 ? 7.961 4.906 3.387 1 92 120 GLN B O 1
ATOM 2898 N N . TRP B 1 121 ? 6.066 5.266 2.188 1 94.94 121 TRP B N 1
ATOM 2899 C CA . TRP B 1 121 ? 5.297 5.57 3.387 1 94.94 121 TRP B CA 1
ATOM 2900 C C . TRP B 1 121 ? 4.848 4.293 4.086 1 94.94 121 TRP B C 1
ATOM 2902 O O . TRP B 1 121 ? 4.504 3.307 3.432 1 94.94 121 TRP B O 1
ATOM 2912 N N . THR B 1 122 ? 4.793 4.324 5.41 1 95.38 122 THR B N 1
ATOM 2913 C CA . THR B 1 122 ? 4.383 3.148 6.172 1 95.38 122 THR B CA 1
ATOM 2914 C C . THR B 1 122 ? 2.9 2.854 5.953 1 95.38 122 THR B C 1
ATOM 2916 O O . THR B 1 122 ? 2.449 1.725 6.16 1 95.38 122 THR B O 1
ATOM 2919 N N . ASP B 1 123 ? 2.162 3.863 5.543 1 91.94 123 ASP B N 1
ATOM 2920 C CA . ASP B 1 123 ? 0.735 3.646 5.328 1 91.94 123 ASP B CA 1
ATOM 2921 C C . ASP B 1 123 ? 0.459 3.168 3.906 1 91.94 123 ASP B C 1
ATOM 2923 O O . ASP B 1 123 ? -0.695 3.115 3.475 1 91.94 123 ASP B O 1
ATOM 2927 N N . SER B 1 124 ? 1.468 2.945 3.125 1 87.25 124 SER B N 1
ATOM 2928 C CA . SER B 1 124 ? 1.416 2.363 1.789 1 87.25 124 SER B CA 1
ATOM 2929 C C . SER B 1 124 ? 0.87 3.359 0.772 1 87.25 124 SER B C 1
ATOM 2931 O O . SER B 1 124 ? 0.542 2.988 -0.356 1 87.25 124 SER B O 1
ATOM 2933 N N . SER B 1 125 ? 0.699 4.609 1.167 1 88.5 125 SER B N 1
ATOM 2934 C CA . SER B 1 125 ? 0.323 5.625 0.189 1 88.5 125 SER B CA 1
ATOM 2935 C C . SER B 1 125 ? 1.483 5.949 -0.745 1 88.5 125 SER B C 1
ATOM 2937 O O . SER B 1 125 ? 2.637 5.641 -0.44 1 88.5 125 SER B O 1
ATOM 2939 N N . THR B 1 126 ? 1.133 6.508 -1.863 1 84.56 126 THR B N 1
ATOM 2940 C CA . THR B 1 126 ? 2.143 6.816 -2.867 1 84.56 126 THR B CA 1
ATOM 2941 C C . THR B 1 126 ? 2.906 8.086 -2.492 1 84.56 126 THR B C 1
ATOM 2943 O O . THR B 1 126 ? 2.324 9.031 -1.96 1 84.56 126 THR B O 1
ATOM 2946 N N . LEU B 1 127 ? 4.168 8.047 -2.777 1 86.88 127 LEU B N 1
ATOM 2947 C CA . LEU B 1 127 ? 5.012 9.211 -2.545 1 86.88 127 LEU B CA 1
ATOM 2948 C C . LEU B 1 127 ? 4.836 10.242 -3.654 1 86.88 127 LEU B C 1
ATOM 2950 O O . LEU B 1 127 ? 5.363 10.07 -4.754 1 86.88 127 LEU B O 1
ATOM 2954 N N . GLN B 1 128 ? 4.102 11.273 -3.357 1 81.88 128 GLN B N 1
ATOM 2955 C CA . GLN B 1 128 ? 3.754 12.258 -4.375 1 81.88 128 GLN B CA 1
ATOM 2956 C C . GLN B 1 128 ? 4.363 13.625 -4.051 1 81.88 128 GLN B C 1
ATOM 2958 O O . GLN B 1 128 ? 4.238 14.562 -4.836 1 81.88 128 GLN B O 1
ATOM 2963 N N . TYR B 1 129 ? 4.895 13.742 -2.959 1 85.94 129 TYR B N 1
ATOM 2964 C CA . TYR B 1 129 ? 5.484 14.977 -2.465 1 85.94 129 TYR B CA 1
ATOM 2965 C C . TYR B 1 129 ? 6.75 14.695 -1.664 1 85.94 129 TYR B C 1
ATOM 2967 O O . TYR B 1 129 ? 6.805 13.734 -0.895 1 85.94 129 TYR B O 1
ATOM 2975 N N . GLU B 1 130 ? 7.789 15.508 -1.952 1 88.94 130 GLU B N 1
ATOM 2976 C CA . GLU B 1 130 ? 9.031 15.391 -1.196 1 88.94 130 GLU B CA 1
ATOM 2977 C C . GLU B 1 130 ? 9.523 16.75 -0.718 1 88.94 130 GLU B C 1
ATOM 2979 O O . GLU B 1 130 ? 9.289 17.766 -1.378 1 88.94 130 GLU B O 1
ATOM 2984 N N . ASN B 1 131 ? 10.125 16.734 0.457 1 93.06 131 ASN B N 1
ATOM 2985 C CA . ASN B 1 131 ? 10.664 17.969 1.039 1 93.06 131 ASN B CA 1
ATOM 2986 C C . ASN B 1 131 ? 12 17.703 1.73 1 93.06 131 ASN B C 1
ATOM 2988 O O . ASN B 1 131 ? 12.18 18.062 2.895 1 93.06 131 ASN B O 1
ATOM 2992 N N . TRP B 1 132 ? 12.914 17.266 0.976 1 93.44 132 TRP B N 1
ATOM 2993 C CA . TRP B 1 132 ? 14.211 16.859 1.514 1 93.44 132 TRP B CA 1
ATOM 2994 C C . TRP B 1 132 ? 15.07 18.078 1.823 1 93.44 132 TRP B C 1
ATOM 2996 O O . TRP B 1 132 ? 15.008 19.094 1.114 1 93.44 132 TRP B O 1
ATOM 3006 N N . ARG B 1 133 ? 15.828 17.922 2.805 1 91.38 133 ARG B N 1
ATOM 3007 C CA . ARG B 1 133 ? 16.906 18.875 3.057 1 91.38 133 ARG B CA 1
ATOM 3008 C C . ARG B 1 133 ? 17.969 18.812 1.959 1 91.38 133 ARG B C 1
ATOM 3010 O O . ARG B 1 133 ? 18.062 17.812 1.246 1 91.38 133 ARG B O 1
ATOM 3017 N N . GLU B 1 134 ? 18.703 19.859 1.901 1 86.88 134 GLU B N 1
ATOM 3018 C CA . GLU B 1 134 ? 19.75 19.875 0.894 1 86.88 134 GLU B CA 1
ATOM 3019 C C . GLU B 1 134 ? 20.719 18.703 1.087 1 86.88 134 GLU B C 1
ATOM 3021 O O . GLU B 1 134 ? 21.125 18.406 2.213 1 86.88 134 GLU B O 1
ATOM 3026 N N . ASN B 1 135 ? 21.047 17.906 0.06 1 81.75 135 ASN B N 1
ATOM 3027 C CA . ASN B 1 135 ? 21.984 16.781 0.019 1 81.75 135 ASN B CA 1
ATOM 3028 C C . ASN B 1 135 ? 21.422 15.562 0.731 1 81.75 135 ASN B C 1
ATOM 3030 O O . ASN B 1 135 ? 22.172 14.664 1.13 1 81.75 135 ASN B O 1
ATOM 3034 N N . GLN B 1 136 ? 20.203 15.688 0.985 1 84.44 136 GLN B N 1
ATOM 3035 C CA . GLN B 1 136 ? 19.531 14.539 1.57 1 84.44 136 GLN B CA 1
ATOM 3036 C C . GLN B 1 136 ? 18.5 13.953 0.599 1 84.44 136 GLN B C 1
ATOM 3038 O O . GLN B 1 136 ? 17.984 14.664 -0.271 1 84.44 136 GLN B O 1
ATOM 3043 N N . PRO B 1 137 ? 18.188 12.656 0.687 1 76.94 137 PRO B N 1
ATOM 3044 C CA . PRO B 1 137 ? 18.703 11.656 1.621 1 76.94 137 PRO B CA 1
ATOM 3045 C C . PRO B 1 137 ? 20.141 11.242 1.299 1 76.94 137 PRO B C 1
ATOM 3047 O O . PRO B 1 137 ? 20.531 11.234 0.13 1 76.94 137 PRO B O 1
ATOM 3050 N N . ASP B 1 138 ? 21 11.117 2.24 1 75.31 138 ASP B N 1
ATOM 3051 C CA . ASP B 1 138 ? 22.375 10.68 2.033 1 75.31 138 ASP B CA 1
ATOM 3052 C C . ASP B 1 138 ? 22.656 9.398 2.809 1 75.31 138 ASP B C 1
ATOM 3054 O O . ASP B 1 138 ? 21.781 8.859 3.484 1 75.31 138 ASP B O 1
ATOM 3058 N N . ASN B 1 139 ? 23.688 8.617 2.412 1 64.88 139 ASN B N 1
ATOM 3059 C CA . ASN B 1 139 ? 24.109 7.406 3.105 1 64.88 139 ASN B CA 1
ATOM 3060 C C . ASN B 1 139 ? 25.297 7.672 4.012 1 64.88 139 ASN B C 1
ATOM 3062 O O . ASN B 1 139 ? 26.328 6.988 3.914 1 64.88 139 ASN B O 1
ATOM 3066 N N . PHE B 1 140 ? 25.156 8.758 4.699 1 57.34 140 PHE B N 1
ATOM 3067 C CA . PHE B 1 140 ? 26.328 9.125 5.492 1 57.34 140 PHE B CA 1
ATOM 3068 C C . PHE B 1 140 ? 26.719 7.996 6.43 1 57.34 140 PHE B C 1
ATOM 3070 O O . PHE B 1 140 ? 27.906 7.723 6.613 1 57.34 140 PHE B O 1
ATOM 3077 N N . PHE B 1 141 ? 25.828 7.438 7.098 1 52.19 141 PHE B N 1
ATOM 3078 C CA . PHE B 1 141 ? 26.109 6.352 8.031 1 52.19 141 PHE B CA 1
ATOM 3079 C C . PHE B 1 141 ? 25.922 4.996 7.355 1 52.19 141 PHE B C 1
ATOM 3081 O O . PHE B 1 141 ? 24.938 4.305 7.602 1 52.19 141 PHE B O 1
ATOM 3088 N N . ALA B 1 142 ? 27 4.559 6.586 1 50.06 142 ALA B N 1
ATOM 3089 C CA . ALA B 1 142 ? 27.203 3.266 5.934 1 50.06 142 ALA B CA 1
ATOM 3090 C C . ALA B 1 142 ? 25.891 2.5 5.812 1 50.06 142 ALA B C 1
ATOM 3092 O O . ALA B 1 142 ? 25.781 1.354 6.254 1 50.06 142 ALA B O 1
ATOM 3093 N N . GLY B 1 143 ? 24.859 3.021 5.352 1 61.28 143 GLY B N 1
ATOM 3094 C CA . GLY B 1 143 ? 23.734 2.174 4.988 1 61.28 143 GLY B CA 1
ATOM 3095 C C . GLY B 1 143 ? 22.703 2.064 6.086 1 61.28 143 GLY B C 1
ATOM 3096 O O . GLY B 1 143 ? 21.703 1.348 5.941 1 61.28 143 GLY B O 1
ATOM 3097 N N . GLY B 1 144 ? 22.812 2.805 7.141 1 72.5 144 GLY B N 1
ATOM 3098 C CA . GLY B 1 144 ? 21.969 2.59 8.312 1 72.5 144 GLY B CA 1
ATOM 3099 C C . GLY B 1 144 ? 20.922 3.67 8.5 1 72.5 144 GLY B C 1
ATOM 3100 O O . GLY B 1 144 ? 20.078 3.562 9.383 1 72.5 144 GLY B O 1
ATOM 3101 N N . GLU B 1 145 ? 20.906 4.645 7.602 1 86.56 145 GLU B N 1
ATOM 3102 C CA . GLU B 1 145 ? 19.906 5.699 7.762 1 86.56 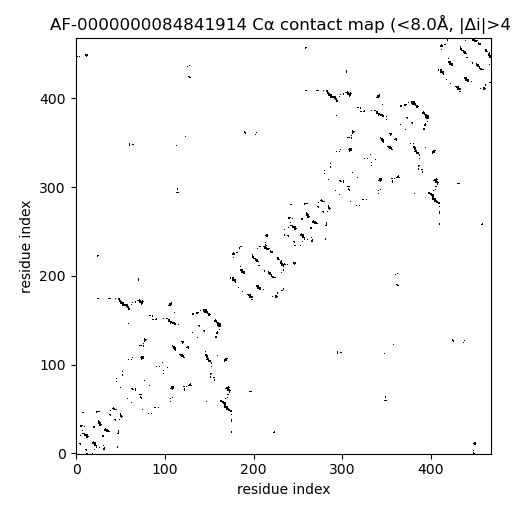145 GLU B CA 1
ATOM 3103 C C . GLU B 1 145 ? 18.672 5.426 6.918 1 86.56 145 GLU B C 1
ATOM 3105 O O . GLU B 1 145 ? 18.578 5.863 5.766 1 86.56 145 GLU B O 1
ATOM 3110 N N . ASP B 1 146 ? 17.75 4.828 7.512 1 92.5 146 ASP B N 1
ATOM 3111 C CA . ASP B 1 146 ? 16.641 4.316 6.73 1 92.5 146 ASP B CA 1
ATOM 3112 C C . ASP B 1 146 ? 15.328 5.008 7.121 1 92.5 146 ASP B C 1
ATOM 3114 O O . ASP B 1 146 ? 14.305 4.82 6.469 1 92.5 146 ASP B O 1
ATOM 3118 N N . CYS B 1 147 ? 15.336 5.754 8.18 1 96.69 147 CYS B N 1
ATOM 3119 C CA . CYS B 1 147 ? 14.117 6.371 8.688 1 96.69 147 CYS B CA 1
ATOM 3120 C C . CYS B 1 147 ? 14.18 7.891 8.562 1 96.69 147 CYS B C 1
ATOM 3122 O O . CYS B 1 147 ? 15.258 8.477 8.648 1 96.69 147 CYS B O 1
ATOM 3124 N N . VAL B 1 148 ? 13.023 8.508 8.406 1 97.19 148 VAL B N 1
ATOM 3125 C CA . VAL B 1 148 ? 13.031 9.922 8.039 1 97.19 148 VAL B CA 1
ATOM 3126 C C . VAL B 1 148 ? 12.43 10.75 9.172 1 97.19 148 VAL B C 1
ATOM 3128 O O . VAL B 1 148 ? 11.445 10.344 9.789 1 97.19 148 VAL B O 1
ATOM 3131 N N . VAL B 1 149 ? 13.078 11.898 9.359 1 97.12 149 VAL B N 1
ATOM 3132 C CA . VAL B 1 149 ? 12.602 12.852 10.359 1 97.12 149 VAL B CA 1
ATOM 3133 C C . VAL B 1 149 ? 12.211 14.164 9.672 1 97.12 149 VAL B C 1
ATOM 3135 O O . VAL B 1 149 ? 12.68 14.453 8.57 1 97.12 149 VAL B O 1
ATOM 3138 N N . LEU B 1 150 ? 11.328 14.805 10.266 1 96.56 150 LEU B N 1
ATOM 3139 C CA . LEU B 1 150 ? 10.977 16.188 9.922 1 96.56 150 LEU B CA 1
ATOM 3140 C C . LEU B 1 150 ? 11.648 17.172 10.867 1 96.56 150 LEU B C 1
ATOM 3142 O O . LEU B 1 150 ? 11.539 17.047 12.086 1 96.56 150 LEU B O 1
ATOM 3146 N N . VAL B 1 151 ? 12.344 18.094 10.266 1 93.44 151 VAL B N 1
ATOM 3147 C CA . VAL B 1 151 ? 13.023 19.125 11.047 1 93.44 151 VAL B CA 1
ATOM 3148 C C . VAL B 1 151 ? 12.203 20.422 11.023 1 93.44 151 VAL B C 1
ATOM 3150 O O . VAL B 1 151 ? 12.398 21.266 10.156 1 93.44 151 VAL B O 1
ATOM 3153 N N . ALA B 1 152 ? 11.469 20.594 12.086 1 88.62 152 ALA B N 1
ATOM 3154 C CA . ALA B 1 152 ? 10.438 21.625 12.094 1 88.62 152 ALA B CA 1
ATOM 3155 C C . ALA B 1 152 ? 11.062 23.016 12.016 1 88.62 152 ALA B C 1
ATOM 3157 O O . ALA B 1 152 ? 10.547 23.891 11.312 1 88.62 152 ALA B O 1
ATOM 3158 N N . HIS B 1 153 ? 12.156 23.266 12.648 1 85.31 153 HIS B N 1
ATOM 3159 C CA . HIS B 1 153 ? 12.742 24.594 12.719 1 85.31 153 HIS B CA 1
ATOM 3160 C C . HIS B 1 153 ? 13.492 24.938 11.438 1 85.31 153 HIS B C 1
ATOM 3162 O O . HIS B 1 153 ? 13.852 26.094 11.211 1 85.31 153 HIS B O 1
ATOM 3168 N N . GLU B 1 154 ? 13.648 23.938 10.578 1 87.62 154 GLU B N 1
ATOM 3169 C CA . GLU B 1 154 ? 14.227 24.156 9.258 1 87.62 154 GLU B CA 1
ATOM 3170 C C . GLU B 1 154 ? 13.172 24.031 8.164 1 87.62 154 GLU B C 1
ATOM 3172 O O . GLU B 1 154 ? 13.352 23.281 7.203 1 87.62 154 GLU B O 1
ATOM 3177 N N . HIS B 1 155 ? 12.117 24.719 8.391 1 87.62 155 HIS B N 1
ATOM 3178 C CA . HIS B 1 155 ? 11.016 24.797 7.434 1 87.62 155 HIS B CA 1
ATOM 3179 C C . HIS B 1 155 ? 10.414 23.422 7.176 1 87.62 155 HIS B C 1
ATOM 3181 O O . HIS B 1 155 ? 9.891 23.156 6.094 1 87.62 155 HIS B O 1
ATOM 3187 N N . GLY B 1 156 ? 10.633 22.547 8.117 1 92.62 156 GLY B N 1
ATOM 3188 C CA . GLY B 1 156 ? 10.008 21.234 8.023 1 92.62 156 GLY B CA 1
ATOM 3189 C C . GLY B 1 156 ? 10.711 20.312 7.047 1 92.62 156 GLY B C 1
ATOM 3190 O O . GLY B 1 156 ? 10.109 19.344 6.562 1 92.62 156 GLY B O 1
ATOM 3191 N N . LYS B 1 157 ? 11.922 20.609 6.727 1 94.94 157 LYS B N 1
ATOM 3192 C CA . LYS B 1 157 ? 12.664 19.766 5.789 1 94.94 157 LYS B CA 1
ATOM 3193 C C . LYS B 1 157 ? 12.852 18.359 6.344 1 94.94 157 LYS B C 1
ATOM 3195 O O . LYS B 1 157 ? 12.75 18.141 7.555 1 94.94 157 LYS B O 1
ATOM 3200 N N . TRP B 1 158 ? 13.062 17.391 5.355 1 96.06 158 TRP B N 1
ATOM 3201 C CA . TRP B 1 158 ? 13.18 15.992 5.738 1 96.06 158 TRP B CA 1
ATOM 3202 C C . TRP B 1 158 ? 14.641 15.562 5.773 1 96.06 158 TRP B C 1
ATOM 3204 O O . TRP B 1 158 ? 15.461 16.078 5.012 1 96.06 158 TRP B O 1
ATOM 3214 N N . ASN B 1 159 ? 14.977 14.664 6.676 1 93.69 159 ASN B N 1
ATOM 3215 C CA . ASN B 1 159 ? 16.312 14.07 6.789 1 93.69 159 ASN B CA 1
ATOM 3216 C C . ASN B 1 159 ? 16.234 12.586 7.141 1 93.69 159 ASN B C 1
ATOM 3218 O O . ASN B 1 159 ? 15.414 12.18 7.973 1 93.69 159 ASN B O 1
ATOM 3222 N N . ASP B 1 160 ? 17.031 11.773 6.48 1 93.31 160 ASP B N 1
ATOM 3223 C CA . ASP B 1 160 ? 17.094 10.367 6.859 1 93.31 160 ASP B CA 1
ATOM 3224 C C . ASP B 1 160 ? 18.109 10.141 7.965 1 93.31 160 ASP B C 1
ATOM 3226 O O . ASP B 1 160 ? 19.203 10.695 7.93 1 93.31 160 ASP B O 1
ATOM 3230 N N . VAL B 1 161 ? 17.766 9.414 8.953 1 93.19 161 VAL B N 1
ATOM 3231 C CA . VAL B 1 161 ? 18.594 9.148 10.125 1 93.19 161 VAL B CA 1
ATOM 3232 C C . VAL B 1 161 ? 18.438 7.688 10.547 1 93.19 161 VAL B C 1
ATOM 3234 O O . VAL B 1 161 ? 17.562 6.977 10.031 1 93.19 161 VAL B O 1
ATOM 3237 N N . PRO B 1 162 ? 19.375 7.25 11.398 1 93.31 162 PRO B N 1
ATOM 3238 C CA . PRO B 1 162 ? 19.203 5.883 11.906 1 93.31 162 PRO B CA 1
ATOM 3239 C C . PRO B 1 162 ? 17.875 5.68 12.625 1 93.31 162 PRO B C 1
ATOM 3241 O O . PRO B 1 162 ? 17.422 6.566 13.352 1 93.31 162 PRO B O 1
ATOM 3244 N N . CYS B 1 163 ? 17.281 4.512 12.484 1 95.12 163 CYS B N 1
ATOM 3245 C CA . CYS B 1 163 ? 15.93 4.227 12.945 1 95.12 163 CYS B CA 1
ATOM 3246 C C . CYS B 1 163 ? 15.898 4.012 14.453 1 95.12 163 CYS B C 1
ATOM 3248 O O . CYS B 1 163 ? 14.82 3.988 15.055 1 95.12 163 CYS B O 1
ATOM 3250 N N . ASN B 1 164 ? 17.062 3.916 15.055 1 94.62 164 ASN B N 1
ATOM 3251 C CA . ASN B 1 164 ? 17.078 3.529 16.453 1 94.62 164 ASN B CA 1
ATOM 3252 C C . ASN B 1 164 ? 17.172 4.746 17.375 1 94.62 164 ASN B C 1
ATOM 3254 O O . ASN B 1 164 ? 17.266 4.605 18.594 1 94.62 164 ASN B O 1
ATOM 3258 N N . TYR B 1 165 ? 17.172 5.953 16.766 1 94.44 165 TYR B N 1
ATOM 3259 C CA . TYR B 1 165 ? 17.094 7.141 17.609 1 94.44 165 TYR B CA 1
ATOM 3260 C C . TYR B 1 165 ? 15.789 7.195 18.375 1 94.44 165 TYR B C 1
ATOM 3262 O O . TYR B 1 165 ? 14.773 6.668 17.922 1 94.44 165 TYR B O 1
ATOM 3270 N N . ASN B 1 166 ? 15.906 7.727 19.594 1 96.88 166 ASN B N 1
ATOM 3271 C CA . ASN B 1 166 ? 14.68 8.008 20.328 1 96.88 166 ASN B CA 1
ATOM 3272 C C . ASN B 1 166 ? 14.234 9.453 20.156 1 96.88 166 ASN B C 1
ATOM 3274 O O . ASN B 1 166 ? 14.875 10.375 20.672 1 96.88 166 ASN B O 1
ATOM 3278 N N . LEU B 1 167 ? 13.117 9.617 19.375 1 96.69 167 LEU B N 1
ATOM 3279 C CA . LEU B 1 167 ? 12.656 10.945 19 1 96.69 167 LEU B CA 1
ATOM 3280 C C . LEU B 1 167 ? 11.148 11.07 19.172 1 96.69 167 LEU B C 1
ATOM 3282 O O . LEU B 1 167 ? 10.445 10.062 19.25 1 96.69 167 LEU B O 1
ATOM 3286 N N . PRO B 1 168 ? 10.695 12.305 19.359 1 96.5 168 PRO B N 1
ATOM 3287 C CA . PRO B 1 168 ? 9.25 12.5 19.234 1 96.5 168 PRO B CA 1
ATOM 3288 C C . PRO B 1 168 ? 8.727 12.156 17.828 1 96.5 168 PRO B C 1
ATOM 3290 O O . PRO B 1 168 ? 9.508 11.953 16.906 1 96.5 168 PRO B O 1
ATOM 3293 N N . TYR B 1 169 ? 7.438 12.008 17.734 1 97.94 169 TYR B N 1
ATOM 3294 C CA . TYR B 1 169 ? 6.883 11.562 16.453 1 97.94 169 TYR B CA 1
ATOM 3295 C C . TYR B 1 169 ? 5.473 12.102 16.25 1 97.94 169 TYR B C 1
ATOM 3297 O O . TYR B 1 169 ? 4.832 12.555 17.203 1 97.94 169 TYR B O 1
ATOM 3305 N N . ILE B 1 170 ? 5.074 12.102 15.023 1 98.38 170 ILE B N 1
ATOM 3306 C CA . ILE B 1 170 ? 3.734 12.555 14.664 1 98.38 170 ILE B CA 1
ATOM 3307 C C . ILE B 1 170 ? 2.98 11.43 13.961 1 98.38 170 ILE B C 1
ATOM 3309 O O . ILE B 1 170 ? 3.516 10.789 13.055 1 98.38 170 ILE B O 1
ATOM 3313 N N . CYS B 1 171 ? 1.743 11.164 14.445 1 98.62 171 CYS B N 1
ATOM 3314 C CA . CYS B 1 171 ? 0.865 10.148 13.883 1 98.62 171 CYS B CA 1
ATOM 3315 C C . CYS B 1 171 ? -0.2 10.781 12.992 1 98.62 171 CYS B C 1
ATOM 3317 O O . CYS B 1 171 ? -0.577 11.938 13.195 1 98.62 171 CYS B O 1
ATOM 3319 N N . LYS B 1 172 ? -0.573 10.016 12.047 1 98.38 172 LYS B N 1
ATOM 3320 C CA . LYS B 1 172 ? -1.655 10.383 11.141 1 98.38 172 LYS B CA 1
ATOM 3321 C C . LYS B 1 172 ? -2.686 9.266 11.023 1 98.38 172 LYS B C 1
ATOM 3323 O O . LYS B 1 172 ? -2.322 8.094 10.914 1 98.38 172 LYS B O 1
ATOM 3328 N N . LYS B 1 173 ? -3.984 9.602 11.148 1 96.56 173 LYS B N 1
ATOM 3329 C CA . LYS B 1 173 ? -5.066 8.648 10.945 1 96.56 173 LYS B CA 1
ATOM 3330 C C . LYS B 1 173 ? -6.262 9.305 10.266 1 96.56 173 LYS B C 1
ATOM 3332 O O . LYS B 1 173 ? -6.332 10.531 10.172 1 96.56 173 LYS B O 1
ATOM 3337 N N . GLY B 1 174 ? -7.109 8.492 9.781 1 94.94 174 GLY B N 1
ATOM 3338 C CA . GLY B 1 174 ? -8.312 9.016 9.156 1 94.94 174 GLY B CA 1
ATOM 3339 C C . GLY B 1 174 ? -9.336 9.516 10.156 1 94.94 174 GLY B C 1
ATOM 3340 O O . GLY B 1 174 ? -9.391 9.039 11.289 1 94.94 174 GLY B O 1
ATOM 3341 N N . THR B 1 175 ? -10.156 10.43 9.664 1 95.12 175 THR B N 1
ATOM 3342 C CA . THR B 1 175 ? -11.242 10.938 10.5 1 95.12 175 THR B CA 1
ATOM 3343 C C . THR B 1 175 ? -12.414 9.969 10.516 1 95.12 175 THR B C 1
ATOM 3345 O O . THR B 1 175 ? -13.125 9.859 11.516 1 95.12 175 THR B O 1
ATOM 3348 N N . VAL B 1 176 ? -12.57 9.375 9.359 1 93.69 176 VAL B N 1
ATOM 3349 C CA . VAL B 1 176 ? -13.688 8.453 9.195 1 93.69 176 VAL B CA 1
ATOM 3350 C C . VAL B 1 176 ? -13.172 7.016 9.172 1 93.69 176 VAL B C 1
ATOM 3352 O O . VAL B 1 176 ? -12.219 6.703 8.461 1 93.69 176 VAL B O 1
ATOM 3355 N N . LEU B 1 177 ? -13.797 6.184 9.969 1 93.31 177 LEU B N 1
ATOM 3356 C CA . LEU B 1 177 ? -13.406 4.785 10.07 1 93.31 177 LEU B CA 1
ATOM 3357 C C . LEU B 1 177 ? -14.625 3.871 10 1 93.31 177 LEU B C 1
ATOM 3359 O O . LEU B 1 177 ? -15.727 4.266 10.391 1 93.31 177 LEU B O 1
ATOM 3363 N N . CYS B 1 178 ? -14.375 2.723 9.508 1 94.56 178 CYS B N 1
ATOM 3364 C CA . CYS B 1 178 ? -15.422 1.705 9.516 1 94.56 178 CYS B CA 1
ATOM 3365 C C . CYS B 1 178 ? -15.328 0.849 10.773 1 94.56 178 CYS B C 1
ATOM 3367 O O . CYS B 1 178 ? -14.242 0.605 11.289 1 94.56 178 CYS B O 1
ATOM 3369 N N . GLY B 1 179 ? -16.5 0.457 11.258 1 94.12 179 GLY B N 1
ATOM 3370 C CA . GLY B 1 179 ? -16.516 -0.545 12.312 1 94.12 179 GLY B CA 1
ATOM 3371 C C . GLY B 1 179 ? -16.203 -1.941 11.812 1 94.12 179 GLY B C 1
ATOM 3372 O O . GLY B 1 179 ? -15.672 -2.107 10.711 1 94.12 179 GLY B O 1
ATOM 3373 N N . PRO B 1 180 ? -16.422 -2.916 12.633 1 94.31 180 PRO B N 1
ATOM 3374 C CA . PRO B 1 180 ? -16.172 -4.293 12.203 1 94.31 180 PRO B CA 1
ATOM 3375 C C . PRO B 1 180 ? -16.984 -4.68 10.969 1 94.31 180 PRO B C 1
ATOM 3377 O O . PRO B 1 180 ? -18.125 -4.223 10.797 1 94.31 180 PRO B O 1
ATOM 3380 N N . PRO B 1 181 ? -16.344 -5.465 10.094 1 94.81 181 PRO B N 1
ATOM 3381 C CA . PRO B 1 181 ? -17.094 -5.898 8.914 1 94.81 181 PRO B CA 1
ATOM 3382 C C . PRO B 1 181 ? -18.359 -6.684 9.273 1 94.81 181 PRO B C 1
ATOM 3384 O O . PRO B 1 181 ? -18.422 -7.309 10.328 1 94.81 181 PRO B O 1
ATOM 3387 N N . PRO B 1 182 ? -19.328 -6.578 8.391 1 95.56 182 PRO B N 1
ATOM 3388 C CA . PRO B 1 182 ? -20.578 -7.293 8.648 1 95.56 182 PRO B CA 1
ATOM 3389 C C . PRO B 1 182 ? -20.391 -8.812 8.695 1 95.56 182 PRO B C 1
ATOM 3391 O O . PRO B 1 182 ? -19.484 -9.344 8.047 1 95.56 182 PRO B O 1
ATOM 3394 N N . VAL B 1 183 ? -21.312 -9.398 9.445 1 94.44 183 VAL B N 1
ATOM 3395 C CA . VAL B 1 183 ? -21.281 -10.859 9.555 1 94.44 183 VAL B CA 1
ATOM 3396 C C . VAL B 1 183 ? -21.938 -11.484 8.328 1 94.44 183 VAL B C 1
ATOM 3398 O O . VAL B 1 183 ? -22.984 -11.016 7.859 1 94.44 183 VAL B O 1
ATOM 3401 N N . VAL B 1 184 ? -21.297 -12.484 7.805 1 94.75 184 VAL B N 1
ATOM 3402 C CA . VAL B 1 184 ? -21.828 -13.25 6.684 1 94.75 184 VAL B CA 1
ATOM 3403 C C . VAL B 1 184 ? -22.062 -14.695 7.109 1 94.75 184 VAL B C 1
ATOM 3405 O O . VAL B 1 184 ? -21.203 -15.312 7.727 1 94.75 184 VAL B O 1
ATOM 3408 N N . GLU B 1 185 ? -23.219 -15.188 6.746 1 95.06 185 GLU B N 1
ATOM 3409 C CA . GLU B 1 185 ? -23.578 -16.547 7.133 1 95.06 185 GLU B CA 1
ATOM 3410 C C . GLU B 1 185 ? -22.594 -17.562 6.559 1 95.06 185 GLU B C 1
ATOM 3412 O O . GLU B 1 185 ? -22.281 -17.531 5.367 1 95.06 185 GLU B O 1
ATOM 3417 N N . ASN B 1 186 ? -22.078 -18.438 7.414 1 95.69 186 ASN B N 1
ATOM 3418 C CA . ASN B 1 186 ? -21.203 -19.562 7.062 1 95.69 186 ASN B CA 1
ATOM 3419 C C . ASN B 1 186 ? -19.875 -19.078 6.5 1 95.69 186 ASN B C 1
ATOM 3421 O O . ASN B 1 186 ? -19.312 -19.719 5.613 1 95.69 186 ASN B O 1
ATOM 3425 N N . ALA B 1 187 ? -19.5 -17.922 6.812 1 95.19 187 ALA B N 1
ATOM 3426 C CA . ALA B 1 187 ? -18.219 -17.375 6.367 1 95.19 187 ALA B CA 1
ATOM 3427 C C . ALA B 1 187 ? -17.516 -16.625 7.5 1 95.19 187 ALA B C 1
ATOM 3429 O O . ALA B 1 187 ? -18.141 -16.297 8.516 1 95.19 187 ALA B O 1
ATOM 3430 N N . PHE B 1 188 ? -16.281 -16.469 7.406 1 93.19 188 PHE B N 1
ATOM 3431 C CA . PHE B 1 188 ? -15.516 -15.656 8.359 1 93.19 188 PHE B CA 1
ATOM 3432 C C . PHE B 1 188 ? -14.5 -14.781 7.637 1 93.19 188 PHE B C 1
ATOM 3434 O O . PHE B 1 188 ? -14.133 -15.062 6.492 1 93.19 188 PHE B O 1
ATOM 3441 N N . VAL B 1 189 ? -14.117 -13.688 8.273 1 90.31 189 VAL B N 1
ATOM 3442 C CA . VAL B 1 189 ? -13.133 -12.773 7.703 1 90.31 189 VAL B CA 1
ATOM 3443 C C . VAL B 1 189 ? -11.727 -13.328 7.91 1 90.31 189 VAL B C 1
ATOM 3445 O O . VAL B 1 189 ? -11.375 -13.742 9.016 1 90.31 189 VAL B O 1
ATOM 3448 N N . ILE B 1 190 ? -11.023 -13.344 6.895 1 84.75 190 ILE B N 1
ATOM 3449 C CA . ILE B 1 190 ? -9.656 -13.844 6.965 1 84.75 190 ILE B CA 1
ATOM 3450 C C . ILE B 1 190 ? -8.766 -12.82 7.672 1 84.75 190 ILE B C 1
ATOM 3452 O O . ILE B 1 190 ? -8.867 -11.617 7.406 1 84.75 190 ILE B O 1
ATOM 3456 N N . GLY B 1 191 ? -7.879 -13.234 8.547 1 78.19 191 GLY B N 1
ATOM 3457 C CA . GLY B 1 191 ? -6.938 -12.352 9.211 1 78.19 191 GLY B CA 1
ATOM 3458 C C . GLY B 1 191 ? -7.41 -11.891 10.578 1 78.19 191 GLY B C 1
ATOM 3459 O O . GLY B 1 191 ? -8.422 -12.383 11.094 1 78.19 191 GLY B O 1
ATOM 3460 N N . ARG B 1 192 ? -6.664 -10.969 11.164 1 76.62 192 ARG B N 1
ATOM 3461 C CA . ARG B 1 192 ? -6.965 -10.469 12.5 1 76.62 192 ARG B CA 1
ATOM 3462 C C . ARG B 1 192 ? -8.117 -9.461 12.461 1 76.62 192 ARG B C 1
ATOM 3464 O O . ARG B 1 192 ? -8.125 -8.555 11.633 1 76.62 192 ARG B O 1
ATOM 3471 N N . LYS B 1 193 ? -9.062 -9.672 13.328 1 82 193 LYS B N 1
ATOM 3472 C CA . LYS B 1 193 ? -10.195 -8.758 13.445 1 82 193 LYS B CA 1
ATOM 3473 C C . LYS B 1 193 ? -9.797 -7.473 14.172 1 82 193 LYS B C 1
ATOM 3475 O O . LYS B 1 193 ? -9.055 -7.512 15.148 1 82 193 LYS B O 1
ATOM 3480 N N . LYS B 1 194 ? -10.211 -6.34 13.609 1 86.5 194 LYS B N 1
ATOM 3481 C CA . LYS B 1 194 ? -9.969 -5.031 14.211 1 86.5 194 LYS B CA 1
ATOM 3482 C C . LYS B 1 194 ? -11.289 -4.359 14.602 1 86.5 194 LYS B C 1
ATOM 3484 O O . LYS B 1 194 ? -12.344 -4.715 14.086 1 86.5 194 LYS B O 1
ATOM 3489 N N . GLU B 1 195 ? -11.125 -3.436 15.578 1 90.94 195 GLU B N 1
ATOM 3490 C CA . GLU B 1 195 ? -12.32 -2.705 16 1 90.94 195 GLU B CA 1
ATOM 3491 C C . GLU B 1 195 ? -12.703 -1.638 14.984 1 90.94 195 GLU B C 1
ATOM 3493 O O . GLU B 1 195 ? -13.883 -1.284 14.859 1 90.94 195 GLU B O 1
ATOM 3498 N N . ARG B 1 196 ? -11.758 -1.117 14.398 1 93.38 196 ARG B N 1
ATOM 3499 C CA . ARG B 1 196 ? -11.953 -0.082 13.391 1 93.38 196 ARG B CA 1
ATOM 3500 C C . ARG B 1 196 ? -11.055 -0.318 12.18 1 93.38 196 ARG B C 1
ATOM 3502 O O . ARG B 1 196 ? -10.016 -0.963 12.289 1 93.38 196 ARG B O 1
ATOM 3509 N N . TYR B 1 197 ? -11.602 0.127 11.055 1 91.94 197 TYR B N 1
ATOM 3510 C CA . TYR B 1 197 ? -10.883 -0.024 9.789 1 91.94 197 TYR B CA 1
ATOM 3511 C C . TYR B 1 197 ? -10.812 1.302 9.039 1 91.94 197 TYR B C 1
ATOM 3513 O O . TYR B 1 197 ? -11.781 2.066 9.031 1 91.94 197 TYR B O 1
ATOM 3521 N N . SER B 1 198 ? -9.68 1.549 8.469 1 91.38 198 SER B N 1
ATOM 3522 C CA . SER B 1 198 ? -9.547 2.756 7.66 1 91.38 198 SER B CA 1
ATOM 3523 C C . SER B 1 198 ? -10.43 2.688 6.418 1 91.38 198 SER B C 1
ATOM 3525 O O . SER B 1 198 ? -10.734 1.6 5.926 1 91.38 198 SER B O 1
ATOM 3527 N N . ILE B 1 199 ? -10.703 3.793 5.918 1 91.69 199 ILE B N 1
ATOM 3528 C CA . ILE B 1 199 ? -11.445 3.836 4.668 1 91.69 199 ILE B CA 1
ATOM 3529 C C . ILE B 1 199 ? -10.617 3.217 3.547 1 91.69 199 ILE B C 1
ATOM 3531 O O . ILE B 1 199 ? -9.383 3.256 3.588 1 91.69 199 ILE B O 1
ATOM 3535 N N . HIS B 1 200 ? -11.312 2.545 2.586 1 86.56 200 HIS B N 1
ATOM 3536 C CA . HIS B 1 200 ? -10.734 1.904 1.411 1 86.56 200 HIS B CA 1
ATOM 3537 C C . HIS B 1 200 ? -10.023 0.608 1.785 1 86.56 200 HIS B C 1
ATOM 3539 O O . HIS B 1 200 ? -9.422 -0.045 0.928 1 86.56 200 HIS B O 1
ATOM 3545 N N . SER B 1 201 ? -10.055 0.253 3.059 1 87.88 201 SER B N 1
ATOM 3546 C CA . SER B 1 201 ? -9.57 -1.064 3.451 1 87.88 201 SER B CA 1
ATOM 3547 C C . SER B 1 201 ? -10.422 -2.174 2.85 1 87.88 201 SER B C 1
ATOM 3549 O O . SER B 1 201 ? -11.617 -1.981 2.602 1 87.88 201 SER B O 1
ATOM 3551 N N . MET B 1 202 ? -9.734 -3.273 2.588 1 88.75 202 MET B N 1
ATOM 3552 C CA . MET B 1 202 ? -10.422 -4.441 2.035 1 88.75 202 MET B CA 1
ATOM 3553 C C . MET B 1 202 ? -10.281 -5.645 2.961 1 88.75 202 MET B C 1
ATOM 3555 O O . MET B 1 202 ? -9.203 -5.883 3.512 1 88.75 202 MET B O 1
ATOM 3559 N N . VAL B 1 203 ? -11.391 -6.379 3.088 1 90.56 203 VAL B N 1
ATOM 3560 C CA . VAL B 1 203 ? -11.359 -7.625 3.846 1 90.56 203 VAL B CA 1
ATOM 3561 C C . VAL B 1 203 ? -11.844 -8.773 2.969 1 90.56 203 VAL B C 1
ATOM 3563 O O . VAL B 1 203 ? -12.57 -8.562 1.994 1 90.56 203 VAL B O 1
ATOM 3566 N N . ARG B 1 204 ? -11.375 -9.906 3.27 1 90.12 204 ARG B N 1
ATOM 3567 C CA . ARG B 1 204 ? -11.766 -11.078 2.502 1 90.12 204 ARG B CA 1
ATOM 3568 C C . ARG B 1 204 ? -12.453 -12.109 3.395 1 90.12 204 ARG B C 1
ATOM 3570 O O . ARG B 1 204 ? -11.969 -12.406 4.492 1 90.12 204 ARG B O 1
ATOM 3577 N N . TYR B 1 205 ? -13.531 -12.57 2.9 1 90.44 205 TYR B N 1
ATOM 3578 C CA . TYR B 1 205 ? -14.258 -13.633 3.584 1 90.44 205 TYR B CA 1
ATOM 3579 C C . TYR B 1 205 ? -13.867 -15 3.041 1 90.44 205 TYR B C 1
ATOM 3581 O O . TYR B 1 205 ? -13.484 -15.125 1.875 1 90.44 205 TYR B O 1
ATOM 3589 N N . GLN B 1 206 ? -13.914 -15.914 3.896 1 88.56 206 GLN B N 1
ATOM 3590 C CA . GLN B 1 206 ? -13.734 -17.312 3.521 1 88.56 206 GLN B CA 1
ATOM 3591 C C . GLN B 1 206 ? -14.914 -18.156 4 1 88.56 206 GLN B C 1
ATOM 3593 O O . GLN B 1 206 ? -15.359 -18.016 5.141 1 88.56 206 GLN B O 1
ATOM 3598 N N . CYS B 1 207 ? -15.438 -18.938 3.064 1 90.62 207 CYS B N 1
ATOM 3599 C CA . CYS B 1 207 ? -16.547 -19.812 3.422 1 90.62 207 CYS B CA 1
ATOM 3600 C C . CYS B 1 207 ? -16.078 -20.938 4.34 1 90.62 207 CYS B C 1
ATOM 3602 O O . CYS B 1 207 ? -14.969 -21.453 4.188 1 90.62 207 CYS B O 1
ATOM 3604 N N . GLU B 1 208 ? -16.969 -21.25 5.285 1 92.62 208 GLU B N 1
ATOM 3605 C CA . GLU B 1 208 ? -16.688 -22.359 6.18 1 92.62 208 GLU B CA 1
ATOM 3606 C C . GLU B 1 208 ? -16.609 -23.672 5.414 1 92.62 208 GLU B C 1
ATOM 3608 O O . GLU B 1 208 ? -17.078 -23.781 4.281 1 92.62 208 GLU B O 1
ATOM 3613 N N . ASP B 1 209 ? -15.922 -24.625 6.109 1 89.44 209 ASP B N 1
ATOM 3614 C CA . ASP B 1 209 ? -15.789 -25.938 5.488 1 89.44 209 ASP B CA 1
ATOM 3615 C C . ASP B 1 209 ? -17.156 -26.516 5.113 1 89.44 209 ASP B C 1
ATOM 3617 O O . ASP B 1 209 ? -18.109 -26.438 5.898 1 89.44 209 ASP B O 1
ATOM 3621 N N . GLY B 1 210 ? -17.234 -27.094 4.027 1 89.94 210 GLY B N 1
ATOM 3622 C CA . GLY B 1 210 ? -18.484 -27.672 3.568 1 89.94 210 GLY B CA 1
ATOM 3623 C C . GLY B 1 210 ? -19.297 -26.75 2.689 1 89.94 210 GLY B C 1
ATOM 3624 O O . GLY B 1 210 ? -20.297 -27.156 2.094 1 89.94 210 GLY B O 1
ATOM 3625 N N . PHE B 1 211 ? -18.922 -25.453 2.621 1 88.44 211 PHE B N 1
ATOM 3626 C CA . PHE B 1 211 ? -19.625 -24.469 1.807 1 88.44 211 PHE B CA 1
ATOM 3627 C C . PHE B 1 211 ? -18.766 -24.016 0.638 1 88.44 211 PHE B C 1
ATOM 3629 O O . PHE B 1 211 ? -17.531 -24.031 0.729 1 88.44 211 PHE B O 1
ATOM 3636 N N . ILE B 1 212 ? -19.438 -23.672 -0.436 1 81.44 212 ILE B N 1
ATOM 3637 C CA . ILE B 1 212 ? -18.75 -23.188 -1.623 1 81.44 212 ILE B CA 1
ATOM 3638 C C . ILE B 1 212 ? -18.969 -21.672 -1.766 1 81.44 212 ILE B C 1
ATOM 3640 O O . ILE B 1 212 ? -20.078 -21.188 -1.607 1 81.44 212 ILE B O 1
ATOM 3644 N N . GLN B 1 213 ? -17.891 -21 -2.039 1 83.44 213 GLN B N 1
ATOM 3645 C CA . GLN B 1 213 ? -17.938 -19.547 -2.186 1 83.44 213 GLN B CA 1
ATOM 3646 C C . GLN B 1 213 ? -18.578 -19.156 -3.516 1 83.44 213 GLN B C 1
ATOM 3648 O O . GLN B 1 213 ? -18.125 -19.578 -4.578 1 83.44 213 GLN B O 1
ATOM 3653 N N . ARG B 1 214 ? -19.609 -18.453 -3.326 1 83.12 214 ARG B N 1
ATOM 3654 C CA . ARG B 1 214 ? -20.203 -17.828 -4.508 1 83.12 214 ARG B CA 1
ATOM 3655 C C . ARG B 1 214 ? -20.109 -16.312 -4.434 1 83.12 214 ARG B C 1
ATOM 3657 O O . ARG B 1 214 ? -20.203 -15.727 -3.352 1 83.12 214 ARG B O 1
ATOM 3664 N N . HIS B 1 215 ? -19.859 -15.547 -5.582 1 84.62 215 HIS B N 1
ATOM 3665 C CA . HIS B 1 215 ? -19.75 -14.094 -5.695 1 84.62 215 HIS B CA 1
ATOM 3666 C C . HIS B 1 215 ? -18.438 -13.602 -5.117 1 84.62 215 HIS B C 1
ATOM 3668 O O . HIS B 1 215 ? -17.578 -14.406 -4.738 1 84.62 215 HIS B O 1
ATOM 3674 N N . VAL B 1 216 ? -18.25 -12.359 -5.199 1 85 216 VAL B N 1
ATOM 3675 C CA . VAL B 1 216 ? -16.969 -11.766 -4.793 1 85 216 VAL B CA 1
ATOM 3676 C C . VAL B 1 216 ? -16.828 -11.844 -3.275 1 85 216 VAL B C 1
ATOM 3678 O O . VAL B 1 216 ? -17.75 -11.469 -2.541 1 85 216 VAL B O 1
ATOM 3681 N N . PRO B 1 217 ? -15.727 -12.438 -2.83 1 88.06 217 PRO B N 1
ATOM 3682 C CA . PRO B 1 217 ? -15.562 -12.648 -1.391 1 88.06 217 PRO B CA 1
ATOM 3683 C C . PRO B 1 217 ? -14.977 -11.43 -0.677 1 88.06 217 PRO B C 1
ATOM 3685 O O . PRO B 1 217 ? -14.766 -11.461 0.538 1 88.06 217 PRO B O 1
ATOM 3688 N N . THR B 1 218 ? -14.719 -10.375 -1.363 1 89.19 218 THR B N 1
ATOM 3689 C CA . THR B 1 218 ? -14.055 -9.219 -0.766 1 89.19 218 THR B CA 1
ATOM 3690 C C . THR B 1 218 ? -15.047 -8.094 -0.509 1 89.19 218 THR B C 1
ATOM 3692 O O . THR B 1 218 ? -16.047 -7.977 -1.209 1 89.19 218 THR B O 1
ATOM 3695 N N . LEU B 1 219 ? -14.75 -7.395 0.556 1 92.25 219 LEU B N 1
ATOM 3696 C CA . LEU B 1 219 ? -15.555 -6.238 0.946 1 92.25 219 LEU B CA 1
ATOM 3697 C C . LEU B 1 219 ? -14.672 -5.02 1.192 1 92.25 219 LEU B C 1
ATOM 3699 O O . LEU B 1 219 ? -13.578 -5.145 1.759 1 92.25 219 LEU B O 1
ATOM 3703 N N . LYS B 1 220 ? -15.188 -3.863 0.822 1 93.62 220 LYS B N 1
ATOM 3704 C CA . LYS B 1 220 ? -14.406 -2.639 0.965 1 93.62 220 LYS B CA 1
ATOM 3705 C C . LYS B 1 220 ? -15.094 -1.655 1.908 1 93.62 220 LYS B C 1
ATOM 3707 O O . LYS B 1 220 ? -16.312 -1.502 1.87 1 93.62 220 LYS B O 1
ATOM 3712 N N . CYS B 1 221 ? -14.312 -0.967 2.793 1 95.06 221 CYS B N 1
ATOM 3713 C CA . CYS B 1 221 ? -14.789 0.164 3.582 1 95.06 221 CYS B CA 1
ATOM 3714 C C . CYS B 1 221 ? -14.867 1.427 2.732 1 95.06 221 CYS B C 1
ATOM 3716 O O . CYS B 1 221 ? -13.867 1.862 2.166 1 95.06 221 CYS B O 1
ATOM 3718 N N . ARG B 1 222 ? -16.078 2.027 2.734 1 92.62 222 ARG B N 1
ATOM 3719 C CA . ARG B 1 222 ? -16.281 3.193 1.884 1 92.62 222 ARG B CA 1
ATOM 3720 C C . ARG B 1 222 ? -15.859 4.473 2.592 1 92.62 222 ARG B C 1
ATOM 3722 O O . ARG B 1 222 ? -15.578 4.461 3.793 1 92.62 222 ARG B O 1
ATOM 3729 N N . SER B 1 223 ? -15.844 5.535 1.812 1 88.12 223 SER B N 1
ATOM 3730 C CA . SER B 1 223 ? -15.352 6.812 2.314 1 88.12 223 SER B CA 1
ATOM 3731 C C . SER B 1 223 ? -16.281 7.383 3.379 1 88.12 223 SER B C 1
ATOM 3733 O O . SER B 1 223 ? -15.891 8.258 4.156 1 88.12 223 SER B O 1
ATOM 3735 N N . ASN B 1 224 ? -17.484 6.891 3.379 1 88.31 224 ASN B N 1
ATOM 3736 C CA . ASN B 1 224 ? -18.469 7.398 4.34 1 88.31 224 ASN B CA 1
ATOM 3737 C C . ASN B 1 224 ? -18.406 6.625 5.652 1 88.31 224 ASN B C 1
ATOM 3739 O O . ASN B 1 224 ? -19.234 6.855 6.547 1 88.31 224 ASN B O 1
ATOM 3743 N N . GLY B 1 225 ? -17.531 5.648 5.742 1 91.94 225 GLY B N 1
ATOM 3744 C CA . GLY B 1 225 ? -17.375 4.902 6.977 1 91.94 225 GLY B CA 1
ATOM 3745 C C . GLY B 1 225 ? -18.266 3.68 7.062 1 91.94 225 GLY B C 1
ATOM 3746 O O . GLY B 1 225 ? -18.422 3.092 8.133 1 91.94 225 GLY B O 1
ATOM 3747 N N . LYS B 1 226 ? -18.859 3.402 5.973 1 94.06 226 LYS B N 1
ATOM 3748 C CA . LYS B 1 226 ? -19.703 2.209 5.926 1 94.06 226 LYS B CA 1
ATOM 3749 C C . LYS B 1 226 ? -19.094 1.15 5.004 1 94.06 226 LYS B C 1
ATOM 3751 O O . LYS B 1 226 ? -18.391 1.479 4.055 1 94.06 226 LYS B O 1
ATOM 3756 N N . TRP B 1 227 ? -19.422 -0.146 5.344 1 95.56 227 TRP B N 1
ATOM 3757 C CA . TRP B 1 227 ? -18.969 -1.24 4.492 1 95.56 227 TRP B CA 1
ATOM 3758 C C . TRP B 1 227 ? -19.906 -1.437 3.305 1 95.56 227 TRP B C 1
ATO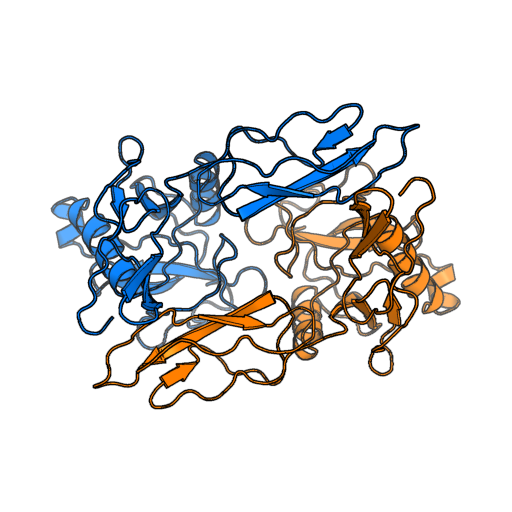M 3760 O O . TRP B 1 227 ? -21.109 -1.194 3.406 1 95.56 227 TRP B O 1
ATOM 3770 N N . ASP B 1 228 ? -19.312 -1.883 2.205 1 94.62 228 ASP B N 1
ATOM 3771 C CA . ASP B 1 228 ? -20.156 -2.381 1.118 1 94.62 228 ASP B CA 1
ATOM 3772 C C . ASP B 1 228 ? -21.062 -3.506 1.6 1 94.62 228 ASP B C 1
ATOM 3774 O O . ASP B 1 228 ? -20.781 -4.168 2.596 1 94.62 228 ASP B O 1
ATOM 3778 N N . ARG B 1 229 ? -22.141 -3.623 0.862 1 92.38 229 ARG B N 1
ATOM 3779 C CA . ARG B 1 229 ? -22.969 -4.801 1.138 1 92.38 229 ARG B CA 1
ATOM 3780 C C . ARG B 1 229 ? -22.266 -6.074 0.677 1 92.38 229 ARG B C 1
ATOM 3782 O O . ARG B 1 229 ? -21.828 -6.172 -0.475 1 92.38 229 ARG B O 1
ATOM 3789 N N . PRO B 1 230 ? -22.156 -6.977 1.627 1 92.5 230 PRO B N 1
ATOM 3790 C CA . PRO B 1 230 ? -21.5 -8.219 1.209 1 92.5 230 PRO B CA 1
ATOM 3791 C C . PRO B 1 230 ? -22.234 -8.938 0.088 1 92.5 230 PRO B C 1
ATOM 3793 O O . PRO B 1 230 ? -23.469 -9.055 0.139 1 92.5 230 PRO B O 1
ATOM 3796 N N . LYS B 1 231 ? -21.531 -9.359 -0.866 1 88.25 231 LYS B N 1
ATOM 3797 C CA . LYS B 1 231 ? -22.125 -10.062 -1.993 1 88.25 231 LYS B CA 1
ATOM 3798 C C . LYS B 1 231 ? -21.844 -11.562 -1.91 1 88.25 231 LYS B C 1
ATOM 3800 O O . LYS B 1 231 ? -22.516 -12.359 -2.58 1 88.25 231 LYS B O 1
ATOM 3805 N N . ILE B 1 232 ? -20.844 -11.906 -1.118 1 89 232 ILE B N 1
ATOM 3806 C CA . ILE B 1 232 ? -20.438 -13.297 -1.006 1 89 232 ILE B CA 1
ATOM 3807 C C . ILE B 1 232 ? -21.594 -14.133 -0.456 1 89 232 ILE B C 1
ATOM 3809 O O . ILE B 1 232 ? -22.328 -13.688 0.424 1 89 232 ILE B O 1
ATOM 3813 N N . ILE B 1 233 ? -21.719 -15.297 -1.049 1 86.94 233 ILE B N 1
ATOM 3814 C CA . ILE B 1 233 ? -22.672 -16.281 -0.559 1 86.94 233 ILE B CA 1
ATOM 3815 C C . ILE B 1 233 ? -21.969 -17.625 -0.355 1 86.94 233 ILE B C 1
ATOM 3817 O O . ILE B 1 233 ? -21.25 -18.094 -1.239 1 86.94 233 ILE B O 1
ATOM 3821 N N . CYS B 1 234 ? -22.125 -18.109 0.85 1 89.75 234 CYS B N 1
ATOM 3822 C CA . CYS B 1 234 ? -21.562 -19.406 1.156 1 89.75 234 CYS B CA 1
ATOM 3823 C C . CYS B 1 234 ? -22.656 -20.453 1.334 1 89.75 234 CYS B C 1
ATOM 3825 O O . CYS B 1 234 ? -23.672 -20.188 1.964 1 89.75 234 CYS B O 1
#

Sequence (468 aa):
CQFTPCQNGGTCIDEINSFVCLCLPSYGGGRCEKDTEGCEHSWHKFLGQCYRYSSHRRSWEEAEKDCRKHVGHLASIHMPEEQNFIKDLILSLWSKELYRLARENTWIGLNDRIVEQDFQWTDSSTLQYENWRENQPDNFFAGGEDCVVLVAHEHGKWNDVPCNYNLPYICKKGTVLCGPPPVVENAFVIGRKKERYSIHSMVRYQCEDGFIQRHVPTLKCRSNGKWDRPKIICCQFTPCQNGGTCIDEINSFVCLCLPSYGGGRCEKDTEGCEHSWHKFLGQCYRYSSHRRSWEEAEKDCRKHVGHLASIHMPEEQNFIKDLILSLWSKELYRLARENTWIGLNDRIVEQDFQWTDSSTLQYENWRENQPDNFFAGGEDCVVLVAHEHGKWNDVPCNYNLPYICKKGTVLCGPPPVVENAFVIGRKKERYSIHSMVRYQCEDGFIQRHVPTLKCRSNGKWDRPKIIC